Protein AF-0000000065901889 (afdb_homodimer)

InterPro domains:
  IPR036188 FAD/NAD(P)-binding domain superfamily [G3DSA:3.50.50.60] (21-123)
  IPR036188 FAD/NAD(P)-binding domain superfamily [SSF51905] (34-294)

Sequence (738 aa):
MPNLEKEFHNGVNGLNGNTKIENDGCVNPHSLGIIGGGWYGCHIAATLLALGFRVKLFEQHERLLHEASGNNQFRLHMGFHYARHSGTRLQSRDGFLRFVEHYPELSRIVPYNIYAVPTQDSLLDYNTYKAIMASSGVAFTEGAPDGVHITNVDGIMCVPERVLLLTKARAYFEAALKGALELGRKVSSIQEADDGVLIDGEGFDFVVDATWGHYMDLDLQVIYEATLLLYYEGPPEFPAVTLVDGPLASVYPTEVPGVFTLSSVPHTPLGQFKTAAEARAARDGVSPATISAKRALMEEQIMHYLPTFLETFRYIGPQLAVKTKPLGAYDDRSCRVSRRGRMFSVMSGKIDTIFFAHERILSLIDDESMPNLEKEFHNGVNGLNGNTKIENDGCVNPHSLGIIGGGWYGCHIAATLLALGFRVKLFEQHERLLHEASGNNQFRLHMGFHYARHSGTRLQSRDGFLRFVEHYPELSRIVPYNIYAVPTQDSLLDYNTYKAIMASSGVAFTEGAPDGVHITNVDGIMCVPERVLLLTKARAYFEAALKGALELGRKVSSIQEADDGVLIDGEGFDFVVDATWGHYMDLDLQVIYEATLLLYYEGPPEFPAVTLVDGPLASVYPTEVPGVFTLSSVPHTPLGQFKTAAEARAARDGVSPATISAKRALMEEQIMHYLPTFLETFRYIGPQLAVKTKPLGAYDDRSCRVSRRGRMFSVMSGKIDTIFFAHERILSLIDDES

Organism: Fusarium mangiferae (NCBI:txid192010)

Foldseek 3Di:
DDCPPDDPPPDPPPPVPPPPPPPPDPPQAFEEEEEAQALLSLVLQLVSVVVPHHAAYEHQAQFGCPFVNVFDQQWQDLQLQPLPDLVLSLLSNQLSVVCCVVPVPFKDWQPFAKEFEAPPAAPDAPVSSVVSCVVNPFDKAWDHDPPAAWPRTRTMIGHGIIGGHVVVVRVVSCVSCPVRYDHNDDFDDWADDPQAIDTVRRGGNFYEYAPQCQPPHDPAQKKKWKFKKFKKFFALSDYWYHYDDDQAKTWHDHNDRRIIIIDTNVLGTQDIDRHPVVSVCSQVPPDPVSVVVSVVVSVVRVCVTRVCDVVGIGTDGMGIHMDMAGPPCRSAFEWDWDDDNRYIYIHGRHSSNSVVHSVVVVVVVVVVD/DDPPVDDCVPCPVVCPVPPPPPPPDPPQAFEEEEEAQALLSLVLQLVSVVVPHHAAYEHQAQFGCPFVNVFDQQWQDLQLQPLPDLVLSLLSNQLSVVCCVVPVPFKDWQPFAKEFEAPPAAPDADVSSVVSCVVNPFDKAWDHDPPAAFPRTRTMIGHGIIGGHVVVVRVVSCVSCPVRYDHNDDFDDWDDDPQAIDTVRRGGNFYEYAPQCQPPHDPAQKKKWKFKKFKKFFALSDYWYDYDDDQAKTWHDHNDRRIIIIDTNVLGTQDIDRHPVVSVCSQVPPDPVSVVVSVVVSVVRVCVTRVCDVVGIGTDGMGIHMDMAGPPCRSAFEWDWDDDNRYIYIHGRHSSNSVVHSVVVVVVVVVVD

Nearest PDB structures (foldseek):
  7exs-assembly1_A  TM=7.078E-01  e=3.570E-14  Thermomicrobium roseum DSM 5159
  3dme-assembly1_B  TM=7.432E-01  e=5.285E-11  Bordetella pertussis
  5ts5-assembly2_C  TM=5.054E-01  e=5.166E-08  Bothrops atrox
  1f8s-assembly2_C  TM=5.128E-01  e=7.375E-08  Calloselasma rhodostoma
  5z2g-assembly1_A  TM=5.001E-01  e=1.503E-07  Naja atra

Secondary structure (DSSP, 8-state):
----------------------------PPEEEEE--SHHHHHHHHHHHHTT-EEEEE-SSSSTT-SGGGSS--EE--STT-TT-HHHHHHHHHHHHHHHHH-TTSEEE-SSEEEEEETTT-SS-HHHHHHHHHTTT---EESPPTT----SEEEEEE---EEE-HHHHHHHHHHHTTTTEETT-----EEEETTEEEETTEEESEEEE-STTSSSPPSS-EEEEEEEEEEEE--TTPPEEEE-SSS-EEEEE-SSTTEEEEEETTTSEEEEESSHHHHHHHHHT--HHHHHHHHHHHHHHHHHH-TTHHHH-EEEEEEEEEEEEESS-TT----EEEEETTEEEEE-S-GGGHHHHHHHHHHHHHHH-/----------------------------PPEEEEE--SHHHHHHHHHHHHTT-EEEEE-SSSSTT-SGGGSS--EE--STT-TT-HHHHHHHHHHHHHHHHH-TTSEEE-SSEEEEEETTT-SS-HHHHHHHHHTTT---EESPPTT----SEEEEEE---EEE-HHHHHHHHHHHTTTTEETT-----EEEETTEEEETTEEESEEEE-STTSSSPPSS-EEEEEEEEEEEE--TTPPEEEE-SSS-EEEEE-SSTTEEEEEETTTSEEEEESSHHHHHHHHHT--HHHHHHHHHHHHHHHHTT-TTHHHH-EEEEEEEEEEEEETT-TT----EEEEETTEEEEE-S-GGGHHHHHHHHHHHHHHH-

pLDDT: mean 88.91, std 19.01, range [18.92, 98.94]

Solvent-accessible surface area (backbone atoms only — not comparable to full-atom values): 39621 Å² total; per-residue (Å²): 137,81,79,86,68,74,72,90,64,79,80,77,73,73,78,71,72,74,67,68,70,66,84,58,82,75,73,72,57,59,30,35,38,32,37,27,39,29,66,57,27,44,50,39,46,41,51,40,41,74,72,58,34,43,50,39,39,32,16,53,43,86,52,61,30,67,55,46,68,56,39,74,64,46,64,48,54,53,22,83,86,32,70,46,33,46,70,42,16,52,45,19,35,55,18,36,57,50,43,46,68,76,42,60,80,36,42,44,75,38,89,49,26,35,42,32,16,29,64,72,73,26,72,33,36,39,69,37,53,49,51,52,44,63,71,65,79,56,76,71,45,77,46,74,66,87,91,64,70,71,43,70,52,67,36,39,30,32,35,81,39,30,30,40,27,60,71,52,41,43,53,50,48,54,61,65,30,58,94,25,62,40,65,55,37,68,84,82,45,76,42,84,48,97,86,27,30,24,51,72,79,44,79,21,50,27,37,38,39,38,49,53,48,67,78,55,84,62,98,57,67,53,34,18,30,10,35,42,36,35,33,27,40,37,63,63,81,58,59,28,40,34,46,36,43,64,78,36,37,33,39,32,50,54,72,50,83,24,33,29,33,43,44,26,61,77,56,20,57,76,46,75,28,83,40,51,66,55,16,49,50,51,47,73,60,60,46,71,65,56,51,51,52,42,47,53,53,46,51,55,56,45,34,64,32,29,69,56,44,76,80,54,37,41,84,72,46,79,42,69,28,58,44,57,40,54,62,89,39,79,73,62,40,65,63,46,76,46,75,60,88,55,35,34,40,39,40,54,62,48,78,42,39,47,65,56,51,44,53,51,50,53,52,57,57,51,72,76,98,138,77,81,82,70,77,79,82,69,74,78,75,71,72,77,73,72,74,69,71,71,68,84,58,84,73,73,72,57,59,30,35,39,33,36,28,39,29,64,55,27,44,51,38,48,41,51,41,42,74,71,59,33,45,51,37,39,32,16,56,43,85,52,62,30,67,53,44,70,57,40,74,63,45,65,47,53,52,22,81,86,32,71,46,33,46,70,42,16,52,44,19,34,54,18,36,56,50,43,47,68,76,42,60,78,36,42,43,75,38,90,48,27,34,41,32,18,30,64,72,73,27,72,34,36,39,69,36,51,49,53,52,43,64,70,65,78,56,75,72,45,79,45,74,67,86,90,65,70,71,43,69,52,67,36,40,30,32,36,83,38,30,31,40,27,61,73,51,40,42,53,50,49,54,60,67,30,58,93,25,62,40,63,54,36,67,85,82,45,77,42,84,49,97,86,27,31,25,52,74,78,46,80,20,50,29,35,37,39,37,49,53,48,68,76,54,84,62,98,58,66,52,34,18,30,10,33,44,36,35,33,27,39,36,62,62,80,58,60,30,42,34,45,36,43,64,80,38,37,33,38,35,51,52,72,50,82,25,33,30,33,44,44,26,59,76,55,19,57,74,45,78,27,84,40,54,67,58,15,50,52,50,47,74,59,60,46,71,66,57,51,52,52,41,48,52,52,45,51,54,58,45,34,65,31,28,72,57,44,76,81,54,38,40,84,73,46,79,42,69,28,57,46,58,40,53,62,90,36,79,73,62,41,65,62,46,76,46,73,60,90,53,35,33,41,40,41,53,62,50,78,42,39,48,66,55,52,46,52,50,51,53,52,57,57,50,70,76,99

Radius of gyration: 34.99 Å; Cα contacts (8 Å, |Δi|>4): 1483; chains: 2; bounding box: 65×112×110 Å

Structure (mmCIF, N/CA/C/O backbone):
data_AF-0000000065901889-model_v1
#
loop_
_entity.id
_entity.type
_entity.pdbx_description
1 polymer 'FAD-dependent monooxygenase FPY4'
#
loop_
_atom_site.group_PDB
_atom_site.id
_atom_site.type_symbol
_atom_site.label_atom_id
_atom_site.label_alt_id
_atom_site.label_comp_id
_atom_site.label_asym_id
_atom_site.label_entity_id
_atom_site.label_seq_id
_atom_site.pdbx_PDB_ins_code
_atom_site.Cartn_x
_atom_site.Cartn_y
_atom_site.Cartn_z
_atom_site.occupancy
_atom_site.B_iso_or_equiv
_atom_site.auth_seq_id
_atom_site.auth_comp_id
_atom_site.auth_asym_id
_atom_site.auth_atom_id
_atom_site.pdbx_PDB_model_num
ATOM 1 N N . MET A 1 1 ? -19.484 -46.219 54.438 1 21.62 1 MET A N 1
ATOM 2 C CA . MET A 1 1 ? -18.266 -46.969 54.125 1 21.62 1 MET A CA 1
ATOM 3 C C . MET A 1 1 ? -18.578 -48.156 53.219 1 21.62 1 MET A C 1
ATOM 5 O O . MET A 1 1 ? -17.719 -49 52.969 1 21.62 1 MET A O 1
ATOM 9 N N . PRO A 1 2 ? -19.938 -48.312 52.812 1 21.89 2 PRO A N 1
ATOM 10 C CA . PRO A 1 2 ? -20.562 -49.531 52.344 1 21.89 2 PRO A CA 1
ATOM 11 C C . PRO A 1 2 ? -20.031 -50 50.969 1 21.89 2 PRO A C 1
ATOM 13 O O . PRO A 1 2 ? -19.547 -49.156 50.188 1 21.89 2 PRO A O 1
ATOM 16 N N . ASN A 1 3 ? -19.672 -51.312 50.844 1 20.39 3 ASN A N 1
ATOM 17 C CA . ASN A 1 3 ? -18.922 -52.281 50.031 1 20.39 3 ASN A CA 1
ATOM 18 C C . ASN A 1 3 ? -19.625 -52.5 48.688 1 20.39 3 ASN A C 1
ATOM 20 O O . ASN A 1 3 ? -20.422 -53.438 48.562 1 20.39 3 ASN A O 1
ATOM 24 N N . LEU A 1 4 ? -20.297 -51.469 48.062 1 21.34 4 LEU A N 1
ATOM 25 C CA . LEU A 1 4 ? -21.312 -51.719 47.062 1 21.34 4 LEU A CA 1
ATOM 26 C C . LEU A 1 4 ? -20.734 -52.469 45.875 1 21.34 4 LEU A C 1
ATOM 28 O O . LEU A 1 4 ? -20.25 -51.844 44.906 1 21.34 4 LEU A O 1
ATOM 32 N N . GLU A 1 5 ? -19.922 -53.562 46.094 1 19.28 5 GLU A N 1
ATOM 33 C CA . GLU A 1 5 ? -18.953 -54.219 45.219 1 19.28 5 GLU A CA 1
ATOM 34 C C . GLU A 1 5 ? -19.641 -55 44.094 1 19.28 5 GLU A C 1
ATOM 36 O O . GLU A 1 5 ? -18.984 -55.469 43.188 1 19.28 5 GLU A O 1
ATOM 41 N N . LYS A 1 6 ? -20.969 -55.281 44.438 1 22.05 6 LYS A N 1
ATOM 42 C CA . LYS A 1 6 ? -21.234 -56.656 43.969 1 22.05 6 LYS A CA 1
ATOM 43 C C . LYS A 1 6 ? -21.094 -56.75 42.438 1 22.05 6 LYS A C 1
ATOM 45 O O . LYS A 1 6 ? -20.344 -57.562 41.938 1 22.05 6 LYS A O 1
ATOM 50 N N . GLU A 1 7 ? -22.172 -57 41.688 1 19.14 7 GLU A N 1
ATOM 51 C CA . GLU A 1 7 ? -22.594 -58.156 40.906 1 19.14 7 GLU A CA 1
ATOM 52 C C . GLU A 1 7 ? -22.328 -57.969 39.406 1 19.14 7 GLU A C 1
ATOM 54 O O . GLU A 1 7 ? -22.719 -58.781 38.594 1 19.14 7 GLU A O 1
ATOM 59 N N . PHE A 1 8 ? -21.938 -56.719 38.969 1 22.58 8 PHE A N 1
ATOM 60 C CA . PHE A 1 8 ? -22.422 -56.5 37.594 1 22.58 8 PHE A CA 1
ATOM 61 C C . PHE A 1 8 ? -21.688 -57.438 36.625 1 22.58 8 PHE A C 1
ATOM 63 O O . PHE A 1 8 ? -20.609 -57.094 36.125 1 22.58 8 PHE A O 1
ATOM 70 N N . HIS A 1 9 ? -21.734 -58.781 36.844 1 20.2 9 HIS A N 1
ATOM 71 C CA . HIS A 1 9 ? -20.891 -59.75 36.094 1 20.2 9 HIS A CA 1
ATOM 72 C C . HIS A 1 9 ? -21.344 -59.875 34.656 1 20.2 9 HIS A C 1
ATOM 74 O O . HIS A 1 9 ? -20.906 -60.781 33.938 1 20.2 9 HIS A O 1
ATOM 80 N N . ASN A 1 10 ? -22.344 -59.062 34.188 1 23.89 10 ASN A N 1
ATOM 81 C CA . ASN A 1 10 ? -23.031 -59.688 33.062 1 23.89 10 ASN A CA 1
ATOM 82 C C . ASN A 1 10 ? -22.031 -60.125 31.984 1 23.89 10 ASN A C 1
ATOM 84 O O . ASN A 1 10 ? -20.922 -59.594 31.891 1 23.89 10 ASN A O 1
ATOM 88 N N . GLY A 1 11 ? -22.359 -61.281 31.266 1 21.5 11 GLY A N 1
ATOM 89 C CA . GLY A 1 11 ? -21.906 -62.281 30.312 1 21.5 11 GLY A CA 1
ATOM 90 C C . GLY A 1 11 ? -21.453 -61.719 29 1 21.5 11 GLY A C 1
ATOM 91 O O . GLY A 1 11 ? -22.203 -61 28.328 1 21.5 11 GLY A O 1
ATOM 92 N N . VAL A 1 12 ? -20.172 -61.406 28.859 1 24.67 12 VAL A N 1
ATOM 93 C CA . VAL A 1 12 ? -19.391 -60.875 27.734 1 24.67 12 VAL A CA 1
ATOM 94 C C . VAL A 1 12 ? -19.484 -61.844 26.562 1 24.67 12 VAL A C 1
ATOM 96 O O . VAL A 1 12 ? -18.875 -62.906 26.562 1 24.67 12 VAL A O 1
ATOM 99 N N . ASN A 1 13 ? -20.781 -62.344 26.344 1 24.22 13 ASN A N 1
ATOM 100 C CA . ASN A 1 13 ? -20.766 -63.281 25.219 1 24.22 13 ASN A CA 1
ATOM 101 C C . ASN A 1 13 ? -19.984 -62.719 24.031 1 24.22 13 ASN A C 1
ATOM 103 O O . ASN A 1 13 ? -20.172 -61.562 23.656 1 24.22 13 ASN A O 1
ATOM 107 N N . GLY A 1 14 ? -18.844 -63.312 23.828 1 23.2 14 GLY A N 1
ATOM 108 C CA . GLY A 1 14 ? -17.781 -63.125 22.844 1 23.2 14 GLY A CA 1
ATOM 109 C C . GLY A 1 14 ? -18.266 -63.25 21.406 1 23.2 14 GLY A C 1
ATOM 110 O O . GLY A 1 14 ? -18.359 -64.375 20.891 1 23.2 14 GLY A O 1
ATOM 111 N N . LEU A 1 15 ? -19.578 -62.781 21.125 1 25.34 15 LEU A N 1
ATOM 112 C CA . LEU A 1 15 ? -19.969 -63.094 19.75 1 25.34 15 LEU A CA 1
ATOM 113 C C . LEU A 1 15 ? -18.859 -62.719 18.781 1 25.34 15 LEU A C 1
ATOM 115 O O . LEU A 1 15 ? -18.453 -61.562 18.703 1 25.34 15 LEU A O 1
ATOM 119 N N . ASN A 1 16 ? -17.969 -63.625 18.609 1 24.58 16 ASN A N 1
ATOM 120 C CA . ASN A 1 16 ? -16.906 -63.656 17.594 1 24.58 16 ASN A CA 1
ATOM 121 C C . ASN A 1 16 ? -17.469 -63.469 16.188 1 24.58 16 ASN A C 1
ATOM 123 O O . ASN A 1 16 ? -17.562 -64.438 15.43 1 24.58 16 ASN A O 1
ATOM 127 N N . GLY A 1 17 ? -18.641 -62.844 16.031 1 24.03 17 GLY A N 1
ATOM 128 C CA . GLY A 1 17 ? -19.125 -62.875 14.664 1 24.03 17 GLY A CA 1
ATOM 129 C C . GLY A 1 17 ? -18.078 -62.5 13.648 1 24.03 17 GLY A C 1
ATOM 130 O O . GLY A 1 17 ? -17.516 -61.406 13.719 1 24.03 17 GLY A O 1
ATOM 131 N N . ASN A 1 18 ? -17.344 -63.5 13.25 1 26.55 18 ASN A N 1
ATOM 132 C CA . ASN A 1 18 ? -16.5 -63.406 12.07 1 26.55 18 ASN A CA 1
ATOM 133 C C . ASN A 1 18 ? -17.219 -62.75 10.906 1 26.55 18 ASN A C 1
ATOM 135 O O . ASN A 1 18 ? -18.047 -63.344 10.242 1 26.55 18 ASN A O 1
ATOM 139 N N . THR A 1 19 ? -17.844 -61.656 11.164 1 25.45 19 THR A N 1
ATOM 140 C CA . THR A 1 19 ? -18.422 -61.094 9.961 1 25.45 19 THR A CA 1
ATOM 141 C C . THR A 1 19 ? -17.406 -61.062 8.828 1 25.45 19 THR A C 1
ATOM 143 O O . THR A 1 19 ? -16.375 -60.406 8.938 1 25.45 19 THR A O 1
ATOM 146 N N . LYS A 1 20 ? -17.422 -62.094 8.172 1 29.33 20 LYS A N 1
ATOM 147 C CA . LYS A 1 20 ? -16.781 -62.125 6.855 1 29.33 20 LYS A CA 1
ATOM 148 C C . LYS A 1 20 ? -16.984 -60.812 6.125 1 29.33 20 LYS A C 1
ATOM 150 O O . LYS A 1 20 ? -18.109 -60.438 5.777 1 29.33 20 LYS A O 1
ATOM 155 N N . ILE A 1 21 ? -16.266 -59.812 6.547 1 29.05 21 ILE A N 1
ATOM 156 C CA . ILE A 1 21 ? -16.266 -58.688 5.645 1 29.05 21 ILE A CA 1
ATOM 157 C C . ILE A 1 21 ? -16.25 -59.156 4.195 1 29.05 21 ILE A C 1
ATOM 159 O O . ILE A 1 21 ? -15.297 -59.812 3.764 1 29.05 21 ILE A O 1
ATOM 163 N N . GLU A 1 22 ? -17.328 -59.75 3.775 1 29.38 22 GLU A N 1
ATOM 164 C CA . GLU A 1 22 ? -17.375 -59.969 2.334 1 29.38 22 GLU A CA 1
ATOM 165 C C . GLU A 1 22 ? -16.547 -58.938 1.589 1 29.38 22 GLU A C 1
ATOM 167 O O . GLU A 1 22 ? -16.578 -57.75 1.926 1 29.38 22 GLU A O 1
ATOM 172 N N . ASN A 1 23 ? -15.359 -59.312 1.173 1 33.62 23 ASN A N 1
ATOM 173 C CA . ASN A 1 23 ? -14.539 -58.656 0.175 1 33.62 23 ASN A CA 1
ATOM 174 C C . ASN A 1 23 ? -15.391 -57.938 -0.881 1 33.62 23 ASN A C 1
ATOM 176 O O . ASN A 1 23 ? -15.82 -58.594 -1.853 1 33.62 23 ASN A O 1
ATOM 180 N N . ASP A 1 24 ? -16.516 -57.375 -0.539 1 34.88 24 ASP A N 1
ATOM 181 C CA . ASP A 1 24 ? -17.453 -56.688 -1.428 1 34.88 24 ASP A CA 1
ATOM 182 C C . ASP A 1 24 ? -16.734 -56.188 -2.674 1 34.88 24 ASP A C 1
ATOM 184 O O . ASP A 1 24 ? -15.516 -56.031 -2.68 1 34.88 24 ASP A O 1
ATOM 188 N N . GLY A 1 25 ? -17.5 -55.875 -3.795 1 36.16 25 GLY A N 1
ATOM 189 C CA . GLY A 1 25 ? -17.156 -55.406 -5.133 1 36.16 25 GLY A CA 1
ATOM 190 C C . GLY A 1 25 ? -16 -54.438 -5.148 1 36.16 25 GLY A C 1
ATOM 191 O O . GLY A 1 25 ? -16.016 -53.438 -4.426 1 36.16 25 GLY A O 1
ATOM 192 N N . CYS A 1 26 ? -14.852 -54.844 -5.152 1 38.09 26 CYS A N 1
ATOM 193 C CA . CYS A 1 26 ? -13.672 -54.062 -5.484 1 38.09 26 CYS A CA 1
ATOM 194 C C . CYS A 1 26 ? -14.047 -52.875 -6.352 1 38.09 26 CYS A C 1
ATOM 196 O O . CYS A 1 26 ? -14.383 -53.031 -7.531 1 38.09 26 CYS A O 1
ATOM 198 N N . VAL A 1 27 ? -14.898 -51.969 -6.016 1 45.56 27 VAL A N 1
ATOM 199 C CA . VAL A 1 27 ? -15.172 -50.719 -6.738 1 45.56 27 VAL A CA 1
ATOM 200 C C . VAL A 1 27 ? -13.93 -50.281 -7.508 1 45.56 27 VAL A C 1
ATOM 202 O O . VAL A 1 27 ? -12.836 -50.188 -6.938 1 45.56 27 VAL A O 1
ATOM 205 N N . ASN A 1 28 ? -13.695 -50.781 -8.781 1 51.78 28 ASN A N 1
ATOM 206 C CA . ASN A 1 28 ? -12.664 -50.344 -9.727 1 51.78 28 ASN A CA 1
ATOM 207 C C . ASN A 1 28 ? -12.258 -48.906 -9.484 1 51.78 28 ASN A C 1
ATOM 209 O O . ASN A 1 28 ? -13.117 -48 -9.406 1 51.78 28 ASN A O 1
ATOM 213 N N . PRO A 1 29 ? -11.039 -48.656 -9.078 1 76.31 29 PRO A N 1
ATOM 214 C CA . PRO A 1 29 ? -10.586 -47.281 -8.867 1 76.31 29 PRO A CA 1
ATOM 215 C C . PRO A 1 29 ? -10.891 -46.375 -10.055 1 76.31 29 PRO A C 1
ATOM 217 O O . PRO A 1 29 ? -10.898 -46.844 -11.203 1 76.31 29 PRO A O 1
ATOM 220 N N . HIS A 1 30 ? -11.516 -45.281 -9.82 1 87 30 HIS A N 1
ATOM 221 C CA . HIS A 1 30 ? -11.805 -44.312 -10.859 1 87 30 HIS A CA 1
ATOM 222 C C . HIS A 1 30 ? -10.57 -44 -11.703 1 87 30 HIS A C 1
ATOM 224 O O . HIS A 1 30 ? -9.445 -44.062 -11.203 1 87 30 HIS A O 1
ATOM 230 N N . SER A 1 31 ? -10.789 -43.906 -12.977 1 95.88 31 SER A N 1
ATOM 231 C CA . SER A 1 31 ? -9.734 -43.5 -13.891 1 95.88 31 SER A CA 1
ATOM 232 C C . SER A 1 31 ? -9.805 -42 -14.164 1 95.88 31 SER A C 1
ATOM 234 O O . SER A 1 31 ? -10.891 -41.438 -14.344 1 95.88 31 SER A O 1
ATOM 236 N N . LEU A 1 32 ? -8.641 -41.344 -14.109 1 97.44 32 LEU A N 1
ATOM 237 C CA . LEU A 1 32 ? -8.586 -39.938 -14.359 1 97.44 32 LEU A CA 1
ATOM 238 C C . LEU A 1 32 ? -7.578 -39.594 -15.453 1 97.44 32 LEU A C 1
ATOM 240 O O . LEU A 1 32 ? -6.457 -40.125 -15.445 1 97.44 32 LEU A O 1
ATOM 244 N N . GLY A 1 33 ? -8 -38.812 -16.531 1 98.06 33 GLY A N 1
ATOM 245 C CA . GLY A 1 33 ? -7.102 -38.156 -17.469 1 98.06 33 GLY A CA 1
ATOM 246 C C . GLY A 1 33 ? -6.73 -36.75 -17.031 1 98.06 33 GLY A C 1
ATOM 247 O O . GLY A 1 33 ? -7.609 -35.938 -16.766 1 98.06 33 GLY A O 1
ATOM 248 N N . ILE A 1 34 ? -5.445 -36.5 -16.906 1 98.38 34 ILE A N 1
ATOM 249 C CA . ILE A 1 34 ? -4.977 -35.188 -16.5 1 98.38 34 ILE A CA 1
ATOM 250 C C . ILE A 1 34 ? -4.266 -34.5 -17.656 1 98.38 34 ILE A C 1
ATOM 252 O O . ILE A 1 34 ? -3.406 -35.094 -18.312 1 98.38 34 ILE A O 1
ATOM 256 N N . ILE A 1 35 ? -4.625 -33.219 -17.938 1 98.12 35 ILE A N 1
ATOM 257 C CA . ILE A 1 35 ? -4.062 -32.469 -19.047 1 98.12 35 ILE A CA 1
ATOM 258 C C . ILE A 1 35 ? -3.137 -31.375 -18.516 1 98.12 35 ILE A C 1
ATOM 260 O O . ILE A 1 35 ? -3.566 -30.5 -17.766 1 98.12 35 ILE A O 1
ATOM 264 N N . GLY A 1 36 ? -1.84 -31.422 -18.984 1 97.94 36 GLY A N 1
ATOM 265 C CA . GLY A 1 36 ? -0.866 -30.422 -18.578 1 97.94 36 GLY A CA 1
ATOM 266 C C . GLY A 1 36 ? 0.142 -30.938 -17.578 1 97.94 36 GLY A C 1
ATOM 267 O O . GLY A 1 36 ? -0.221 -31.297 -16.453 1 97.94 36 GLY A O 1
ATOM 268 N N . GLY A 1 37 ? 1.33 -30.922 -17.938 1 98.19 37 GLY A N 1
ATOM 269 C CA . GLY A 1 37 ? 2.396 -31.453 -17.109 1 98.19 37 GLY A CA 1
ATOM 270 C C . GLY A 1 37 ? 3.182 -30.391 -16.375 1 98.19 37 GLY A C 1
ATOM 271 O O . GLY A 1 37 ? 4.41 -30.453 -16.312 1 98.19 37 GLY A O 1
ATOM 272 N N . GLY A 1 38 ? 2.525 -29.344 -15.906 1 97.56 38 GLY A N 1
ATOM 273 C CA . GLY A 1 38 ? 3.117 -28.391 -14.977 1 97.56 38 GLY A CA 1
ATOM 274 C C . GLY A 1 38 ? 3.133 -28.891 -13.539 1 97.56 38 GLY A C 1
ATOM 275 O O . GLY A 1 38 ? 2.844 -30.062 -13.281 1 97.56 38 GLY A O 1
ATOM 276 N N . TRP A 1 39 ? 3.461 -28.047 -12.602 1 97.5 39 TRP A N 1
ATOM 277 C CA . TRP A 1 39 ? 3.525 -28.422 -11.195 1 97.5 39 TRP A CA 1
ATOM 278 C C . TRP A 1 39 ? 2.215 -29.062 -10.734 1 97.5 39 TRP A C 1
ATOM 280 O O . TRP A 1 39 ? 2.217 -30.109 -10.094 1 97.5 39 TRP A O 1
ATOM 290 N N . TYR A 1 40 ? 1.12 -28.453 -11.055 1 97.12 40 TYR A N 1
ATOM 291 C CA . TYR A 1 40 ? -0.184 -28.906 -10.578 1 97.12 40 TYR A CA 1
ATOM 292 C C . TYR A 1 40 ? -0.563 -30.234 -11.203 1 97.12 40 TYR A C 1
ATOM 294 O O . TYR A 1 40 ? -0.97 -31.172 -10.5 1 97.12 40 TYR A O 1
ATOM 302 N N . GLY A 1 41 ? -0.43 -30.344 -12.523 1 98 41 GLY A N 1
ATOM 303 C CA . GLY A 1 41 ? -0.724 -31.609 -13.164 1 98 41 GLY A CA 1
ATOM 304 C C . GLY A 1 41 ? 0.105 -32.75 -12.617 1 98 41 GLY A C 1
ATOM 305 O O . GLY A 1 41 ? -0.422 -33.844 -12.352 1 98 41 GLY A O 1
ATOM 306 N N . CYS A 1 42 ? 1.34 -32.5 -12.461 1 98.31 42 CYS A N 1
ATOM 307 C CA . CYS A 1 42 ? 2.254 -33.5 -11.961 1 98.31 42 CYS A CA 1
ATOM 308 C C . CYS A 1 42 ? 1.874 -33.938 -10.539 1 98.31 42 CYS A C 1
ATOM 310 O O . CYS A 1 42 ? 1.781 -35.125 -10.25 1 98.31 42 CYS A O 1
ATOM 312 N N . HIS A 1 43 ? 1.657 -32.969 -9.664 1 97.81 43 HIS A N 1
ATOM 313 C CA . HIS A 1 43 ? 1.326 -33.25 -8.273 1 97.81 43 HIS A CA 1
ATOM 314 C C . HIS A 1 43 ? 0.008 -34 -8.172 1 97.81 43 HIS A C 1
ATOM 316 O O . HIS A 1 43 ? -0.083 -35 -7.445 1 97.81 43 HIS A O 1
ATOM 322 N N . ILE A 1 44 ? -0.987 -33.562 -8.875 1 97.38 44 ILE A N 1
ATOM 323 C CA . ILE A 1 44 ? -2.299 -34.188 -8.844 1 97.38 44 ILE A CA 1
ATOM 324 C C . ILE A 1 44 ? -2.184 -35.656 -9.336 1 97.38 44 ILE A C 1
ATOM 326 O O . ILE A 1 44 ? -2.67 -36.562 -8.68 1 97.38 44 ILE A O 1
ATOM 330 N N . ALA A 1 45 ? -1.543 -35.844 -10.445 1 98.38 45 ALA A N 1
ATOM 331 C CA . ALA A 1 45 ? -1.385 -37.188 -11.031 1 98.38 45 ALA A CA 1
ATOM 332 C C . ALA A 1 45 ? -0.649 -38.125 -10.078 1 98.38 45 ALA A C 1
ATOM 334 O O . ALA A 1 45 ? -1.105 -39.25 -9.82 1 98.38 45 ALA A O 1
ATOM 335 N N . ALA A 1 46 ? 0.449 -37.625 -9.555 1 98 46 ALA A N 1
ATOM 336 C CA . ALA A 1 46 ? 1.263 -38.469 -8.672 1 98 46 ALA A CA 1
ATOM 337 C C . ALA A 1 46 ? 0.491 -38.844 -7.41 1 98 46 ALA A C 1
ATOM 339 O O . ALA A 1 46 ? 0.559 -39.969 -6.949 1 98 46 ALA A O 1
ATOM 340 N N . THR A 1 47 ? -0.188 -37.875 -6.867 1 96.62 47 THR A N 1
ATOM 341 C CA . THR A 1 47 ? -0.947 -38.094 -5.645 1 96.62 47 THR A CA 1
ATOM 342 C C . THR A 1 47 ? -2.076 -39.094 -5.887 1 96.62 47 THR A C 1
ATOM 344 O O . THR A 1 47 ? -2.262 -40.031 -5.105 1 96.62 47 THR A O 1
ATOM 347 N N . LEU A 1 48 ? -2.807 -38.938 -6.926 1 96.06 48 LEU A N 1
ATOM 348 C CA . LEU A 1 48 ? -3.91 -39.812 -7.242 1 96.06 48 LEU A CA 1
ATOM 349 C C . LEU A 1 48 ? -3.396 -41.219 -7.531 1 96.06 48 LEU A C 1
ATOM 351 O O . LEU A 1 48 ? -4.004 -42.219 -7.105 1 96.06 48 LEU A O 1
ATOM 355 N N . LEU A 1 49 ? -2.311 -41.312 -8.258 1 96.38 49 LEU A N 1
ATOM 356 C CA . LEU A 1 49 ? -1.69 -42.594 -8.523 1 96.38 49 LEU A CA 1
ATOM 357 C C . LEU A 1 49 ? -1.317 -43.312 -7.223 1 96.38 49 LEU A C 1
ATOM 359 O O . LEU A 1 49 ? -1.562 -44.5 -7.07 1 96.38 49 LEU A O 1
ATOM 363 N N . ALA A 1 50 ? -0.777 -42.562 -6.312 1 94.19 50 ALA A N 1
ATOM 364 C CA . ALA A 1 50 ? -0.368 -43.125 -5.02 1 94.19 50 ALA A CA 1
ATOM 365 C C . ALA A 1 50 ? -1.575 -43.594 -4.215 1 94.19 50 ALA A C 1
ATOM 367 O O . ALA A 1 50 ? -1.462 -44.5 -3.396 1 94.19 50 ALA A O 1
ATOM 368 N N . LEU A 1 51 ? -2.664 -43 -4.469 1 93.31 51 LEU A N 1
ATOM 369 C CA . LEU A 1 51 ? -3.885 -43.344 -3.742 1 93.31 51 LEU A CA 1
ATOM 370 C C . LEU A 1 51 ? -4.598 -44.5 -4.402 1 93.31 51 LEU A C 1
ATOM 372 O O . LEU A 1 51 ? -5.648 -44.938 -3.928 1 93.31 51 LEU A O 1
ATOM 376 N N . GLY A 1 52 ? -4.137 -45 -5.566 1 93.56 52 GLY A N 1
ATOM 377 C CA . GLY A 1 52 ? -4.656 -46.219 -6.168 1 93.56 52 GLY A CA 1
ATOM 378 C C . GLY A 1 52 ? -5.531 -45.938 -7.379 1 93.56 52 GLY A C 1
ATOM 379 O O . GLY A 1 52 ? -6.051 -46.875 -7.988 1 93.56 52 GLY A O 1
ATOM 380 N N . PHE A 1 53 ? -5.637 -44.688 -7.773 1 95.25 53 PHE A N 1
ATOM 381 C CA . PHE A 1 53 ? -6.422 -44.375 -8.961 1 95.25 53 PHE A CA 1
ATOM 382 C C . PHE A 1 53 ? -5.668 -44.781 -10.227 1 95.25 53 PHE A C 1
ATOM 384 O O . PHE A 1 53 ? -4.441 -44.875 -10.219 1 95.25 53 PHE A O 1
ATOM 391 N N . ARG A 1 54 ? -6.43 -45.094 -11.281 1 96.75 54 ARG A N 1
ATOM 392 C CA . ARG A 1 54 ? -5.836 -45.156 -12.609 1 96.75 54 ARG A CA 1
ATOM 393 C C . ARG A 1 54 ? -5.688 -43.781 -13.219 1 96.75 54 ARG A C 1
ATOM 395 O O . ARG A 1 54 ? -6.664 -43.031 -13.32 1 96.75 54 ARG A O 1
ATOM 402 N N . VAL A 1 55 ? -4.43 -43.438 -13.57 1 97.69 55 VAL A N 1
ATOM 403 C CA . VAL A 1 55 ? -4.168 -42.062 -13.977 1 97.69 55 VAL A CA 1
ATOM 404 C C . VAL A 1 55 ? -3.34 -42.062 -15.258 1 97.69 55 VAL A C 1
ATOM 406 O O . VAL A 1 55 ? -2.498 -42.938 -15.469 1 97.69 55 VAL A O 1
ATOM 409 N N . LYS A 1 56 ? -3.617 -41.156 -16.141 1 98.5 56 LYS A N 1
ATOM 410 C CA . LYS A 1 56 ? -2.768 -40.812 -17.281 1 98.5 56 LYS A CA 1
ATOM 411 C C . LYS A 1 56 ? -2.588 -39.312 -17.406 1 98.5 56 LYS A C 1
ATOM 413 O O . LYS A 1 56 ? -3.568 -38.562 -17.422 1 98.5 56 LYS A O 1
ATOM 418 N N . LEU A 1 57 ? -1.334 -38.844 -17.438 1 98.75 57 LEU A N 1
ATOM 419 C CA . LEU A 1 57 ? -1.021 -37.438 -17.594 1 98.75 57 LEU A CA 1
ATOM 420 C C . LEU A 1 57 ? -0.555 -37.125 -19.016 1 98.75 57 LEU A C 1
ATOM 422 O O . LEU A 1 57 ? 0.362 -37.781 -19.531 1 98.75 57 LEU A O 1
ATOM 426 N N . PHE A 1 58 ? -1.233 -36.188 -19.672 1 98.62 58 PHE A N 1
ATOM 427 C CA . PHE A 1 58 ? -0.888 -35.75 -21.016 1 98.62 58 PHE A CA 1
ATOM 428 C C . PHE A 1 58 ? -0.157 -34.406 -21 1 98.62 58 PHE A C 1
ATOM 430 O O . PHE A 1 58 ? -0.663 -33.438 -20.453 1 98.62 58 PHE A O 1
ATOM 437 N N . GLU A 1 59 ? 1.032 -34.312 -21.5 1 98.5 59 GLU A N 1
ATOM 438 C CA . GLU A 1 59 ? 1.81 -33.094 -21.656 1 98.5 59 GLU A CA 1
ATOM 439 C C . GLU A 1 59 ? 2.186 -32.875 -23.125 1 98.5 59 GLU A C 1
ATOM 441 O O . GLU A 1 59 ? 2.717 -33.75 -23.781 1 98.5 59 GLU A O 1
ATOM 446 N N . GLN A 1 60 ? 1.898 -31.688 -23.594 1 97.56 60 GLN A N 1
ATOM 447 C CA . GLN A 1 60 ? 2.076 -31.375 -25 1 97.56 60 GLN A CA 1
ATOM 448 C C . GLN A 1 60 ? 3.555 -31.281 -25.375 1 97.56 60 GLN A C 1
ATOM 450 O O . GLN A 1 60 ? 3.936 -31.531 -26.516 1 97.56 60 GLN A O 1
ATOM 455 N N . HIS A 1 61 ? 4.406 -31.016 -24.484 1 97.94 61 HIS A N 1
ATOM 456 C CA . HIS A 1 61 ? 5.832 -30.859 -24.734 1 97.94 61 HIS A CA 1
ATOM 457 C C . HIS A 1 61 ? 6.598 -32.125 -24.422 1 97.94 61 HIS A C 1
ATOM 459 O O . HIS A 1 61 ? 6.043 -33.062 -23.828 1 97.94 61 HIS A O 1
ATOM 465 N N . GLU A 1 62 ? 7.883 -32.094 -24.766 1 97.69 62 GLU A N 1
ATOM 466 C CA . GLU A 1 62 ? 8.719 -33.281 -24.594 1 97.69 62 GLU A CA 1
ATOM 467 C C . GLU A 1 62 ? 9.305 -33.344 -23.188 1 97.69 62 GLU A C 1
ATOM 469 O O . GLU A 1 62 ? 9.961 -34.344 -22.828 1 97.69 62 GLU A O 1
ATOM 474 N N . ARG A 1 63 ? 9.031 -32.344 -22.406 1 97.38 63 ARG A N 1
ATOM 475 C CA . ARG A 1 63 ? 9.516 -32.312 -21.031 1 97.38 63 ARG A CA 1
ATOM 476 C C . ARG A 1 63 ? 8.492 -31.688 -20.094 1 97.38 63 ARG A C 1
ATOM 478 O O . ARG A 1 63 ? 7.68 -30.859 -20.516 1 97.38 63 ARG A O 1
ATOM 485 N N . LEU A 1 64 ? 8.492 -32.156 -18.859 1 98.25 64 LEU A N 1
ATOM 486 C CA . LEU A 1 64 ? 7.617 -31.594 -17.828 1 98.25 64 LEU A CA 1
ATOM 487 C C . LEU A 1 64 ? 8.039 -30.172 -17.453 1 98.25 64 LEU A C 1
ATOM 489 O O . LEU A 1 64 ? 9.188 -29.797 -17.672 1 98.25 64 LEU A O 1
ATOM 493 N N . LEU A 1 65 ? 7.121 -29.406 -16.922 1 98.06 65 LEU A N 1
ATOM 494 C CA . LEU A 1 65 ? 7.352 -28.062 -16.406 1 98.06 65 LEU A CA 1
ATOM 495 C C . LEU A 1 65 ? 7.961 -27.156 -17.484 1 98.06 65 LEU A C 1
ATOM 497 O O . LEU A 1 65 ? 8.883 -26.391 -17.219 1 98.06 65 LEU A O 1
ATOM 501 N N . HIS A 1 66 ? 7.484 -27.266 -18.703 1 96.88 66 HIS A N 1
ATOM 502 C CA . HIS A 1 66 ? 8.094 -26.609 -19.844 1 96.88 66 HIS A CA 1
ATOM 503 C C . HIS A 1 66 ? 7.609 -25.156 -19.969 1 96.88 66 HIS A C 1
ATOM 505 O O . HIS A 1 66 ? 8.375 -24.281 -20.344 1 96.88 66 HIS A O 1
ATOM 511 N N . GLU A 1 67 ? 6.43 -24.891 -19.703 1 96.31 67 GLU A N 1
ATOM 512 C CA . GLU A 1 67 ? 5.863 -23.547 -19.875 1 96.31 67 GLU A CA 1
ATOM 513 C C . GLU A 1 67 ? 6.039 -22.703 -18.625 1 96.31 67 GLU A C 1
ATOM 515 O O . GLU A 1 67 ? 7.148 -22.578 -18.094 1 96.31 67 GLU A O 1
ATOM 520 N N . ALA A 1 68 ? 5.008 -22.141 -18.047 1 95.44 68 ALA A N 1
ATOM 521 C CA . ALA A 1 68 ? 5.121 -21.188 -16.938 1 95.44 68 ALA A CA 1
ATOM 522 C C . ALA A 1 68 ? 5.789 -21.828 -15.727 1 95.44 68 ALA A C 1
ATOM 524 O O . ALA A 1 68 ? 6.52 -21.156 -14.992 1 95.44 68 ALA A O 1
ATOM 525 N N . SER A 1 69 ? 5.535 -23.109 -15.5 1 96.31 69 SER A N 1
ATOM 526 C CA . SER A 1 69 ? 6.094 -23.797 -14.336 1 96.31 69 SER A CA 1
ATOM 527 C C . SER A 1 69 ? 7.613 -23.859 -14.414 1 96.31 69 SER A C 1
ATOM 529 O O . SER A 1 69 ? 8.289 -23.969 -13.383 1 96.31 69 SER A O 1
ATOM 531 N N . GLY A 1 70 ? 8.125 -23.797 -15.594 1 96.62 70 GLY A N 1
ATOM 532 C CA . GLY A 1 70 ? 9.57 -23.828 -15.773 1 96.62 70 GLY A CA 1
ATOM 533 C C . GLY A 1 70 ? 10.172 -22.484 -16.125 1 96.62 70 GLY A C 1
ATOM 534 O O . GLY A 1 70 ? 11.375 -22.375 -16.359 1 96.62 70 GLY A O 1
ATOM 535 N N . ASN A 1 71 ? 9.328 -21.5 -16.203 1 96.31 71 ASN A N 1
ATOM 536 C CA . ASN A 1 71 ? 9.758 -20.156 -16.547 1 96.31 71 ASN A CA 1
ATOM 537 C C . ASN A 1 71 ? 9.18 -19.109 -15.586 1 96.31 71 ASN A C 1
ATOM 539 O O . ASN A 1 71 ? 8.109 -18.562 -15.844 1 96.31 71 ASN A O 1
ATOM 543 N N . ASN A 1 72 ? 9.828 -18.828 -14.57 1 95.38 72 ASN A N 1
ATOM 544 C CA . ASN A 1 72 ? 9.516 -17.859 -13.531 1 95.38 72 ASN A CA 1
ATOM 545 C C . ASN A 1 72 ? 10.727 -17.547 -12.664 1 95.38 72 ASN A C 1
ATOM 547 O O . ASN A 1 72 ? 11.867 -17.75 -13.086 1 95.38 72 ASN A O 1
ATOM 551 N N . GLN A 1 73 ? 10.5 -17.109 -11.453 1 95.69 73 GLN A N 1
ATOM 552 C CA . GLN A 1 73 ? 11.625 -16.75 -10.594 1 95.69 73 GLN A CA 1
ATOM 553 C C . GLN A 1 73 ? 12.031 -17.938 -9.711 1 95.69 73 GLN A C 1
ATOM 555 O O . GLN A 1 73 ? 12.992 -17.844 -8.945 1 95.69 73 GLN A O 1
ATOM 560 N N . PHE A 1 74 ? 11.289 -19.031 -9.75 1 96.81 74 PHE A N 1
ATOM 561 C CA . PHE A 1 74 ? 11.586 -20.297 -9.094 1 96.81 74 PHE A CA 1
ATOM 562 C C . PHE A 1 74 ? 11.609 -20.125 -7.578 1 96.81 74 PHE A C 1
ATOM 564 O O . PHE A 1 74 ? 12.305 -20.859 -6.875 1 96.81 74 PHE A O 1
ATOM 571 N N . ARG A 1 75 ? 10.977 -19.109 -7.102 1 96.38 75 ARG A N 1
ATOM 572 C CA . ARG A 1 75 ? 10.961 -18.828 -5.668 1 96.38 75 ARG A CA 1
ATOM 573 C C . ARG A 1 75 ? 9.836 -19.609 -4.977 1 96.38 75 ARG A C 1
ATOM 575 O O . ARG A 1 75 ? 8.688 -19.578 -5.426 1 96.38 75 ARG A O 1
ATOM 582 N N . LEU A 1 76 ? 10.18 -20.312 -3.982 1 96.88 76 LEU A N 1
ATOM 583 C CA . LEU A 1 76 ? 9.188 -20.828 -3.053 1 96.88 76 LEU A CA 1
ATOM 584 C C . LEU A 1 76 ? 8.906 -19.828 -1.938 1 96.88 76 LEU A C 1
ATOM 586 O O . LEU A 1 76 ? 9.719 -19.672 -1.025 1 96.88 76 LEU A O 1
ATOM 590 N N . HIS A 1 77 ? 7.766 -19.25 -1.989 1 95.19 77 HIS A N 1
ATOM 591 C CA . HIS A 1 77 ? 7.426 -18.109 -1.147 1 95.19 77 HIS A CA 1
ATOM 592 C C . HIS A 1 77 ? 7.02 -18.562 0.252 1 95.19 77 HIS A C 1
ATOM 594 O O . HIS A 1 77 ? 6.32 -19.562 0.406 1 95.19 77 HIS A O 1
ATOM 600 N N . MET A 1 78 ? 7.434 -17.812 1.206 1 95.5 78 MET A N 1
ATOM 601 C CA . MET A 1 78 ? 7.055 -18.078 2.592 1 95.5 78 MET A CA 1
ATOM 602 C C . MET A 1 78 ? 6.133 -16.984 3.121 1 95.5 78 MET A C 1
ATOM 604 O O . MET A 1 78 ? 5.793 -16.969 4.305 1 95.5 78 MET A O 1
ATOM 608 N N . GLY A 1 79 ? 5.73 -16.062 2.254 1 94.81 79 GLY A N 1
ATOM 609 C CA . GLY A 1 79 ? 4.773 -15.039 2.672 1 94.81 79 GLY A CA 1
ATOM 610 C C . GLY A 1 79 ? 5.363 -13.641 2.699 1 94.81 79 GLY A C 1
ATOM 611 O O . GLY A 1 79 ? 4.625 -12.656 2.684 1 94.81 79 GLY A O 1
ATOM 612 N N . PHE A 1 80 ? 6.688 -13.453 2.654 1 96.94 80 PHE A N 1
ATOM 613 C CA . PHE A 1 80 ? 7.375 -12.18 2.852 1 96.94 80 PHE A CA 1
ATOM 614 C C . PHE A 1 80 ? 7.02 -11.195 1.742 1 96.94 80 PHE A C 1
ATOM 616 O O . PHE A 1 80 ? 7.066 -9.977 1.944 1 96.94 80 PHE A O 1
ATOM 623 N N . HIS A 1 81 ? 6.648 -11.711 0.612 1 94.88 81 HIS A N 1
ATOM 624 C CA . HIS A 1 81 ? 6.359 -10.875 -0.548 1 94.88 81 HIS A CA 1
ATOM 625 C C . HIS A 1 81 ? 4.969 -10.258 -0.455 1 94.88 81 HIS A C 1
ATOM 627 O O . HIS A 1 81 ? 4.641 -9.336 -1.199 1 94.88 81 HIS A O 1
ATOM 633 N N . TYR A 1 82 ? 4.141 -10.727 0.404 1 93.81 82 TYR A N 1
ATOM 634 C CA . TYR A 1 82 ? 2.727 -10.375 0.381 1 93.81 82 TYR A CA 1
ATOM 635 C C . TYR A 1 82 ? 2.318 -9.68 1.675 1 93.81 82 TYR A C 1
ATOM 637 O O . TYR A 1 82 ? 1.319 -10.047 2.297 1 93.81 82 TYR A O 1
ATOM 645 N N . ALA A 1 83 ? 3.037 -8.641 2.016 1 94.69 83 ALA A N 1
ATOM 646 C CA . ALA A 1 83 ? 2.844 -7.922 3.273 1 94.69 83 ALA A CA 1
ATOM 647 C C . ALA A 1 83 ? 1.433 -7.344 3.363 1 94.69 83 ALA A C 1
ATOM 649 O O . ALA A 1 83 ? 0.827 -7.336 4.438 1 94.69 83 ALA A O 1
ATOM 650 N N . ARG A 1 84 ? 0.827 -6.949 2.314 1 93.81 84 ARG A N 1
ATOM 651 C CA . ARG A 1 84 ? -0.412 -6.176 2.361 1 93.81 84 ARG A CA 1
ATOM 652 C C . ARG A 1 84 ? -1.624 -7.074 2.139 1 93.81 84 ARG A C 1
ATOM 654 O O . ARG A 1 84 ? -2.756 -6.594 2.072 1 93.81 84 ARG A O 1
ATOM 661 N N . HIS A 1 85 ? -1.354 -8.398 1.987 1 92.12 85 HIS A N 1
ATOM 662 C CA . HIS A 1 85 ? -2.406 -9.375 1.734 1 92.12 85 HIS A CA 1
ATOM 663 C C . HIS A 1 85 ? -2.275 -10.578 2.662 1 92.12 85 HIS A C 1
ATOM 665 O O . HIS A 1 85 ? -1.615 -11.562 2.322 1 92.12 85 HIS A O 1
ATOM 671 N N . SER A 1 86 ? -3.041 -10.531 3.697 1 92.31 86 SER A N 1
ATOM 672 C CA . SER A 1 86 ? -2.879 -11.508 4.773 1 92.31 86 SER A CA 1
ATOM 673 C C . SER A 1 86 ? -3.23 -12.914 4.305 1 92.31 86 SER A C 1
ATOM 675 O O . SER A 1 86 ? -2.551 -13.875 4.66 1 92.31 86 SER A O 1
ATOM 677 N N . GLY A 1 87 ? -4.332 -13.047 3.52 1 89.56 87 GLY A N 1
ATOM 678 C CA . GLY A 1 87 ? -4.719 -14.359 3.027 1 89.56 87 GLY A CA 1
ATOM 679 C C . GLY A 1 87 ? -3.623 -15.047 2.238 1 89.56 87 GLY A C 1
ATOM 680 O O . GLY A 1 87 ? -3.303 -16.203 2.496 1 89.56 87 GLY A O 1
ATOM 681 N N . THR A 1 88 ? -3.025 -14.312 1.335 1 91.25 88 THR A N 1
ATOM 682 C CA . THR A 1 88 ? -1.953 -14.859 0.513 1 91.25 88 THR A CA 1
ATOM 683 C C . THR A 1 88 ? -0.705 -15.117 1.352 1 91.25 88 THR A C 1
ATOM 685 O O . THR A 1 88 ? -0.005 -16.109 1.143 1 91.25 88 THR A O 1
ATOM 688 N N . ARG A 1 89 ? -0.426 -14.211 2.27 1 93.56 89 ARG A N 1
ATOM 689 C CA . ARG A 1 89 ? 0.74 -14.352 3.137 1 93.56 89 ARG A CA 1
ATOM 690 C C . ARG A 1 89 ? 0.659 -15.633 3.963 1 93.56 89 ARG A C 1
ATOM 692 O O . ARG A 1 89 ? 1.611 -16.406 4.004 1 93.56 89 ARG A O 1
ATOM 699 N N . LEU A 1 90 ? -0.461 -15.883 4.547 1 91.75 90 LEU A N 1
ATOM 700 C CA . LEU A 1 90 ? -0.657 -17.062 5.387 1 91.75 90 LEU A CA 1
ATOM 701 C C . LEU A 1 90 ? -0.696 -18.328 4.543 1 91.75 90 LEU A C 1
ATOM 703 O O . LEU A 1 90 ? -0.137 -19.359 4.938 1 91.75 90 LEU A O 1
ATOM 707 N N . GLN A 1 91 ? -1.349 -18.188 3.408 1 91.69 91 GLN A N 1
ATOM 708 C CA . GLN A 1 91 ? -1.373 -19.297 2.467 1 91.69 91 GLN A CA 1
ATOM 709 C C . GLN A 1 91 ? 0.039 -19.688 2.047 1 91.69 91 GLN A C 1
ATOM 711 O O . GLN A 1 91 ? 0.365 -20.875 1.986 1 91.69 91 GLN A O 1
ATOM 716 N N . SER A 1 92 ? 0.865 -18.75 1.75 1 93.88 92 SER A N 1
ATOM 717 C CA . SER A 1 92 ? 2.238 -19 1.326 1 93.88 92 SER A CA 1
ATOM 718 C C . SER A 1 92 ? 3.057 -19.625 2.451 1 93.88 92 SER A C 1
ATOM 720 O O . SER A 1 92 ? 3.846 -20.547 2.217 1 93.88 92 SER A O 1
ATOM 722 N N . ARG A 1 93 ? 2.877 -19.125 3.678 1 94.44 93 ARG A N 1
ATOM 723 C CA . ARG A 1 93 ? 3.576 -19.688 4.828 1 94.44 93 ARG A CA 1
ATOM 724 C C . ARG A 1 93 ? 3.229 -21.172 5.008 1 94.44 93 ARG A C 1
ATOM 726 O O . ARG A 1 93 ? 4.121 -22.016 5.078 1 94.44 93 ARG A O 1
ATOM 733 N N . ASP A 1 94 ? 1.933 -21.453 5 1 93.25 94 ASP A N 1
ATOM 734 C CA . ASP A 1 94 ? 1.466 -22.828 5.223 1 93.25 94 ASP A CA 1
ATOM 735 C C . ASP A 1 94 ? 1.85 -23.734 4.059 1 93.25 94 ASP A C 1
ATOM 737 O O . ASP A 1 94 ? 2.27 -24.875 4.27 1 93.25 94 ASP A O 1
ATOM 741 N N . GLY A 1 95 ? 1.666 -23.156 2.869 1 94.25 95 GLY A N 1
ATOM 742 C CA . GLY A 1 95 ? 2.041 -23.922 1.688 1 94.25 95 GLY A CA 1
ATOM 743 C C . GLY A 1 95 ? 3.525 -24.219 1.62 1 94.25 95 GLY A C 1
ATOM 744 O O . GLY A 1 95 ? 3.926 -25.297 1.18 1 94.25 95 GLY A O 1
ATOM 745 N N . PHE A 1 96 ? 4.344 -23.312 2.041 1 96.12 96 PHE A N 1
ATOM 746 C CA . PHE A 1 96 ? 5.789 -23.5 2.088 1 96.12 96 PHE A CA 1
ATOM 747 C C . PHE A 1 96 ? 6.16 -24.688 2.965 1 96.12 96 PHE A C 1
ATOM 749 O O . PHE A 1 96 ? 6.914 -25.562 2.541 1 96.12 96 PHE A O 1
ATOM 756 N N . LEU A 1 97 ? 5.598 -24.703 4.16 1 94.25 97 LEU A N 1
ATOM 757 C CA . LEU A 1 97 ? 5.902 -25.75 5.129 1 94.25 97 LEU A CA 1
ATOM 758 C C . LEU A 1 97 ? 5.461 -27.109 4.613 1 94.25 97 LEU A C 1
ATOM 760 O O . LEU A 1 97 ? 6.215 -28.094 4.699 1 94.25 97 LEU A O 1
ATOM 764 N N . ARG A 1 98 ? 4.336 -27.172 3.994 1 94.88 98 ARG A N 1
ATOM 765 C CA . ARG A 1 98 ? 3.818 -28.422 3.465 1 94.88 98 ARG A CA 1
ATOM 766 C C . ARG A 1 98 ? 4.648 -28.906 2.279 1 94.88 98 ARG A C 1
ATOM 768 O O . ARG A 1 98 ? 4.898 -30.094 2.133 1 94.88 98 ARG A O 1
ATOM 775 N N . PHE A 1 99 ? 5.031 -27.953 1.455 1 97.06 99 PHE A N 1
ATOM 776 C CA . PHE A 1 99 ? 5.809 -28.312 0.271 1 97.06 99 PHE A CA 1
ATOM 777 C C . PHE A 1 99 ? 7.152 -28.906 0.663 1 97.06 99 PHE A C 1
ATOM 779 O O . PHE A 1 99 ? 7.555 -29.938 0.126 1 97.06 99 PHE A O 1
ATOM 786 N N . VAL A 1 100 ? 7.805 -28.297 1.571 1 96.69 100 VAL A N 1
ATOM 787 C CA . VAL A 1 100 ? 9.125 -28.734 1.993 1 96.69 100 VAL A CA 1
ATOM 788 C C . VAL A 1 100 ? 9.016 -30.109 2.67 1 96.69 100 VAL A C 1
ATOM 790 O O . VAL A 1 100 ? 9.914 -30.938 2.537 1 96.69 100 VAL A O 1
ATOM 793 N N . GLU A 1 101 ? 7.973 -30.281 3.359 1 95.31 101 GLU A N 1
ATOM 794 C CA . GLU A 1 101 ? 7.758 -31.562 4.02 1 95.31 101 GLU A CA 1
ATOM 795 C C . GLU A 1 101 ? 7.48 -32.656 3.004 1 95.31 101 GLU A C 1
ATOM 797 O O . GLU A 1 101 ? 8.055 -33.75 3.086 1 95.31 101 GLU A O 1
ATOM 802 N N . HIS A 1 102 ? 6.633 -32.406 2.031 1 96 102 HIS A N 1
ATOM 803 C CA . HIS A 1 102 ? 6.195 -33.406 1.063 1 96 102 HIS A CA 1
ATOM 804 C C . HIS A 1 102 ? 7.262 -33.625 -0.001 1 96 102 HIS A C 1
ATOM 806 O O . HIS A 1 102 ? 7.441 -34.75 -0.465 1 96 102 HIS A O 1
ATOM 812 N N . TYR A 1 103 ? 7.855 -32.531 -0.427 1 97.31 103 TYR A N 1
ATOM 813 C CA . TYR A 1 103 ? 8.898 -32.594 -1.449 1 97.31 103 TYR A CA 1
ATOM 814 C C . TYR A 1 103 ? 10.211 -32.031 -0.916 1 97.31 103 TYR A C 1
ATOM 816 O O . TYR A 1 103 ? 10.719 -31.031 -1.414 1 97.31 103 TYR A O 1
ATOM 824 N N . PRO A 1 104 ? 10.844 -32.719 -0.04 1 95.94 104 PRO A N 1
ATOM 825 C CA . PRO A 1 104 ? 12.023 -32.156 0.641 1 95.94 104 PRO A CA 1
ATOM 826 C C . PRO A 1 104 ? 13.203 -31.938 -0.302 1 95.94 104 PRO A C 1
ATOM 828 O O . PRO A 1 104 ? 14.062 -31.094 -0.03 1 95.94 104 PRO A O 1
ATOM 831 N N . GLU A 1 105 ? 13.25 -32.625 -1.463 1 97.5 105 GLU A N 1
ATOM 832 C CA . GLU A 1 105 ? 14.422 -32.562 -2.324 1 97.5 105 GLU A CA 1
ATOM 833 C C . GLU A 1 105 ? 14.195 -31.656 -3.523 1 97.5 105 GLU A C 1
ATOM 835 O O . GLU A 1 105 ? 15.086 -31.484 -4.359 1 97.5 105 GLU A O 1
ATOM 840 N N . LEU A 1 106 ? 13.055 -31.031 -3.617 1 98.19 106 LEU A N 1
ATOM 841 C CA . LEU A 1 106 ? 12.719 -30.312 -4.84 1 98.19 106 LEU A CA 1
ATOM 842 C C . LEU A 1 106 ? 12.938 -28.812 -4.668 1 98.19 106 LEU A C 1
ATOM 844 O O . LEU A 1 106 ? 12.531 -28.016 -5.516 1 98.19 106 LEU A O 1
ATOM 848 N N . SER A 1 107 ? 13.531 -28.391 -3.59 1 97.94 107 SER A N 1
ATOM 849 C CA . SER A 1 107 ? 13.93 -27.016 -3.342 1 97.94 107 SER A CA 1
ATOM 850 C C . SER A 1 107 ? 15.164 -26.938 -2.453 1 97.94 107 SER A C 1
ATOM 852 O O . SER A 1 107 ? 15.555 -27.938 -1.841 1 97.94 107 SER A O 1
ATOM 854 N N . ARG A 1 108 ? 15.82 -25.859 -2.477 1 97.31 108 ARG A N 1
ATOM 855 C CA . ARG A 1 108 ? 16.969 -25.641 -1.604 1 97.31 108 ARG A CA 1
ATOM 856 C C . ARG A 1 108 ? 16.906 -24.266 -0.956 1 97.31 108 ARG A C 1
ATOM 858 O O . ARG A 1 108 ? 16.438 -23.297 -1.567 1 97.31 108 ARG A O 1
ATOM 865 N N . ILE A 1 109 ? 17.453 -24.172 0.206 1 95.38 109 ILE A N 1
ATOM 866 C CA . ILE A 1 109 ? 17.484 -22.906 0.931 1 95.38 109 ILE A CA 1
ATOM 867 C C . ILE A 1 109 ? 18.406 -21.906 0.203 1 95.38 109 ILE A C 1
ATOM 869 O O . ILE A 1 109 ? 19.469 -22.281 -0.286 1 95.38 109 ILE A O 1
ATOM 873 N N . VAL A 1 110 ? 17.984 -20.734 0.091 1 95.56 110 VAL A N 1
ATOM 874 C CA . VAL A 1 110 ? 18.828 -19.625 -0.333 1 95.56 110 VAL A CA 1
ATOM 875 C C . VAL A 1 110 ? 19.531 -19.031 0.88 1 95.56 110 VAL A C 1
ATOM 877 O O . VAL A 1 110 ? 18.891 -18.391 1.72 1 95.56 110 VAL A O 1
ATOM 880 N N . PRO A 1 111 ? 20.797 -19.266 1.024 1 89.88 111 PRO A N 1
ATOM 881 C CA . PRO A 1 111 ? 21.484 -18.906 2.27 1 89.88 111 PRO A CA 1
ATOM 882 C C . PRO A 1 111 ? 21.344 -17.438 2.623 1 89.88 111 PRO A C 1
ATOM 884 O O . PRO A 1 111 ? 21.141 -17.094 3.789 1 89.88 111 PRO A O 1
ATOM 887 N N . TYR A 1 112 ? 21.562 -16.531 1.718 1 92.19 112 TYR A N 1
ATOM 888 C CA . TYR A 1 112 ? 21.375 -15.094 1.931 1 92.19 112 TYR A CA 1
ATOM 889 C C . TYR A 1 112 ? 20.266 -14.547 1.053 1 92.19 112 TYR A C 1
ATOM 891 O O . TYR A 1 112 ? 20.5 -14.164 -0.094 1 92.19 112 TYR A O 1
ATOM 899 N N . ASN A 1 113 ? 19.078 -14.531 1.632 1 96.81 113 ASN A N 1
ATOM 900 C CA . ASN A 1 113 ? 17.859 -14.07 0.956 1 96.81 113 ASN A CA 1
ATOM 901 C C . ASN A 1 113 ? 17.359 -12.758 1.551 1 96.81 113 ASN A C 1
ATOM 903 O O . ASN A 1 113 ? 16.672 -12.758 2.574 1 96.81 113 ASN A O 1
ATOM 907 N N . ILE A 1 114 ? 17.625 -11.672 0.845 1 97.62 114 ILE A N 1
ATOM 908 C CA . ILE A 1 114 ? 17.422 -10.328 1.383 1 97.62 114 ILE A CA 1
ATOM 909 C C . ILE A 1 114 ? 16.078 -9.781 0.898 1 97.62 114 ILE A C 1
ATOM 911 O O . ILE A 1 114 ? 15.773 -9.844 -0.295 1 97.62 114 ILE A O 1
ATOM 915 N N . TYR A 1 115 ? 15.32 -9.367 1.788 1 98.19 115 TYR A N 1
ATOM 916 C CA . TYR A 1 115 ? 14.188 -8.484 1.523 1 98.19 115 TYR A CA 1
ATOM 917 C C . TYR A 1 115 ? 14.484 -7.062 2.002 1 98.19 115 TYR A C 1
ATOM 919 O O . TYR A 1 115 ? 14.805 -6.852 3.174 1 98.19 115 TYR A O 1
ATOM 927 N N . ALA A 1 116 ? 14.438 -6.094 1.091 1 98.38 116 ALA A N 1
ATOM 928 C CA . ALA A 1 116 ? 14.734 -4.699 1.404 1 98.38 116 ALA A CA 1
ATOM 929 C C . ALA A 1 116 ? 13.531 -3.809 1.139 1 98.38 116 ALA A C 1
ATOM 931 O O . ALA A 1 116 ? 12.812 -4 0.154 1 98.38 116 ALA A O 1
ATOM 932 N N . VAL A 1 117 ? 13.289 -2.85 2.029 1 98 117 VAL A N 1
ATOM 933 C CA . VAL A 1 117 ? 12.188 -1.912 1.888 1 98 117 VAL A CA 1
ATOM 934 C C . VAL A 1 117 ? 12.711 -0.55 1.443 1 98 117 VAL A C 1
ATOM 936 O O . VAL A 1 117 ? 13.344 0.163 2.227 1 98 117 VAL A O 1
ATOM 939 N N . PRO A 1 118 ? 12.445 -0.185 0.212 1 96.81 118 PRO A N 1
ATOM 940 C CA . PRO A 1 118 ? 12.914 1.107 -0.293 1 96.81 118 PRO A CA 1
ATOM 941 C C . PRO A 1 118 ? 12.375 2.287 0.512 1 96.81 118 PRO A C 1
ATOM 943 O O . PRO A 1 118 ? 11.227 2.254 0.966 1 96.81 118 PRO A O 1
ATOM 946 N N . THR A 1 119 ? 13.117 3.322 0.613 1 91.94 119 THR A N 1
ATOM 947 C CA . THR A 1 119 ? 12.773 4.52 1.37 1 91.94 119 THR A CA 1
ATOM 948 C C . THR A 1 119 ? 11.633 5.277 0.688 1 91.94 119 THR A C 1
ATOM 950 O O . THR A 1 119 ? 10.695 5.727 1.351 1 91.94 119 THR A O 1
ATOM 953 N N . GLN A 1 120 ? 11.625 5.332 -0.585 1 87.31 120 GLN A N 1
ATOM 954 C CA . GLN A 1 120 ? 10.711 6.234 -1.28 1 87.31 120 GLN A CA 1
ATOM 955 C C . GLN A 1 120 ? 9.703 5.461 -2.121 1 87.31 120 GLN A C 1
ATOM 957 O O . GLN A 1 120 ? 8.555 5.875 -2.26 1 87.31 120 GLN A O 1
ATOM 962 N N . ASP A 1 121 ? 10.086 4.309 -2.551 1 92.5 121 ASP A N 1
ATOM 963 C CA . ASP A 1 121 ? 9.312 3.674 -3.615 1 92.5 121 ASP A CA 1
ATOM 964 C C . ASP A 1 121 ? 8.398 2.586 -3.055 1 92.5 121 ASP A C 1
ATOM 966 O O . ASP A 1 121 ? 7.52 2.084 -3.758 1 92.5 121 ASP A O 1
ATOM 970 N N . SER A 1 122 ? 8.602 2.236 -1.812 1 94.5 122 SER A N 1
ATOM 971 C CA . SER A 1 122 ? 7.797 1.17 -1.226 1 94.5 122 SER A CA 1
ATOM 972 C C . SER A 1 122 ? 6.41 1.673 -0.843 1 94.5 122 SER A C 1
ATOM 974 O O . SER A 1 122 ? 6.246 2.838 -0.473 1 94.5 122 SER A O 1
ATOM 976 N N . LEU A 1 123 ? 5.457 0.819 -0.878 1 93.38 123 LEU A N 1
ATOM 977 C CA . LEU A 1 123 ? 4.09 1.136 -0.488 1 93.38 123 LEU A CA 1
ATOM 978 C C . LEU A 1 123 ? 3.922 1.054 1.025 1 93.38 123 LEU A C 1
ATOM 980 O O . LEU A 1 123 ? 2.863 1.399 1.558 1 93.38 123 LEU A O 1
ATOM 984 N N . LEU A 1 124 ? 4.922 0.62 1.771 1 92.81 124 LEU A N 1
ATOM 985 C CA . LEU A 1 124 ? 4.98 0.6 3.229 1 92.81 124 LEU A CA 1
ATOM 986 C C . LEU A 1 124 ? 6.379 0.949 3.725 1 92.81 124 LEU A C 1
ATOM 988 O O . LEU A 1 124 ? 7.367 0.697 3.031 1 92.81 124 LEU A O 1
ATOM 992 N N . ASP A 1 125 ? 6.473 1.462 4.969 1 93.62 125 ASP A N 1
ATOM 993 C CA . ASP A 1 125 ? 7.793 1.683 5.543 1 93.62 125 ASP A CA 1
ATOM 994 C C . ASP A 1 125 ? 8.305 0.422 6.234 1 93.62 125 ASP A C 1
ATOM 996 O O . ASP A 1 125 ? 7.555 -0.53 6.445 1 93.62 125 ASP A O 1
ATOM 1000 N N . TYR A 1 126 ? 9.539 0.411 6.582 1 96.44 126 TYR A N 1
ATOM 1001 C CA . TYR A 1 126 ? 10.195 -0.799 7.07 1 96.44 126 TYR A CA 1
ATOM 1002 C C . TYR A 1 126 ? 9.609 -1.234 8.406 1 96.44 126 TYR A C 1
ATOM 1004 O O . TYR A 1 126 ? 9.398 -2.428 8.641 1 96.44 126 TYR A O 1
ATOM 1012 N N . ASN A 1 127 ? 9.344 -0.292 9.258 1 95.19 127 ASN A N 1
ATOM 1013 C CA . ASN A 1 127 ? 8.852 -0.667 10.586 1 95.19 127 ASN A CA 1
ATOM 1014 C C . ASN A 1 127 ? 7.469 -1.306 10.508 1 95.19 127 ASN A C 1
ATOM 1016 O O . ASN A 1 127 ? 7.164 -2.234 11.258 1 95.19 127 ASN A O 1
ATOM 1020 N N . THR A 1 128 ? 6.613 -0.811 9.648 1 95.31 128 THR A N 1
ATOM 1021 C CA . THR A 1 128 ? 5.316 -1.437 9.414 1 95.31 128 THR A CA 1
ATOM 1022 C C . THR A 1 128 ? 5.488 -2.83 8.812 1 95.31 128 THR A C 1
ATOM 1024 O O . THR A 1 128 ? 4.844 -3.785 9.258 1 95.31 128 THR A O 1
ATOM 1027 N N . TYR A 1 129 ? 6.383 -2.955 7.793 1 97.31 129 TYR A N 1
ATOM 1028 C CA . TYR A 1 129 ? 6.68 -4.246 7.176 1 97.31 129 TYR A CA 1
ATOM 1029 C C . TYR A 1 129 ? 7.145 -5.254 8.219 1 97.31 129 TYR A C 1
ATOM 1031 O O . TYR A 1 129 ? 6.633 -6.375 8.281 1 97.31 129 TYR A O 1
ATOM 1039 N N . LYS A 1 130 ? 8.039 -4.824 9.031 1 95.81 130 LYS A N 1
ATOM 1040 C CA . LYS A 1 130 ? 8.594 -5.664 10.094 1 95.81 130 LYS A CA 1
ATOM 1041 C C . LYS A 1 130 ? 7.5 -6.121 11.055 1 95.81 130 LYS A C 1
ATOM 1043 O O . LYS A 1 130 ? 7.457 -7.289 11.445 1 95.81 130 LYS A O 1
ATOM 1048 N N . ALA A 1 131 ? 6.633 -5.211 11.438 1 94.19 131 ALA A N 1
ATOM 1049 C CA . ALA A 1 131 ? 5.551 -5.547 12.367 1 94.19 131 ALA A CA 1
ATOM 1050 C C . ALA A 1 131 ? 4.617 -6.59 11.758 1 94.19 131 ALA A C 1
ATOM 1052 O O . ALA A 1 131 ? 4.176 -7.512 12.453 1 94.19 131 ALA A O 1
ATOM 1053 N N . ILE A 1 132 ? 4.281 -6.445 10.516 1 96 132 ILE A N 1
ATOM 1054 C CA . ILE A 1 132 ? 3.418 -7.395 9.82 1 96 132 ILE A CA 1
ATOM 1055 C C . ILE A 1 132 ? 4.07 -8.773 9.812 1 96 132 ILE A C 1
ATOM 1057 O O . ILE A 1 132 ? 3.43 -9.773 10.164 1 96 132 ILE A O 1
ATOM 1061 N N . MET A 1 133 ? 5.348 -8.844 9.398 1 96.44 133 MET A N 1
ATOM 1062 C CA . MET A 1 133 ? 6.035 -10.125 9.328 1 96.44 133 MET A CA 1
ATOM 1063 C C . MET A 1 133 ? 6.141 -10.766 10.711 1 96.44 133 MET A C 1
ATOM 1065 O O . MET A 1 133 ? 5.93 -11.969 10.859 1 96.44 133 MET A O 1
ATOM 1069 N N . ALA A 1 134 ? 6.426 -9.969 11.719 1 92.88 134 ALA A N 1
ATOM 1070 C CA . ALA A 1 134 ? 6.543 -10.469 13.078 1 92.88 134 ALA A CA 1
ATOM 1071 C C . ALA A 1 134 ? 5.227 -11.078 13.555 1 92.88 134 ALA A C 1
ATOM 1073 O O . ALA A 1 134 ? 5.223 -12.047 14.32 1 92.88 134 ALA A O 1
ATOM 1074 N N . SER A 1 135 ? 4.168 -10.562 13.07 1 90.81 135 SER A N 1
ATOM 1075 C CA . SER A 1 135 ? 2.854 -11.031 13.508 1 90.81 135 SER A CA 1
ATOM 1076 C C . SER A 1 135 ? 2.381 -12.211 12.664 1 90.81 135 SER A C 1
ATOM 1078 O O . SER A 1 135 ? 1.33 -12.797 12.938 1 90.81 135 SER A O 1
ATOM 1080 N N . SER A 1 136 ? 3.109 -12.633 11.672 1 92.44 136 SER A N 1
ATOM 1081 C CA . SER A 1 136 ? 2.654 -13.641 10.719 1 92.44 136 SER A CA 1
ATOM 1082 C C . SER A 1 136 ? 3.254 -15.008 11.031 1 92.44 136 SER A C 1
ATOM 1084 O O . SER A 1 136 ? 2.975 -15.984 10.336 1 92.44 136 SER A O 1
ATOM 1086 N N . GLY A 1 137 ? 4.07 -15.094 11.969 1 89.75 137 GLY A N 1
ATOM 1087 C CA . GLY A 1 137 ? 4.645 -16.375 12.367 1 89.75 137 GLY A CA 1
ATOM 1088 C C . GLY A 1 137 ? 5.789 -16.812 11.477 1 89.75 137 GLY A C 1
ATOM 1089 O O . GLY A 1 137 ? 6.039 -18.016 11.328 1 89.75 137 GLY A O 1
ATOM 1090 N N . VAL A 1 138 ? 6.383 -15.93 10.812 1 93.25 138 VAL A N 1
ATOM 1091 C CA . VAL A 1 138 ? 7.547 -16.234 9.992 1 93.25 138 VAL A CA 1
ATOM 1092 C C . VAL A 1 138 ? 8.812 -15.711 10.672 1 93.25 138 VAL A C 1
ATOM 1094 O O . VAL A 1 138 ? 8.789 -14.664 11.312 1 93.25 138 VAL A O 1
ATOM 1097 N N . ALA A 1 139 ? 9.898 -16.422 10.516 1 92.56 139 ALA A N 1
ATOM 1098 C CA . ALA A 1 139 ? 11.164 -16.047 11.133 1 92.56 139 ALA A CA 1
ATOM 1099 C C . ALA A 1 139 ? 12.023 -15.234 10.164 1 92.56 139 ALA A C 1
ATOM 1101 O O . ALA A 1 139 ? 12.055 -15.516 8.961 1 92.56 139 ALA A O 1
ATOM 1102 N N . PHE A 1 140 ? 12.695 -14.227 10.688 1 96.5 140 PHE A N 1
ATOM 1103 C CA . PHE A 1 140 ? 13.633 -13.422 9.914 1 96.5 140 PHE A CA 1
ATOM 1104 C C . PHE A 1 140 ? 14.688 -12.797 10.828 1 96.5 140 PHE A C 1
ATOM 1106 O O . PHE A 1 140 ? 14.531 -12.789 12.047 1 96.5 140 PHE A O 1
ATOM 1113 N N . THR A 1 141 ? 15.797 -12.367 10.266 1 95.38 141 THR A N 1
ATOM 1114 C CA . THR A 1 141 ? 16.812 -11.57 10.945 1 95.38 141 THR A CA 1
ATOM 1115 C C . THR A 1 141 ? 16.984 -10.219 10.266 1 95.38 141 THR A C 1
ATOM 1117 O O . THR A 1 141 ? 16.938 -10.125 9.039 1 95.38 141 THR A O 1
ATOM 1120 N N . GLU A 1 142 ? 17.172 -9.164 11.062 1 95.06 142 GLU A N 1
ATOM 1121 C CA . GLU A 1 142 ? 17.328 -7.828 10.492 1 95.06 142 GLU A CA 1
ATOM 1122 C C . GLU A 1 142 ? 18.766 -7.57 10.062 1 95.06 142 GLU A C 1
ATOM 1124 O O . GLU A 1 142 ? 19.703 -8.062 10.688 1 95.06 142 GLU A O 1
ATOM 1129 N N . GLY A 1 143 ? 18.859 -6.746 9.023 1 91.19 143 GLY A N 1
ATOM 1130 C CA . GLY A 1 143 ? 20.188 -6.359 8.547 1 91.19 143 GLY A CA 1
ATOM 1131 C C . GLY A 1 143 ? 20.641 -7.164 7.344 1 91.19 143 GLY A C 1
ATOM 1132 O O . GLY A 1 143 ? 20.094 -8.234 7.066 1 91.19 143 GLY A O 1
ATOM 1133 N N . ALA A 1 144 ? 21.516 -6.629 6.617 1 82.88 144 ALA A N 1
ATOM 1134 C CA . ALA A 1 144 ? 22.109 -7.293 5.461 1 82.88 144 ALA A CA 1
ATOM 1135 C C . ALA A 1 144 ? 23.422 -7.977 5.836 1 82.88 144 ALA A C 1
ATOM 1137 O O . ALA A 1 144 ? 24.125 -7.535 6.75 1 82.88 144 ALA A O 1
ATOM 1138 N N . PRO A 1 145 ? 23.688 -9.086 5.082 1 82.56 145 PRO A N 1
ATOM 1139 C CA . PRO A 1 145 ? 25.016 -9.656 5.266 1 82.56 145 PRO A CA 1
ATOM 1140 C C . PRO A 1 145 ? 26.141 -8.703 4.84 1 82.56 145 PRO A C 1
ATOM 1142 O O . PRO A 1 145 ? 25.891 -7.766 4.074 1 82.56 145 PRO A O 1
ATOM 1145 N N . ASP A 1 146 ? 27.234 -8.938 5.316 1 80.12 146 ASP A N 1
ATOM 1146 C CA . ASP A 1 146 ? 28.391 -8.125 4.977 1 80.12 146 ASP A CA 1
ATOM 1147 C C . ASP A 1 146 ? 28.688 -8.195 3.48 1 80.12 146 ASP A C 1
ATOM 1149 O O . ASP A 1 146 ? 28.5 -9.242 2.85 1 80.12 146 ASP A O 1
ATOM 1153 N N . GLY A 1 147 ? 29.094 -7.121 2.889 1 79 147 GLY A N 1
ATOM 1154 C CA . GLY A 1 147 ? 29.594 -7.113 1.526 1 79 147 GLY A CA 1
ATOM 1155 C C . GLY A 1 147 ? 28.547 -6.742 0.498 1 79 147 GLY A C 1
ATOM 1156 O O . GLY A 1 147 ? 28.859 -6.547 -0.678 1 79 147 GLY A O 1
ATOM 1157 N N . VAL A 1 148 ? 27.312 -6.742 0.885 1 84.06 148 VAL A N 1
ATOM 1158 C CA . VAL A 1 148 ? 26.297 -6.367 -0.091 1 84.06 148 VAL A CA 1
ATOM 1159 C C . VAL A 1 148 ? 25.891 -4.91 0.119 1 84.06 148 VAL A C 1
ATOM 1161 O O . VAL A 1 148 ? 25.422 -4.535 1.198 1 84.06 148 VAL A O 1
ATOM 1164 N N . HIS A 1 149 ? 26.125 -4.141 -0.877 1 90.5 149 HIS A N 1
ATOM 1165 C CA . HIS A 1 149 ? 25.812 -2.715 -0.8 1 90.5 149 HIS A CA 1
ATOM 1166 C C . HIS A 1 149 ? 24.438 -2.41 -1.383 1 90.5 149 HIS A C 1
ATOM 1168 O O . HIS A 1 149 ? 24.297 -2.283 -2.602 1 90.5 149 HIS A O 1
ATOM 1174 N N . ILE A 1 150 ? 23.469 -2.301 -0.592 1 95.69 150 ILE A N 1
ATOM 1175 C CA . ILE A 1 150 ? 22.125 -1.922 -0.987 1 95.69 150 ILE A CA 1
ATOM 1176 C C . ILE A 1 150 ? 21.844 -0.48 -0.563 1 95.69 150 ILE A C 1
ATOM 1178 O O . ILE A 1 150 ? 22.078 -0.109 0.589 1 95.69 150 ILE A O 1
ATOM 1182 N N . THR A 1 151 ? 21.344 0.315 -1.498 1 96.38 151 THR A N 1
ATOM 1183 C CA . THR A 1 151 ? 21.156 1.736 -1.233 1 96.38 151 THR A CA 1
ATOM 1184 C C . THR A 1 151 ? 19.672 2.111 -1.322 1 96.38 151 THR A C 1
ATOM 1186 O O . THR A 1 151 ? 18.859 1.327 -1.808 1 96.38 151 THR A O 1
ATOM 1189 N N . ASN A 1 152 ? 19.328 3.277 -0.762 1 96.62 152 ASN A N 1
ATOM 1190 C CA . ASN A 1 152 ? 18.016 3.887 -0.869 1 96.62 152 ASN A CA 1
ATOM 1191 C C . ASN A 1 152 ? 16.938 3.006 -0.24 1 96.62 152 ASN A C 1
ATOM 1193 O O . ASN A 1 152 ? 15.828 2.898 -0.769 1 96.62 152 ASN A O 1
ATOM 1197 N N . VAL A 1 153 ? 17.344 2.336 0.84 1 96.44 153 VAL A N 1
ATOM 1198 C CA . VAL A 1 153 ? 16.406 1.501 1.572 1 96.44 153 VAL A CA 1
ATOM 1199 C C . VAL A 1 153 ? 16.359 1.939 3.033 1 96.44 153 VAL A C 1
ATOM 1201 O O . VAL A 1 153 ? 17.328 2.465 3.566 1 96.44 153 VAL A O 1
ATOM 1204 N N . ASP A 1 154 ? 15.156 1.739 3.656 1 93.06 154 ASP A N 1
ATOM 1205 C CA . ASP A 1 154 ? 14.945 2.109 5.055 1 93.06 154 ASP A CA 1
ATOM 1206 C C . ASP A 1 154 ? 15.242 0.938 5.984 1 93.06 154 ASP A C 1
ATOM 1208 O O . ASP A 1 154 ? 15.492 1.132 7.176 1 93.06 154 ASP A O 1
ATOM 1212 N N . GLY A 1 155 ? 15.164 -0.281 5.453 1 96.5 155 GLY A N 1
ATOM 1213 C CA . GLY A 1 155 ? 15.406 -1.47 6.254 1 96.5 155 GLY A CA 1
ATOM 1214 C C . GLY A 1 155 ? 15.602 -2.723 5.418 1 96.5 155 GLY A C 1
ATOM 1215 O O . GLY A 1 155 ? 15.195 -2.77 4.258 1 96.5 155 GLY A O 1
ATOM 1216 N N . ILE A 1 156 ? 16.312 -3.652 6.055 1 97.12 156 ILE A N 1
ATOM 1217 C CA . ILE A 1 156 ? 16.656 -4.902 5.383 1 97.12 156 ILE A CA 1
ATOM 1218 C C . ILE A 1 156 ? 16.438 -6.074 6.336 1 97.12 156 ILE A C 1
ATOM 1220 O O . ILE A 1 156 ? 16.734 -5.984 7.523 1 97.12 156 ILE A O 1
ATOM 1224 N N . MET A 1 157 ? 15.891 -7.18 5.816 1 96.69 157 MET A N 1
ATOM 1225 C CA . MET A 1 157 ? 15.844 -8.422 6.582 1 96.69 157 MET A CA 1
ATOM 1226 C C . MET A 1 157 ? 16.297 -9.602 5.73 1 96.69 157 MET A C 1
ATOM 1228 O O . MET A 1 157 ? 16.25 -9.547 4.5 1 96.69 157 MET A O 1
ATOM 1232 N N . CYS A 1 158 ? 16.828 -10.625 6.355 1 96.75 158 CYS A N 1
ATOM 1233 C CA . CYS A 1 158 ? 17.188 -11.898 5.746 1 96.75 158 CYS A CA 1
ATOM 1234 C C . CYS A 1 158 ? 16.172 -12.984 6.113 1 96.75 158 CYS A C 1
ATOM 1236 O O . CYS A 1 158 ? 15.773 -13.094 7.273 1 96.75 158 CYS A O 1
ATOM 1238 N N . VAL A 1 159 ? 15.719 -13.727 5.094 1 96.94 159 VAL A N 1
ATOM 1239 C CA . VAL A 1 159 ? 14.617 -14.664 5.305 1 96.94 159 VAL A CA 1
ATOM 1240 C C . VAL A 1 159 ? 15.008 -16.047 4.766 1 96.94 159 VAL A C 1
ATOM 1242 O O . VAL A 1 159 ? 15.875 -16.156 3.895 1 96.94 159 VAL A O 1
ATOM 1245 N N . PRO A 1 160 ? 14.422 -17.094 5.273 1 95.75 160 PRO A N 1
ATOM 1246 C CA . PRO A 1 160 ? 14.805 -18.453 4.883 1 95.75 160 PRO A CA 1
ATOM 1247 C C . PRO A 1 160 ? 13.93 -19.016 3.758 1 95.75 160 PRO A C 1
ATOM 1249 O O . PRO A 1 160 ? 13.469 -20.156 3.838 1 95.75 160 PRO A O 1
ATOM 1252 N N . GLU A 1 161 ? 13.695 -18.312 2.711 1 96.75 161 GLU A N 1
ATOM 1253 C CA . GLU A 1 161 ? 12.953 -18.844 1.564 1 96.75 161 GLU A CA 1
ATOM 1254 C C . GLU A 1 161 ? 13.844 -19.719 0.692 1 96.75 161 GLU A C 1
ATOM 1256 O O . GLU A 1 161 ? 15.031 -19.891 0.968 1 96.75 161 GLU A O 1
ATOM 1261 N N . ARG A 1 162 ? 13.211 -20.359 -0.246 1 97.44 162 ARG A N 1
ATOM 1262 C CA . ARG A 1 162 ? 13.914 -21.391 -0.999 1 97.44 162 ARG A CA 1
ATOM 1263 C C . ARG A 1 162 ? 13.766 -21.172 -2.5 1 97.44 162 ARG A C 1
ATOM 1265 O O . ARG A 1 162 ? 12.953 -20.359 -2.938 1 97.44 162 ARG A O 1
ATOM 1272 N N . VAL A 1 163 ? 14.617 -21.812 -3.225 1 98.25 163 VAL A N 1
ATOM 1273 C CA . VAL A 1 163 ? 14.547 -21.828 -4.68 1 98.25 163 VAL A CA 1
ATOM 1274 C C . VAL A 1 163 ? 14.172 -23.234 -5.156 1 98.25 163 VAL A C 1
ATOM 1276 O O . VAL A 1 163 ? 14.648 -24.234 -4.602 1 98.25 163 VAL A O 1
ATOM 1279 N N . LEU A 1 164 ? 13.297 -23.328 -6.109 1 98.06 164 LEU A N 1
ATOM 1280 C CA . LEU A 1 164 ? 12.836 -24.578 -6.668 1 98.06 164 LEU A CA 1
ATOM 1281 C C . LEU A 1 164 ? 13.883 -25.188 -7.602 1 98.06 164 LEU A C 1
ATOM 1283 O O . LEU A 1 164 ? 14.531 -24.453 -8.359 1 98.06 164 LEU A O 1
ATOM 1287 N N . LEU A 1 165 ? 14.023 -26.469 -7.527 1 98.5 165 LEU A N 1
ATOM 1288 C CA . LEU A 1 165 ? 14.961 -27.203 -8.359 1 98.5 165 LEU A CA 1
ATOM 1289 C C . LEU A 1 165 ? 14.234 -27.953 -9.469 1 98.5 165 LEU A C 1
ATOM 1291 O O . LEU A 1 165 ? 13.797 -29.094 -9.273 1 98.5 165 LEU A O 1
ATOM 1295 N N . LEU A 1 166 ? 14.234 -27.438 -10.633 1 97.81 166 LEU A N 1
ATOM 1296 C CA . LEU A 1 166 ? 13.422 -27.922 -11.742 1 97.81 166 LEU A CA 1
ATOM 1297 C C . LEU A 1 166 ? 13.93 -29.266 -12.242 1 97.81 166 LEU A C 1
ATOM 1299 O O . LEU A 1 166 ? 13.141 -30.141 -12.578 1 97.81 166 LEU A O 1
ATOM 1303 N N . THR A 1 167 ? 15.242 -29.344 -12.375 1 98 167 THR A N 1
ATOM 1304 C CA . THR A 1 167 ? 15.82 -30.594 -12.852 1 98 167 THR A CA 1
ATOM 1305 C C . THR A 1 167 ? 15.422 -31.766 -11.945 1 98 167 THR A C 1
ATOM 1307 O O . THR A 1 167 ? 15.031 -32.812 -12.422 1 98 167 THR A O 1
ATOM 1310 N N . LYS A 1 168 ? 15.477 -31.531 -10.688 1 98.31 168 LYS A N 1
ATOM 1311 C CA . LYS A 1 168 ? 15.086 -32.562 -9.727 1 98.31 168 LYS A CA 1
ATOM 1312 C C . LYS A 1 168 ? 13.586 -32.812 -9.781 1 98.31 168 LYS A C 1
ATOM 1314 O O . LYS A 1 168 ? 13.148 -33.969 -9.664 1 98.31 168 LYS A O 1
ATOM 1319 N N . ALA A 1 169 ? 12.836 -31.781 -9.938 1 98.5 169 ALA A N 1
ATOM 1320 C CA . ALA A 1 169 ? 11.383 -31.938 -10.016 1 98.5 169 ALA A CA 1
ATOM 1321 C C . ALA A 1 169 ? 10.977 -32.75 -11.234 1 98.5 169 ALA A C 1
ATOM 1323 O O . ALA A 1 169 ? 10.148 -33.656 -11.141 1 98.5 169 ALA A O 1
ATOM 1324 N N . ARG A 1 170 ? 11.594 -32.406 -12.359 1 98.5 170 ARG A N 1
ATOM 1325 C CA . ARG A 1 170 ? 11.32 -33.188 -13.578 1 98.5 170 ARG A CA 1
ATOM 1326 C C . ARG A 1 170 ? 11.648 -34.656 -13.398 1 98.5 170 ARG A C 1
ATOM 1328 O O . ARG A 1 170 ? 10.828 -35.531 -13.711 1 98.5 170 ARG A O 1
ATOM 1335 N N . ALA A 1 171 ? 12.797 -34.906 -12.883 1 98.38 171 ALA A N 1
ATOM 1336 C CA . ALA A 1 171 ? 13.219 -36.281 -12.664 1 98.38 171 ALA A CA 1
ATOM 1337 C C . ALA A 1 171 ? 12.281 -37 -11.688 1 98.38 171 ALA A C 1
ATOM 1339 O O . ALA A 1 171 ? 11.906 -38.125 -11.914 1 98.38 171 ALA A O 1
ATOM 1340 N N . TYR A 1 172 ? 11.945 -36.312 -10.625 1 98.44 172 TYR A N 1
ATOM 1341 C CA . TYR A 1 172 ? 11.07 -36.875 -9.602 1 98.44 172 TYR A CA 1
ATOM 1342 C C . TYR A 1 172 ? 9.727 -37.281 -10.195 1 98.44 172 TYR A C 1
ATOM 1344 O O . TYR A 1 172 ? 9.266 -38.406 -10 1 98.44 172 TYR A O 1
ATOM 1352 N N . PHE A 1 173 ? 9.094 -36.406 -10.914 1 98.56 173 PHE A N 1
ATOM 1353 C CA . PHE A 1 173 ? 7.746 -36.688 -11.406 1 98.56 173 PHE A CA 1
ATOM 1354 C C . PHE A 1 173 ? 7.773 -37.656 -12.562 1 98.56 173 PHE A C 1
ATOM 1356 O O . PHE A 1 173 ? 6.84 -38.469 -12.734 1 98.56 173 PHE A O 1
ATOM 1363 N N . GLU A 1 174 ? 8.844 -37.625 -13.375 1 98.31 174 GLU A N 1
ATOM 1364 C CA . GLU A 1 174 ? 8.977 -38.656 -14.414 1 98.31 174 GLU A CA 1
ATOM 1365 C C . GLU A 1 174 ? 9.055 -40.031 -13.812 1 98.31 174 GLU A C 1
ATOM 1367 O O . GLU A 1 174 ? 8.469 -41 -14.352 1 98.31 174 GLU A O 1
ATOM 1372 N N . ALA A 1 175 ? 9.734 -40.156 -12.75 1 98.19 175 ALA A N 1
ATOM 1373 C CA . ALA A 1 175 ? 9.844 -41.438 -12.078 1 98.19 175 ALA A CA 1
ATOM 1374 C C . ALA A 1 175 ? 8.531 -41.812 -11.406 1 98.19 175 ALA A C 1
ATOM 1376 O O . ALA A 1 175 ? 8.086 -42.969 -11.516 1 98.19 175 ALA A O 1
ATOM 1377 N N . ALA A 1 176 ? 7.926 -40.875 -10.727 1 97.62 176 ALA A N 1
ATOM 1378 C CA . ALA A 1 176 ? 6.699 -41.125 -9.977 1 97.62 176 ALA A CA 1
ATOM 1379 C C . ALA A 1 176 ? 5.547 -41.469 -10.906 1 97.62 176 ALA A C 1
ATOM 1381 O O . ALA A 1 176 ? 4.633 -42.219 -10.516 1 97.62 176 ALA A O 1
ATOM 1382 N N . LEU A 1 177 ? 5.609 -41 -12.141 1 98.12 177 LEU A N 1
ATOM 1383 C CA . LEU A 1 177 ? 4.496 -41.156 -13.07 1 98.12 177 LEU A CA 1
ATOM 1384 C C . LEU A 1 177 ? 4.859 -42.125 -14.18 1 98.12 177 LEU A C 1
ATOM 1386 O O . LEU A 1 177 ? 4.262 -42.094 -15.258 1 98.12 177 LEU A O 1
ATOM 1390 N N . LYS A 1 178 ? 5.867 -42.844 -13.836 1 95.56 178 LYS A N 1
ATOM 1391 C CA . LYS A 1 178 ? 6.281 -43.844 -14.82 1 95.56 178 LYS A CA 1
ATOM 1392 C C . LYS A 1 178 ? 5.105 -44.719 -15.25 1 95.56 178 LYS A C 1
ATOM 1394 O O . LYS A 1 178 ? 4.391 -45.25 -14.406 1 95.56 178 LYS A O 1
ATOM 1399 N N . GLY A 1 179 ? 4.84 -44.906 -16.484 1 95.88 179 GLY A N 1
ATOM 1400 C CA . GLY A 1 179 ? 3.744 -45.688 -17.016 1 95.88 179 GLY A CA 1
ATOM 1401 C C . GLY A 1 179 ? 2.449 -44.906 -17.141 1 95.88 179 GLY A C 1
ATOM 1402 O O . GLY A 1 179 ? 1.509 -45.375 -17.797 1 95.88 179 GLY A O 1
ATOM 1403 N N . ALA A 1 180 ? 2.402 -43.719 -16.547 1 97.81 180 ALA A N 1
ATOM 1404 C CA . ALA A 1 180 ? 1.182 -42.906 -16.547 1 97.81 180 ALA A CA 1
ATOM 1405 C C . ALA A 1 180 ? 1.405 -41.594 -17.25 1 97.81 180 ALA A C 1
ATOM 1407 O O . ALA A 1 180 ? 0.519 -40.719 -17.266 1 97.81 180 ALA A O 1
ATOM 1408 N N . LEU A 1 181 ? 2.576 -41.438 -17.797 1 98.38 181 LEU A N 1
ATOM 1409 C CA . LEU A 1 181 ? 2.984 -40.156 -18.391 1 98.38 181 LEU A CA 1
ATOM 1410 C C . LEU A 1 181 ? 3.123 -40.25 -19.891 1 98.38 181 LEU A C 1
ATOM 1412 O O . LEU A 1 181 ? 3.773 -41.188 -20.391 1 98.38 181 LEU A O 1
ATOM 1416 N N . GLU A 1 182 ? 2.473 -39.438 -20.609 1 98.12 182 GLU A N 1
ATOM 1417 C CA . GLU A 1 182 ? 2.639 -39.312 -22.047 1 98.12 182 GLU A CA 1
ATOM 1418 C C . GLU A 1 182 ? 3.15 -37.938 -22.438 1 98.12 182 GLU A C 1
ATOM 1420 O O . GLU A 1 182 ? 2.379 -36.969 -22.484 1 98.12 182 GLU A O 1
ATOM 1425 N N . LEU A 1 183 ? 4.379 -37.812 -22.859 1 98 183 LEU A N 1
ATOM 1426 C CA . LEU A 1 183 ? 5.008 -36.562 -23.297 1 98 183 LEU A CA 1
ATOM 1427 C C . LEU A 1 183 ? 4.824 -36.375 -24.797 1 98 183 LEU A C 1
ATOM 1429 O O . LEU A 1 183 ? 4.617 -37.344 -25.547 1 98 183 LEU A O 1
ATOM 1433 N N . GLY A 1 184 ? 4.844 -35.094 -25.188 1 97.56 184 GLY A N 1
ATOM 1434 C CA . GLY A 1 184 ? 4.738 -34.781 -26.609 1 97.56 184 GLY A CA 1
ATOM 1435 C C . GLY A 1 184 ? 3.348 -35.031 -27.172 1 97.56 184 GLY A C 1
ATOM 1436 O O . GLY A 1 184 ? 3.189 -35.281 -28.359 1 97.56 184 GLY A O 1
ATOM 1437 N N . ARG A 1 185 ? 2.383 -35.062 -26.266 1 95.88 185 ARG A N 1
ATOM 1438 C CA . ARG A 1 185 ? 1.012 -35.344 -26.672 1 95.88 185 ARG A CA 1
ATOM 1439 C C . ARG A 1 185 ? 0.094 -34.188 -26.359 1 95.88 185 ARG A C 1
ATOM 1441 O O . ARG A 1 185 ? -0.45 -34.094 -25.266 1 95.88 185 ARG A O 1
ATOM 1448 N N . LYS A 1 186 ? -0.184 -33.438 -27.391 1 96.25 186 LYS A N 1
ATOM 1449 C CA . LYS A 1 186 ? -1.171 -32.344 -27.266 1 96.25 186 LYS A CA 1
ATOM 1450 C C . LYS A 1 186 ? -2.592 -32.906 -27.359 1 96.25 186 LYS A C 1
ATOM 1452 O O . LYS A 1 186 ? -2.947 -33.562 -28.328 1 96.25 186 LYS A O 1
ATOM 1457 N N . VAL A 1 187 ? -3.389 -32.656 -26.344 1 96.88 187 VAL A N 1
ATOM 1458 C CA . VAL A 1 187 ? -4.777 -33.094 -26.344 1 96.88 187 VAL A CA 1
ATOM 1459 C C . VAL A 1 187 ? -5.582 -32.281 -27.344 1 96.88 187 VAL A C 1
ATOM 1461 O O . VAL A 1 187 ? -5.582 -31.047 -27.281 1 96.88 187 VAL A O 1
ATOM 1464 N N . SER A 1 188 ? -6.332 -32.938 -28.203 1 94.81 188 SER A N 1
ATOM 1465 C CA . SER A 1 188 ? -7.027 -32.25 -29.281 1 94.81 188 SER A CA 1
ATOM 1466 C C . SER A 1 188 ? -8.523 -32.156 -29 1 94.81 188 SER A C 1
ATOM 1468 O O . SER A 1 188 ? -9.195 -31.234 -29.516 1 94.81 188 SER A O 1
ATOM 1470 N N . SER A 1 189 ? -8.992 -33.156 -28.234 1 94.06 189 SER A N 1
ATOM 1471 C CA . SER A 1 189 ? -10.43 -33.156 -28.016 1 94.06 189 SER A CA 1
ATOM 1472 C C . SER A 1 189 ? -10.797 -33.812 -26.703 1 94.06 189 SER A C 1
ATOM 1474 O O . SER A 1 189 ? -10.133 -34.75 -26.281 1 94.06 189 SER A O 1
ATOM 1476 N N . ILE A 1 190 ? -11.781 -33.25 -26.109 1 93.38 190 ILE A N 1
ATOM 1477 C CA . ILE A 1 190 ? -12.43 -33.844 -24.938 1 93.38 190 ILE A CA 1
ATOM 1478 C C . ILE A 1 190 ? -13.93 -33.969 -25.188 1 93.38 190 ILE A C 1
ATOM 1480 O O . ILE A 1 190 ? -14.578 -33 -25.609 1 93.38 190 ILE A O 1
ATOM 1484 N N . GLN A 1 191 ? -14.453 -35.188 -25.016 1 92.06 191 GLN A N 1
ATOM 1485 C CA . GLN A 1 191 ? -15.875 -35.438 -25.266 1 92.06 191 GLN A CA 1
ATOM 1486 C C . GLN A 1 191 ? -16.531 -36.125 -24.078 1 92.06 191 GLN A C 1
ATOM 1488 O O . GLN A 1 191 ? -16 -37.125 -23.562 1 92.06 191 GLN A O 1
ATOM 1493 N N . GLU A 1 192 ? -17.562 -35.5 -23.656 1 89.06 192 GLU A N 1
ATOM 1494 C CA . GLU A 1 192 ? -18.328 -36.188 -22.609 1 89.06 192 GLU A CA 1
ATOM 1495 C C . GLU A 1 192 ? -19.062 -37.406 -23.172 1 89.06 192 GLU A C 1
ATOM 1497 O O . GLU A 1 192 ? -19.594 -37.344 -24.297 1 89.06 192 GLU A O 1
ATOM 1502 N N . ALA A 1 193 ? -18.953 -38.5 -22.453 1 87.94 193 ALA A N 1
ATOM 1503 C CA . ALA A 1 193 ? -19.672 -39.719 -22.797 1 87.94 193 ALA A CA 1
ATOM 1504 C C . ALA A 1 193 ? -20.609 -40.125 -21.672 1 87.94 193 ALA A C 1
ATOM 1506 O O . ALA A 1 193 ? -20.594 -39.531 -20.594 1 87.94 193 ALA A O 1
ATOM 1507 N N . ASP A 1 194 ? -21.531 -41.125 -21.938 1 84.69 194 ASP A N 1
ATOM 1508 C CA . ASP A 1 194 ? -22.531 -41.594 -20.984 1 84.69 194 ASP A CA 1
ATOM 1509 C C . ASP A 1 194 ? -21.875 -42.094 -19.703 1 84.69 194 ASP A C 1
ATOM 1511 O O . ASP A 1 194 ? -22.359 -41.812 -18.594 1 84.69 194 ASP A O 1
ATOM 1515 N N . ASP A 1 195 ? -20.812 -42.812 -19.844 1 87.75 195 ASP A N 1
ATOM 1516 C CA . ASP A 1 195 ? -20.203 -43.438 -18.688 1 87.75 195 ASP A CA 1
ATOM 1517 C C . ASP A 1 195 ? -18.812 -42.906 -18.422 1 87.75 195 ASP A C 1
ATOM 1519 O O . ASP A 1 195 ? -18 -43.531 -17.75 1 87.75 195 ASP A O 1
ATOM 1523 N N . GLY A 1 196 ? -18.516 -41.656 -19.016 1 93.81 196 GLY A N 1
ATOM 1524 C CA . GLY A 1 196 ? -17.188 -41.125 -18.797 1 93.81 196 GLY A CA 1
ATOM 1525 C C . GLY A 1 196 ? -16.859 -39.938 -19.703 1 93.81 196 GLY A C 1
ATOM 1526 O O . GLY A 1 196 ? -17.75 -39.219 -20.125 1 93.81 196 GLY A O 1
ATOM 1527 N N . VAL A 1 197 ? -15.57 -39.656 -19.828 1 95.44 197 VAL A N 1
ATOM 1528 C CA . VAL A 1 197 ? -15.062 -38.594 -20.688 1 95.44 197 VAL A CA 1
ATOM 1529 C C . VAL A 1 197 ? -13.945 -39.156 -21.578 1 95.44 197 VAL A C 1
ATOM 1531 O O . VAL A 1 197 ? -13.102 -39.938 -21.109 1 95.44 197 VAL A O 1
ATOM 1534 N N . LEU A 1 198 ? -14.023 -38.781 -22.828 1 95.69 198 LEU A N 1
ATOM 1535 C CA . LEU A 1 198 ? -13.023 -39.25 -23.781 1 95.69 198 LEU A CA 1
ATOM 1536 C C . LEU A 1 198 ? -12 -38.156 -24.078 1 95.69 198 LEU A C 1
ATOM 1538 O O . LEU A 1 198 ? -12.367 -37.031 -24.375 1 95.69 198 LEU A O 1
ATOM 1542 N N . ILE A 1 199 ? -10.695 -38.5 -23.906 1 96.25 199 ILE A N 1
ATOM 1543 C CA . ILE A 1 199 ? -9.586 -37.656 -24.375 1 96.25 199 ILE A CA 1
ATOM 1544 C C . ILE A 1 199 ? -9.008 -38.25 -25.656 1 96.25 199 ILE A C 1
ATOM 1546 O O . ILE A 1 199 ? -8.367 -39.312 -25.625 1 96.25 199 ILE A O 1
ATOM 1550 N N . ASP A 1 200 ? -9.195 -37.562 -26.75 1 96.31 200 ASP A N 1
ATOM 1551 C CA . ASP A 1 200 ? -8.727 -38.094 -28.047 1 96.31 200 ASP A CA 1
ATOM 1552 C C . ASP A 1 200 ? -9.133 -39.531 -28.25 1 96.31 200 ASP A C 1
ATOM 1554 O O . ASP A 1 200 ? -8.32 -40.375 -28.656 1 96.31 200 ASP A O 1
ATOM 1558 N N . GLY A 1 201 ? -10.258 -39.906 -27.781 1 93.75 201 GLY A N 1
ATOM 1559 C CA . GLY A 1 201 ? -10.812 -41.25 -28 1 93.75 201 GLY A CA 1
ATOM 1560 C C . GLY A 1 201 ? -10.547 -42.188 -26.859 1 93.75 201 GLY A C 1
ATOM 1561 O O . GLY A 1 201 ? -11.141 -43.281 -26.797 1 93.75 201 GLY A O 1
ATOM 1562 N N . GLU A 1 202 ? -9.625 -41.906 -25.984 1 95.56 202 GLU A N 1
ATOM 1563 C CA . GLU A 1 202 ? -9.336 -42.719 -24.828 1 95.56 202 GLU A CA 1
ATOM 1564 C C . GLU A 1 202 ? -10.258 -42.406 -23.656 1 95.56 202 GLU A C 1
ATOM 1566 O O . GLU A 1 202 ? -10.422 -41.219 -23.312 1 95.56 202 GLU A O 1
ATOM 1571 N N . GLY A 1 203 ? -10.844 -43.375 -23 1 95.94 203 GLY A N 1
ATOM 1572 C CA . GLY A 1 203 ? -11.883 -43.156 -22 1 95.94 203 GLY A CA 1
ATOM 1573 C C . GLY A 1 203 ? -11.336 -43.062 -20.594 1 95.94 203 GLY A C 1
ATOM 1574 O O . GLY A 1 203 ? -10.414 -43.812 -20.219 1 95.94 203 GLY A O 1
ATOM 1575 N N . PHE A 1 204 ? -11.938 -42.094 -19.844 1 97.19 204 PHE A N 1
ATOM 1576 C CA . PHE A 1 204 ? -11.664 -41.906 -18.422 1 97.19 204 PHE A CA 1
ATOM 1577 C C . PHE A 1 204 ? -12.953 -41.625 -17.656 1 97.19 204 PHE A C 1
ATOM 1579 O O . PHE A 1 204 ? -13.945 -41.188 -18.234 1 97.19 204 PHE A O 1
ATOM 1586 N N . ASP A 1 205 ? -12.961 -41.938 -16.344 1 95.94 205 ASP A N 1
ATOM 1587 C CA . ASP A 1 205 ? -14.109 -41.562 -15.523 1 95.94 205 ASP A CA 1
ATOM 1588 C C . ASP A 1 205 ? -14.188 -40.062 -15.328 1 95.94 205 ASP A C 1
ATOM 1590 O O . ASP A 1 205 ? -15.273 -39.469 -15.336 1 95.94 205 ASP A O 1
ATOM 1594 N N . PHE A 1 206 ? -13.031 -39.438 -15.086 1 95.88 206 PHE A N 1
ATOM 1595 C CA . PHE A 1 206 ? -12.938 -38 -14.891 1 95.88 206 PHE A CA 1
ATOM 1596 C C . PHE A 1 206 ? -11.75 -37.406 -15.656 1 95.88 206 PHE A C 1
ATOM 1598 O O . PHE A 1 206 ? -10.812 -38.125 -15.992 1 95.88 206 PHE A O 1
ATOM 1605 N N . VAL A 1 207 ? -11.844 -36.125 -15.953 1 97.12 207 VAL A N 1
ATOM 1606 C CA . VAL A 1 207 ? -10.742 -35.375 -16.562 1 97.12 207 VAL A CA 1
ATOM 1607 C C . VAL A 1 207 ? -10.398 -34.156 -15.727 1 97.12 207 VAL A C 1
ATOM 1609 O O . VAL A 1 207 ? -11.289 -33.5 -15.18 1 97.12 207 VAL A O 1
ATOM 1612 N N . VAL A 1 208 ? -9.094 -33.938 -15.516 1 97 208 VAL A N 1
ATOM 1613 C CA . VAL A 1 208 ? -8.617 -32.719 -14.836 1 97 208 VAL A CA 1
ATOM 1614 C C . VAL A 1 208 ? -7.824 -31.859 -15.812 1 97 208 VAL A C 1
ATOM 1616 O O . VAL A 1 208 ? -6.809 -32.312 -16.359 1 97 208 VAL A O 1
ATOM 1619 N N . ASP A 1 209 ? -8.305 -30.672 -16.047 1 96.81 209 ASP A N 1
ATOM 1620 C CA . ASP A 1 209 ? -7.562 -29.672 -16.828 1 96.81 209 ASP A CA 1
ATOM 1621 C C . ASP A 1 209 ? -6.676 -28.828 -15.922 1 96.81 209 ASP A C 1
ATOM 1623 O O . ASP A 1 209 ? -7.164 -27.938 -15.211 1 96.81 209 ASP A O 1
ATOM 1627 N N . ALA A 1 210 ? -5.379 -29.031 -15.977 1 96.62 210 ALA A N 1
ATOM 1628 C CA . ALA A 1 210 ? -4.41 -28.297 -15.172 1 96.62 210 ALA A CA 1
ATOM 1629 C C . ALA A 1 210 ? -3.596 -27.344 -16.031 1 96.62 210 ALA A C 1
ATOM 1631 O O . ALA A 1 210 ? -2.432 -27.062 -15.734 1 96.62 210 ALA A O 1
ATOM 1632 N N . THR A 1 211 ? -4.188 -26.828 -17.141 1 94.88 211 THR A N 1
ATOM 1633 C CA . THR A 1 211 ? -3.469 -25.984 -18.094 1 94.88 211 THR A CA 1
ATOM 1634 C C . THR A 1 211 ? -3.707 -24.5 -17.781 1 94.88 211 THR A C 1
ATOM 1636 O O . THR A 1 211 ? -3.25 -23.641 -18.531 1 94.88 211 THR A O 1
ATOM 1639 N N . TRP A 1 212 ? -4.438 -24.172 -16.781 1 91.25 212 TRP A N 1
ATOM 1640 C CA . TRP A 1 212 ? -4.707 -22.812 -16.297 1 91.25 212 TRP A CA 1
ATOM 1641 C C . TRP A 1 212 ? -5.312 -21.969 -17.406 1 91.25 212 TRP A C 1
ATOM 1643 O O . TRP A 1 212 ? -4.852 -20.844 -17.656 1 91.25 212 TRP A O 1
ATOM 1653 N N . GLY A 1 213 ? -6.285 -22.562 -18.109 1 88.56 213 GLY A N 1
ATOM 1654 C CA . GLY A 1 213 ? -7.078 -21.828 -19.078 1 88.56 213 GLY A CA 1
ATOM 1655 C C . GLY A 1 213 ? -6.527 -21.922 -20.484 1 88.56 213 GLY A C 1
ATOM 1656 O O . GLY A 1 213 ? -7.043 -21.281 -21.406 1 88.56 213 GLY A O 1
ATOM 1657 N N . HIS A 1 214 ? -5.535 -22.688 -20.688 1 91.06 214 HIS A N 1
ATOM 1658 C CA . HIS A 1 214 ? -4.941 -22.781 -22.016 1 91.06 214 HIS A CA 1
ATOM 1659 C C . HIS A 1 214 ? -5.637 -23.844 -22.859 1 91.06 214 HIS A C 1
ATOM 1661 O O . HIS A 1 214 ? -5.469 -23.875 -24.078 1 91.06 214 HIS A O 1
ATOM 1667 N N . TYR A 1 215 ? -6.371 -24.719 -22.188 1 89.69 215 TYR A N 1
ATOM 1668 C CA . TYR A 1 215 ? -7.156 -25.703 -22.922 1 89.69 215 TYR A CA 1
ATOM 1669 C C . TYR A 1 215 ? -8.648 -25.406 -22.812 1 89.69 215 TYR A C 1
ATOM 1671 O O . TYR A 1 215 ? -9.281 -24.969 -23.766 1 89.69 215 TYR A O 1
ATOM 1679 N N . MET A 1 216 ? -9.141 -25.547 -21.531 1 86.06 216 MET A N 1
ATOM 1680 C CA . MET A 1 216 ? -10.539 -25.219 -21.297 1 86.06 216 MET A CA 1
ATOM 1681 C C . MET A 1 216 ? -10.68 -23.812 -20.703 1 86.06 216 MET A C 1
ATOM 1683 O O . MET A 1 216 ? -9.781 -23.344 -20 1 86.06 216 MET A O 1
ATOM 1687 N N . ASP A 1 217 ? -11.875 -23.234 -20.953 1 83.5 217 ASP A N 1
ATOM 1688 C CA . ASP A 1 217 ? -12.18 -21.953 -20.328 1 83.5 217 ASP A CA 1
ATOM 1689 C C . ASP A 1 217 ? -12.375 -22.109 -18.828 1 83.5 217 ASP A C 1
ATOM 1691 O O . ASP A 1 217 ? -12.922 -23.109 -18.359 1 83.5 217 ASP A O 1
ATOM 1695 N N . LEU A 1 218 ? -11.945 -21.109 -18.172 1 85.12 218 LEU A N 1
ATOM 1696 C CA . LEU A 1 218 ? -12.086 -21.094 -16.719 1 85.12 218 LEU A CA 1
ATOM 1697 C C . LEU A 1 218 ? -13.406 -20.469 -16.312 1 85.12 218 LEU A C 1
ATOM 1699 O O . LEU A 1 218 ? -14.008 -19.703 -17.078 1 85.12 218 LEU A O 1
ATOM 1703 N N . ASP A 1 219 ? -13.891 -20.828 -15.102 1 82.25 219 ASP A N 1
ATOM 1704 C CA . ASP A 1 219 ? -15.141 -20.297 -14.555 1 82.25 219 ASP A CA 1
ATOM 1705 C C . ASP A 1 219 ? -14.922 -18.969 -13.852 1 82.25 219 ASP A C 1
ATOM 1707 O O . ASP A 1 219 ? -15.695 -18.594 -12.969 1 82.25 219 ASP A O 1
ATOM 1711 N N . LEU A 1 220 ? -13.859 -18.312 -14.094 1 82 220 LEU A N 1
ATOM 1712 C CA . LEU A 1 220 ? -13.578 -17 -13.555 1 82 220 LEU A CA 1
ATOM 1713 C C . LEU A 1 220 ? -12.945 -16.094 -14.617 1 82 220 LEU A C 1
ATOM 1715 O O . LEU A 1 220 ? -12.367 -16.594 -15.586 1 82 220 LEU A O 1
ATOM 1719 N N . GLN A 1 221 ? -13.156 -14.875 -14.383 1 86 221 GLN A N 1
ATOM 1720 C CA . GLN A 1 221 ? -12.531 -13.93 -15.305 1 86 221 GLN A CA 1
ATOM 1721 C C . GLN A 1 221 ? -11.031 -13.828 -15.062 1 86 221 GLN A C 1
ATOM 1723 O O . GLN A 1 221 ? -10.594 -13.594 -13.938 1 86 221 GLN A O 1
ATOM 1728 N N . VAL A 1 222 ? -10.305 -14.125 -16.156 1 89.25 222 VAL A N 1
ATOM 1729 C CA . VAL A 1 222 ? -8.852 -14.102 -16.031 1 89.25 222 VAL A CA 1
ATOM 1730 C C . VAL A 1 222 ? -8.242 -13.242 -17.141 1 89.25 222 VAL A C 1
ATOM 1732 O O . VAL A 1 222 ? -8.922 -12.914 -18.109 1 89.25 222 VAL A O 1
ATOM 1735 N N . ILE A 1 223 ? -7.066 -12.836 -16.891 1 91.81 223 ILE A N 1
ATOM 1736 C CA . ILE A 1 223 ? -6.219 -12.227 -17.906 1 91.81 223 ILE A CA 1
ATOM 1737 C C . ILE A 1 223 ? -4.969 -13.078 -18.109 1 91.81 223 ILE A C 1
ATOM 1739 O O . ILE A 1 223 ? -4.488 -13.727 -17.172 1 91.81 223 ILE A O 1
ATOM 1743 N N . TYR A 1 224 ? -4.555 -13.086 -19.344 1 94.25 224 TYR A N 1
ATOM 1744 C CA . TYR A 1 224 ? -3.307 -13.75 -19.688 1 94.25 224 TYR A CA 1
ATOM 1745 C C . TYR A 1 224 ? -2.199 -12.734 -19.953 1 94.25 224 TYR A C 1
ATOM 1747 O O . TYR A 1 224 ? -2.348 -11.844 -20.781 1 94.25 224 TYR A O 1
ATOM 1755 N N . GLU A 1 225 ? -1.117 -12.914 -19.188 1 95.69 225 GLU A N 1
ATOM 1756 C CA . GLU A 1 225 ? -0.037 -11.938 -19.281 1 95.69 225 GLU A CA 1
ATOM 1757 C C . GLU A 1 225 ? 1.227 -12.562 -19.859 1 95.69 225 GLU A C 1
ATOM 1759 O O . GLU A 1 225 ? 1.744 -13.547 -19.328 1 95.69 225 GLU A O 1
ATOM 1764 N N . ALA A 1 226 ? 1.648 -12.016 -21 1 98.12 226 ALA A N 1
ATOM 1765 C CA . ALA A 1 226 ? 2.986 -12.352 -21.484 1 98.12 226 ALA A CA 1
ATOM 1766 C C . ALA A 1 226 ? 4.059 -11.656 -20.656 1 98.12 226 ALA A C 1
ATOM 1768 O O . ALA A 1 226 ? 3.943 -10.469 -20.359 1 98.12 226 ALA A O 1
ATOM 1769 N N . THR A 1 227 ? 5.051 -12.422 -20.281 1 98.12 227 THR A N 1
ATOM 1770 C CA . THR A 1 227 ? 6.035 -11.844 -19.359 1 98.12 227 THR A CA 1
ATOM 1771 C C . THR A 1 227 ? 7.453 -12.07 -19.875 1 98.12 227 THR A C 1
ATOM 1773 O O . THR A 1 227 ? 7.695 -12.992 -20.656 1 98.12 227 THR A O 1
ATOM 1776 N N . LEU A 1 228 ? 8.305 -11.164 -19.484 1 98.62 228 LEU A N 1
ATOM 1777 C CA . LEU A 1 228 ? 9.742 -11.203 -19.75 1 98.62 228 LEU A CA 1
ATOM 1778 C C . LEU A 1 228 ? 10.539 -11.055 -18.469 1 98.62 228 LEU A C 1
ATOM 1780 O O . LEU A 1 228 ? 10.43 -10.039 -17.781 1 98.62 228 LEU A O 1
ATOM 1784 N N . LEU A 1 229 ? 11.211 -12.102 -18.062 1 98.69 229 LEU A N 1
ATOM 1785 C CA . LEU A 1 229 ? 12.289 -12.008 -17.078 1 98.69 229 LEU A CA 1
ATOM 1786 C C . LEU A 1 229 ? 13.648 -12.078 -17.766 1 98.69 229 LEU A C 1
ATOM 1788 O O . LEU A 1 229 ? 13.734 -12.383 -18.953 1 98.69 229 LEU A O 1
ATOM 1792 N N . LEU A 1 230 ? 14.672 -11.703 -17.031 1 98.88 230 LEU A N 1
ATOM 1793 C CA . LEU A 1 230 ? 16.016 -11.703 -17.594 1 98.88 230 LEU A CA 1
ATOM 1794 C C . LEU A 1 230 ? 16.938 -12.617 -16.797 1 98.88 230 LEU A C 1
ATOM 1796 O O . LEU A 1 230 ? 16.891 -12.648 -15.562 1 98.88 230 LEU A O 1
ATOM 1800 N N . TYR A 1 231 ? 17.797 -13.352 -17.484 1 98.88 231 TYR A N 1
ATOM 1801 C CA . TYR A 1 231 ? 18.828 -14.172 -16.859 1 98.88 231 TYR A CA 1
ATOM 1802 C C . TYR A 1 231 ? 20.156 -13.438 -16.812 1 98.88 231 TYR A C 1
ATOM 1804 O O . TYR A 1 231 ? 20.531 -12.766 -17.766 1 98.88 231 TYR A O 1
ATOM 1812 N N . TYR A 1 232 ? 20.781 -13.57 -15.727 1 98.88 232 TYR A N 1
ATOM 1813 C CA . TYR A 1 232 ? 22.109 -13 -15.539 1 98.88 232 TYR A CA 1
ATOM 1814 C C . TYR A 1 232 ? 23.047 -14.023 -14.93 1 98.88 232 TYR A C 1
ATOM 1816 O O . TYR A 1 232 ? 22.625 -14.898 -14.164 1 98.88 232 TYR A O 1
ATOM 1824 N N . GLU A 1 233 ? 24.297 -13.914 -15.25 1 98.75 233 GLU A N 1
ATOM 1825 C CA . GLU A 1 233 ? 25.375 -14.656 -14.594 1 98.75 233 GLU A CA 1
ATOM 1826 C C . GLU A 1 233 ? 26.109 -13.797 -13.57 1 98.75 233 GLU A C 1
ATOM 1828 O O . GLU A 1 233 ? 26.453 -12.648 -13.852 1 98.75 233 GLU A O 1
ATOM 1833 N N . GLY A 1 234 ? 26.25 -14.305 -12.383 1 97.69 234 GLY A N 1
ATOM 1834 C CA . GLY A 1 234 ? 26.938 -13.625 -11.297 1 97.69 234 GLY A CA 1
ATOM 1835 C C . GLY A 1 234 ? 27.562 -14.578 -10.297 1 97.69 234 GLY A C 1
ATOM 1836 O O . GLY A 1 234 ? 27.609 -15.789 -10.531 1 97.69 234 GLY A O 1
ATOM 1837 N N . PRO A 1 235 ? 28.203 -14.039 -9.273 1 96 235 PRO A N 1
ATOM 1838 C CA . PRO A 1 235 ? 28.797 -14.93 -8.266 1 96 235 PRO A CA 1
ATOM 1839 C C . PRO A 1 235 ? 27.766 -15.844 -7.609 1 96 235 PRO A C 1
ATOM 1841 O O . PRO A 1 235 ? 26.766 -15.375 -7.09 1 96 235 PRO A O 1
ATOM 1844 N N . PRO A 1 236 ? 28.062 -17.125 -7.566 1 95.75 236 PRO A N 1
ATOM 1845 C CA . PRO A 1 236 ? 27.094 -18.094 -7.043 1 95.75 236 PRO A CA 1
ATOM 1846 C C . PRO A 1 236 ? 26.672 -17.781 -5.605 1 95.75 236 PRO A C 1
ATOM 1848 O O . PRO A 1 236 ? 25.562 -18.125 -5.195 1 95.75 236 PRO A O 1
ATOM 1851 N N . GLU A 1 237 ? 27.516 -17.094 -4.914 1 93.19 237 GLU A N 1
ATOM 1852 C CA . GLU A 1 237 ? 27.234 -16.859 -3.5 1 93.19 237 GLU A CA 1
ATOM 1853 C C . GLU A 1 237 ? 26.562 -15.516 -3.283 1 93.19 237 GLU A C 1
ATOM 1855 O O . GLU A 1 237 ? 26.281 -15.133 -2.146 1 93.19 237 GLU A O 1
ATOM 1860 N N . PHE A 1 238 ? 26.344 -14.773 -4.367 1 94.88 238 PHE A N 1
ATOM 1861 C CA . PHE A 1 238 ? 25.656 -13.492 -4.219 1 94.88 238 PHE A CA 1
ATOM 1862 C C . PHE A 1 238 ? 24.266 -13.68 -3.629 1 94.88 238 PHE A C 1
ATOM 1864 O O . PHE A 1 238 ? 23.562 -14.625 -3.99 1 94.88 238 PHE A O 1
ATOM 1871 N N . PRO A 1 239 ? 23.859 -12.805 -2.764 1 95.75 239 PRO A N 1
ATOM 1872 C CA . PRO A 1 239 ? 22.547 -12.961 -2.135 1 95.75 239 PRO A CA 1
ATOM 1873 C C . PRO A 1 239 ? 21.391 -12.695 -3.102 1 95.75 239 PRO A C 1
ATOM 1875 O O . PRO A 1 239 ? 21.562 -11.977 -4.09 1 95.75 239 PRO A O 1
ATOM 1878 N N . ALA A 1 240 ? 20.25 -13.352 -2.826 1 97.56 240 ALA A N 1
ATOM 1879 C CA . ALA A 1 240 ? 19 -12.906 -3.439 1 97.56 240 ALA A CA 1
ATOM 1880 C C . ALA A 1 240 ? 18.578 -11.547 -2.883 1 97.56 240 ALA A C 1
ATOM 1882 O O . ALA A 1 240 ? 18.734 -11.281 -1.689 1 97.56 240 ALA A O 1
ATOM 1883 N N . VAL A 1 241 ? 18.078 -10.672 -3.705 1 97.88 241 VAL A N 1
ATOM 1884 C CA . VAL A 1 241 ? 17.641 -9.352 -3.271 1 97.88 241 VAL A CA 1
ATOM 1885 C C . VAL A 1 241 ? 16.234 -9.078 -3.824 1 97.88 241 VAL A C 1
ATOM 1887 O O . VAL A 1 241 ? 16.047 -9 -5.039 1 97.88 241 VAL A O 1
ATOM 1890 N N . THR A 1 242 ? 15.297 -8.969 -2.973 1 98.5 242 THR A N 1
ATOM 1891 C CA . THR A 1 242 ? 13.93 -8.625 -3.336 1 98.5 242 THR A CA 1
ATOM 1892 C C . THR A 1 242 ? 13.516 -7.309 -2.682 1 98.5 242 THR A C 1
ATOM 1894 O O . THR A 1 242 ? 13.562 -7.176 -1.457 1 98.5 242 THR A O 1
ATOM 1897 N N . LEU A 1 243 ? 13.188 -6.32 -3.516 1 98.5 243 LEU A N 1
ATOM 1898 C CA . LEU A 1 243 ? 12.656 -5.059 -3.01 1 98.5 243 LEU A CA 1
ATOM 1899 C C . LEU A 1 243 ? 11.148 -5.148 -2.799 1 98.5 243 LEU A C 1
ATOM 1901 O O . LEU A 1 243 ? 10.422 -5.625 -3.672 1 98.5 243 LEU A O 1
ATOM 1905 N N . VAL A 1 244 ? 10.734 -4.762 -1.621 1 97.12 244 VAL A N 1
ATOM 1906 C CA . VAL A 1 244 ? 9.32 -4.84 -1.281 1 97.12 244 VAL A CA 1
ATOM 1907 C C . VAL A 1 244 ? 8.867 -3.531 -0.636 1 97.12 244 VAL A C 1
ATOM 1909 O O . VAL A 1 244 ? 9.68 -2.812 -0.046 1 97.12 244 VAL A O 1
ATOM 1912 N N . ASP A 1 245 ? 7.59 -3.221 -0.596 1 93.88 245 ASP A N 1
ATOM 1913 C CA . ASP A 1 245 ? 6.426 -3.738 -1.308 1 93.88 245 ASP A CA 1
ATOM 1914 C C . ASP A 1 245 ? 5.98 -2.779 -2.41 1 93.88 245 ASP A C 1
ATOM 1916 O O . ASP A 1 245 ? 6.027 -1.56 -2.232 1 93.88 245 ASP A O 1
ATOM 1920 N N . GLY A 1 246 ? 5.586 -3.293 -3.49 1 93.44 246 GLY A N 1
ATOM 1921 C CA . GLY A 1 246 ? 5.102 -2.436 -4.562 1 93.44 246 GLY A CA 1
ATOM 1922 C C . GLY A 1 246 ? 5.711 -2.771 -5.914 1 93.44 246 GLY A C 1
ATOM 1923 O O . GLY A 1 246 ? 6.141 -3.904 -6.141 1 93.44 246 GLY A O 1
ATOM 1924 N N . PRO A 1 247 ? 5.648 -1.826 -6.875 1 95.69 247 PRO A N 1
ATOM 1925 C CA . PRO A 1 247 ? 6.176 -2.045 -8.219 1 95.69 247 PRO A CA 1
ATOM 1926 C C . PRO A 1 247 ? 7.703 -2.002 -8.273 1 95.69 247 PRO A C 1
ATOM 1928 O O . PRO A 1 247 ? 8.281 -1.043 -8.789 1 95.69 247 PRO A O 1
ATOM 1931 N N . LEU A 1 248 ? 8.289 -3.055 -7.773 1 97.94 248 LEU A N 1
ATOM 1932 C CA . LEU A 1 248 ? 9.734 -3.078 -7.535 1 97.94 248 LEU A CA 1
ATOM 1933 C C . LEU A 1 248 ? 10.367 -4.297 -8.195 1 97.94 248 LEU A C 1
ATOM 1935 O O . LEU A 1 248 ? 9.727 -4.98 -9 1 97.94 248 LEU A O 1
ATOM 1939 N N . ALA A 1 249 ? 11.695 -4.434 -7.992 1 98.5 249 ALA A N 1
ATOM 1940 C CA . ALA A 1 249 ? 12.453 -5.457 -8.703 1 98.5 249 ALA A CA 1
ATOM 1941 C C . ALA A 1 249 ? 12.992 -6.508 -7.742 1 98.5 249 ALA A C 1
ATOM 1943 O O . ALA A 1 249 ? 12.992 -6.301 -6.523 1 98.5 249 ALA A O 1
ATOM 1944 N N . SER A 1 250 ? 13.414 -7.629 -8.32 1 98.62 250 SER A N 1
ATOM 1945 C CA . SER A 1 250 ? 13.992 -8.727 -7.551 1 98.62 250 SER A CA 1
ATOM 1946 C C . SER A 1 250 ? 15.055 -9.469 -8.367 1 98.62 250 SER A C 1
ATOM 1948 O O . SER A 1 250 ? 14.875 -9.695 -9.562 1 98.62 250 SER A O 1
ATOM 1950 N N . VAL A 1 251 ? 16.156 -9.734 -7.73 1 98.44 251 VAL A N 1
ATOM 1951 C CA . VAL A 1 251 ? 17.203 -10.609 -8.242 1 98.44 251 VAL A CA 1
ATOM 1952 C C . VAL A 1 251 ? 17.203 -11.922 -7.461 1 98.44 251 VAL A C 1
ATOM 1954 O O . VAL A 1 251 ? 17.406 -11.93 -6.242 1 98.44 251 VAL A O 1
ATOM 1957 N N . TYR A 1 252 ? 17.016 -12.992 -8.141 1 98.62 252 TYR A N 1
ATOM 1958 C CA . TYR A 1 252 ? 16.828 -14.258 -7.441 1 98.62 252 TYR A CA 1
ATOM 1959 C C . TYR A 1 252 ? 17.594 -15.375 -8.148 1 98.62 252 TYR A C 1
ATOM 1961 O O . TYR A 1 252 ? 17.609 -15.445 -9.375 1 98.62 252 TYR A O 1
ATOM 1969 N N . PRO A 1 253 ? 18.141 -16.297 -7.414 1 98.31 253 PRO A N 1
ATOM 1970 C CA . PRO A 1 253 ? 18.922 -17.375 -8.023 1 98.31 253 PRO A CA 1
ATOM 1971 C C . PRO A 1 253 ? 18.047 -18.453 -8.664 1 98.31 253 PRO A C 1
ATOM 1973 O O . PRO A 1 253 ? 16.859 -18.547 -8.352 1 98.31 253 PRO A O 1
ATOM 1976 N N . THR A 1 254 ? 18.656 -19.141 -9.57 1 98.06 254 THR A N 1
ATOM 1977 C CA . THR A 1 254 ? 18.062 -20.344 -10.133 1 98.06 254 THR A CA 1
ATOM 1978 C C . THR A 1 254 ? 18.719 -21.594 -9.547 1 98.06 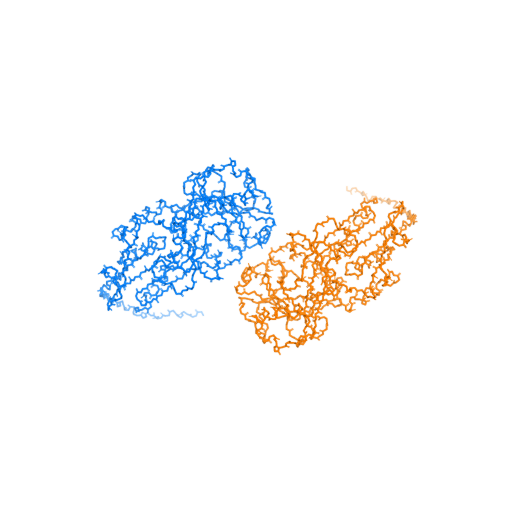254 THR A C 1
ATOM 1980 O O . THR A 1 254 ? 19.562 -21.5 -8.648 1 98.06 254 THR A O 1
ATOM 1983 N N . GLU A 1 255 ? 18.266 -22.688 -10.008 1 97.12 255 GLU A N 1
ATOM 1984 C CA . GLU A 1 255 ? 18.875 -23.938 -9.555 1 97.12 255 GLU A CA 1
ATOM 1985 C C . GLU A 1 255 ? 20.328 -24.031 -10.023 1 97.12 255 GLU A C 1
ATOM 1987 O O . GLU A 1 255 ? 21.125 -24.766 -9.43 1 97.12 255 GLU A O 1
ATOM 1992 N N . VAL A 1 256 ? 20.688 -23.328 -11.102 1 96.94 256 VAL A N 1
ATOM 1993 C CA . VAL A 1 256 ? 22.047 -23.344 -11.641 1 96.94 256 VAL A CA 1
ATOM 1994 C C . VAL A 1 256 ? 22.922 -22.344 -10.883 1 96.94 256 VAL A C 1
ATOM 1996 O O . VAL A 1 256 ? 22.656 -21.141 -10.906 1 96.94 256 VAL A O 1
ATOM 1999 N N . PRO A 1 257 ? 23.984 -22.859 -10.258 1 96.31 257 PRO A N 1
ATOM 2000 C CA . PRO A 1 257 ? 24.844 -21.922 -9.523 1 96.31 257 PRO A CA 1
ATOM 2001 C C . PRO A 1 257 ? 25.375 -20.781 -10.398 1 96.31 257 PRO A C 1
ATOM 2003 O O . PRO A 1 257 ? 25.859 -21.031 -11.5 1 96.31 257 PRO A O 1
ATOM 2006 N N . GLY A 1 258 ? 25.156 -19.594 -9.914 1 97.56 258 GLY A N 1
ATOM 2007 C CA . GLY A 1 258 ? 25.688 -18.438 -10.602 1 97.56 258 GLY A CA 1
ATOM 2008 C C . GLY A 1 258 ? 24.719 -17.844 -11.602 1 97.56 258 GLY A C 1
ATOM 2009 O O . GLY A 1 258 ? 25.016 -16.828 -12.25 1 97.56 258 GLY A O 1
ATOM 2010 N N . VAL A 1 259 ? 23.594 -18.453 -11.773 1 98.5 259 VAL A N 1
ATOM 2011 C CA . VAL A 1 259 ? 22.594 -17.906 -12.68 1 98.5 259 VAL A CA 1
ATOM 2012 C C . VAL A 1 259 ? 21.422 -17.328 -11.875 1 98.5 259 VAL A C 1
ATOM 2014 O O . VAL A 1 259 ? 20.875 -18 -10.992 1 98.5 259 VAL A O 1
ATOM 2017 N N . PHE A 1 260 ? 21.094 -16.094 -12.219 1 98.75 260 PHE A N 1
ATOM 2018 C CA . PHE A 1 260 ? 20.062 -15.367 -11.508 1 98.75 260 PHE A CA 1
ATOM 2019 C C . PHE A 1 260 ? 18.984 -14.867 -12.469 1 98.75 260 PHE A C 1
ATOM 2021 O O . PHE A 1 260 ? 19.219 -14.773 -13.68 1 98.75 260 PHE A O 1
ATOM 2028 N N . THR A 1 261 ? 17.828 -14.602 -11.906 1 98.81 261 THR A N 1
ATOM 2029 C CA . THR A 1 261 ? 16.766 -13.914 -12.641 1 98.81 261 THR A CA 1
ATOM 2030 C C . THR A 1 261 ? 16.594 -12.484 -12.141 1 98.81 261 THR A C 1
ATOM 2032 O O . THR A 1 261 ? 16.781 -12.211 -10.953 1 98.81 261 THR A O 1
ATOM 2035 N N . LEU A 1 262 ? 16.312 -11.602 -13.031 1 98.94 262 LEU A N 1
ATOM 2036 C CA . LEU A 1 262 ? 15.883 -10.242 -12.711 1 98.94 262 LEU A CA 1
ATOM 2037 C C . LEU A 1 262 ? 14.445 -10.008 -13.141 1 98.94 262 LEU A C 1
ATOM 2039 O O . LEU A 1 262 ? 14.102 -10.227 -14.305 1 98.94 262 LEU A O 1
ATOM 2043 N N . SER A 1 263 ? 13.594 -9.672 -12.219 1 98.56 263 SER A N 1
ATOM 2044 C CA . SER A 1 263 ? 12.211 -9.305 -12.492 1 98.56 263 SER A CA 1
ATOM 2045 C C . SER A 1 263 ? 11.914 -7.883 -12.039 1 98.56 263 SER A C 1
ATOM 2047 O O . SER A 1 263 ? 12.664 -7.312 -11.242 1 98.56 263 SER A O 1
ATOM 2049 N N . SER A 1 264 ? 10.938 -7.312 -12.609 1 98.44 264 SER A N 1
ATOM 2050 C CA . SER A 1 264 ? 10.438 -5.977 -12.312 1 98.44 264 SER A CA 1
ATOM 2051 C C . SER A 1 264 ? 8.93 -5.898 -12.492 1 98.44 264 SER A C 1
ATOM 2053 O O . SER A 1 264 ? 8.414 -6.133 -13.586 1 98.44 264 SER A O 1
ATOM 2055 N N . VAL A 1 265 ? 8.273 -5.551 -11.422 1 96.31 265 VAL A N 1
ATOM 2056 C CA . VAL A 1 265 ? 6.816 -5.543 -11.461 1 96.31 265 VAL A CA 1
ATOM 2057 C C . VAL A 1 265 ? 6.336 -4.668 -12.617 1 96.31 265 VAL A C 1
ATOM 2059 O O . VAL A 1 265 ? 5.488 -5.09 -13.414 1 96.31 265 VAL A O 1
ATOM 2062 N N . PRO A 1 266 ? 6.863 -3.496 -12.836 1 96.69 266 PRO A N 1
ATOM 2063 C CA . PRO A 1 266 ? 6.348 -2.65 -13.922 1 96.69 266 PRO A CA 1
ATOM 2064 C C . PRO A 1 266 ? 6.848 -3.082 -15.297 1 96.69 266 PRO A C 1
ATOM 2066 O O . PRO A 1 266 ? 6.203 -2.795 -16.312 1 96.69 266 PRO A O 1
ATOM 2069 N N . HIS A 1 267 ? 7.945 -3.832 -15.352 1 98.25 267 HIS A N 1
ATOM 2070 C CA . HIS A 1 267 ? 8.57 -3.982 -16.656 1 98.25 267 HIS A CA 1
ATOM 2071 C C . HIS A 1 267 ? 8.562 -5.438 -17.109 1 98.25 267 HIS A C 1
ATOM 2073 O O . HIS A 1 267 ? 8.797 -5.73 -18.281 1 98.25 267 HIS A O 1
ATOM 2079 N N . THR A 1 268 ? 8.297 -6.359 -16.234 1 98.06 268 THR A N 1
ATOM 2080 C CA . THR A 1 268 ? 8.211 -7.777 -16.562 1 98.06 268 THR A CA 1
ATOM 2081 C C . THR A 1 268 ? 7.055 -8.031 -17.531 1 98.06 268 THR A C 1
ATOM 2083 O O . THR A 1 268 ? 7.195 -8.812 -18.469 1 98.06 268 THR A O 1
ATOM 2086 N N . PRO A 1 269 ? 5.898 -7.344 -17.406 1 97.25 269 PRO A N 1
ATOM 2087 C CA . PRO A 1 269 ? 4.781 -7.594 -18.328 1 97.25 269 PRO A CA 1
ATOM 2088 C C . PRO A 1 269 ? 5.055 -7.078 -19.734 1 97.25 269 PRO A C 1
ATOM 2090 O O . PRO A 1 269 ? 5.555 -5.961 -19.906 1 97.25 269 PRO A O 1
ATOM 2093 N N . LEU A 1 270 ? 4.797 -7.895 -20.688 1 97.81 270 LEU A N 1
ATOM 2094 C CA . LEU A 1 270 ? 4.883 -7.52 -22.094 1 97.81 270 LEU A CA 1
ATOM 2095 C C . LEU A 1 270 ? 3.52 -7.102 -22.625 1 97.81 270 LEU A C 1
ATOM 2097 O O . LEU A 1 270 ? 3.434 -6.453 -23.672 1 97.81 270 LEU A O 1
ATOM 2101 N N . GLY A 1 271 ? 2.512 -7.523 -21.922 1 96.5 271 GLY A N 1
ATOM 2102 C CA . GLY A 1 271 ? 1.135 -7.238 -22.297 1 96.5 271 GLY A CA 1
ATOM 2103 C C . GLY A 1 271 ? 0.133 -8.164 -21.625 1 96.5 271 GLY A C 1
ATOM 2104 O O . GLY A 1 271 ? 0.472 -9.281 -21.25 1 96.5 271 GLY A O 1
ATOM 2105 N N . GLN A 1 272 ? -1.044 -7.664 -21.5 1 95.25 272 GLN A N 1
ATOM 2106 C CA . GLN A 1 272 ? -2.16 -8.438 -20.969 1 95.25 272 GLN A CA 1
ATOM 2107 C C . GLN A 1 272 ? -3.232 -8.664 -22.031 1 95.25 272 GLN A C 1
ATOM 2109 O O . GLN A 1 272 ? -3.525 -7.766 -22.828 1 95.25 272 GLN A O 1
ATOM 2114 N N . PHE A 1 273 ? -3.76 -9.906 -22.031 1 96.12 273 PHE A N 1
ATOM 2115 C CA . PHE A 1 273 ? -4.648 -10.281 -23.109 1 96.12 273 PHE A CA 1
ATOM 2116 C C . PHE A 1 273 ? -5.863 -11.039 -22.594 1 96.12 273 PHE A C 1
ATOM 2118 O O . PHE A 1 273 ? -5.816 -11.609 -21.5 1 96.12 273 PHE A O 1
ATOM 2125 N N . LYS A 1 274 ? -6.895 -11.062 -23.438 1 93.19 274 LYS A N 1
ATOM 2126 C CA . LYS A 1 274 ? -8.148 -11.711 -23.062 1 93.19 274 LYS A CA 1
ATOM 2127 C C . LYS A 1 274 ? -8.07 -13.219 -23.25 1 93.19 274 LYS A C 1
ATOM 2129 O O . LYS A 1 274 ? -8.727 -13.977 -22.547 1 93.19 274 LYS A O 1
ATOM 2134 N N . THR A 1 275 ? -7.242 -13.617 -24.25 1 94.38 275 THR A N 1
ATOM 2135 C CA . THR A 1 275 ? -7.156 -15.047 -24.531 1 94.38 275 THR A CA 1
ATOM 2136 C C . THR A 1 275 ? -5.719 -15.539 -24.391 1 94.38 275 THR A C 1
ATOM 2138 O O . THR A 1 275 ? -4.773 -14.773 -24.594 1 94.38 275 THR A O 1
ATOM 2141 N N . ALA A 1 276 ? -5.621 -16.812 -24.125 1 94.44 276 ALA A N 1
ATOM 2142 C CA . ALA A 1 276 ? -4.301 -17.438 -24.031 1 94.44 276 ALA A CA 1
ATOM 2143 C C . ALA A 1 276 ? -3.566 -17.375 -25.359 1 94.44 276 ALA A C 1
ATOM 2145 O O . ALA A 1 276 ? -2.35 -17.172 -25.406 1 94.44 276 ALA A O 1
ATOM 2146 N N . ALA A 1 277 ? -4.285 -17.516 -26.406 1 95.12 277 ALA A N 1
ATOM 2147 C CA . ALA A 1 277 ? -3.701 -17.5 -27.75 1 95.12 277 ALA A CA 1
ATOM 2148 C C . ALA A 1 277 ? -3.047 -16.156 -28.047 1 95.12 277 ALA A C 1
ATOM 2150 O O . ALA A 1 277 ? -1.949 -16.094 -28.609 1 95.12 277 ALA A O 1
ATOM 2151 N N . GLU A 1 278 ? -3.709 -15.117 -27.672 1 96.81 278 GLU A N 1
ATOM 2152 C CA . GLU A 1 278 ? -3.168 -13.773 -27.875 1 96.81 278 GLU A CA 1
ATOM 2153 C C . GLU A 1 278 ? -1.894 -13.562 -27.062 1 96.81 278 GLU A C 1
ATOM 2155 O O . GLU A 1 278 ? -0.931 -12.969 -27.547 1 96.81 278 GLU A O 1
ATOM 2160 N N . ALA A 1 279 ? -1.907 -14.055 -25.875 1 97.25 279 ALA A N 1
ATOM 2161 C CA . ALA A 1 279 ? -0.744 -13.906 -25 1 97.25 279 ALA A CA 1
ATOM 2162 C C . ALA A 1 279 ? 0.446 -14.695 -25.547 1 97.25 279 ALA A C 1
ATOM 2164 O O . ALA A 1 279 ? 1.581 -14.211 -25.531 1 97.25 279 ALA A O 1
ATOM 2165 N N . ARG A 1 280 ? 0.191 -15.883 -26.047 1 96.88 280 ARG A N 1
ATOM 2166 C CA . ARG A 1 280 ? 1.253 -16.688 -26.625 1 96.88 280 ARG A CA 1
ATOM 2167 C C . ARG A 1 280 ? 1.838 -16.031 -27.859 1 96.88 280 ARG A C 1
ATOM 2169 O O . ARG A 1 280 ? 3.053 -16.062 -28.078 1 96.88 280 ARG A O 1
ATOM 2176 N N . ALA A 1 281 ? 0.969 -15.461 -28.641 1 97.25 281 ALA A N 1
ATOM 2177 C CA . ALA A 1 281 ? 1.431 -14.75 -29.828 1 97.25 281 ALA A CA 1
ATOM 2178 C C . ALA A 1 281 ? 2.338 -13.586 -29.453 1 97.25 281 ALA A C 1
ATOM 2180 O O . ALA A 1 281 ? 3.359 -13.352 -30.109 1 97.25 281 ALA A O 1
ATOM 2181 N N . ALA A 1 282 ? 1.938 -12.891 -28.438 1 97.44 282 ALA A N 1
ATOM 2182 C CA . ALA A 1 282 ? 2.738 -11.766 -27.953 1 97.44 282 ALA A CA 1
ATOM 2183 C C . ALA A 1 282 ? 4.082 -12.234 -27.406 1 97.44 282 ALA A C 1
ATOM 2185 O O . ALA A 1 282 ? 5.117 -11.617 -27.672 1 97.44 282 ALA A O 1
ATOM 2186 N N . ARG A 1 283 ? 4.039 -13.289 -26.688 1 97.38 283 ARG A N 1
ATOM 2187 C CA . ARG A 1 283 ? 5.258 -13.875 -26.141 1 97.38 283 ARG A CA 1
ATOM 2188 C C . ARG A 1 283 ? 6.207 -14.312 -27.25 1 97.38 283 ARG A C 1
ATOM 2190 O O . ARG A 1 283 ? 7.391 -13.969 -27.234 1 97.38 283 ARG A O 1
ATOM 2197 N N . ASP A 1 284 ? 5.66 -15.008 -28.203 1 97.06 284 ASP A N 1
ATOM 2198 C CA . ASP A 1 284 ? 6.461 -15.602 -29.266 1 97.06 284 ASP A CA 1
ATOM 2199 C C . ASP A 1 284 ? 6.934 -14.539 -30.25 1 97.06 284 ASP A C 1
ATOM 2201 O O . ASP A 1 284 ? 7.941 -14.719 -30.938 1 97.06 284 ASP A O 1
ATOM 2205 N N . GLY A 1 285 ? 6.277 -13.461 -30.281 1 97.44 285 GLY A N 1
ATOM 2206 C CA . GLY A 1 285 ? 6.559 -12.438 -31.281 1 97.44 285 GLY A CA 1
ATOM 2207 C C . GLY A 1 285 ? 7.34 -11.258 -30.734 1 97.44 285 GLY A C 1
ATOM 2208 O O . GLY A 1 285 ? 7.543 -10.258 -31.422 1 97.44 285 GLY A O 1
ATOM 2209 N N . VAL A 1 286 ? 7.746 -11.352 -29.516 1 97.88 286 VAL A N 1
ATOM 2210 C CA . VAL A 1 286 ? 8.438 -10.211 -28.922 1 97.88 286 VAL A CA 1
ATOM 2211 C C . VAL A 1 286 ? 9.727 -9.938 -29.672 1 97.88 286 VAL A C 1
ATOM 2213 O O . VAL A 1 286 ? 10.5 -10.859 -29.953 1 97.88 286 VAL A O 1
ATOM 2216 N N . SER A 1 287 ? 10.008 -8.688 -30.047 1 97.56 287 SER A N 1
ATOM 2217 C CA . SER A 1 287 ? 11.172 -8.312 -30.844 1 97.56 287 SER A CA 1
ATOM 2218 C C . SER A 1 287 ? 12.414 -8.156 -29.969 1 97.56 287 SER A C 1
ATOM 2220 O O . SER A 1 287 ? 12.305 -7.848 -28.781 1 97.56 287 SER A O 1
ATOM 2222 N N . PRO A 1 288 ? 13.555 -8.32 -30.594 1 97.12 288 PRO A N 1
ATOM 2223 C CA . PRO A 1 288 ? 14.789 -8.047 -29.859 1 97.12 288 PRO A CA 1
ATOM 2224 C C . PRO A 1 288 ? 14.875 -6.605 -29.359 1 97.12 288 PRO A C 1
ATOM 2226 O O . PRO A 1 288 ? 15.438 -6.352 -28.297 1 97.12 288 PRO A O 1
ATOM 2229 N N . ALA A 1 289 ? 14.32 -5.723 -30.031 1 97.94 289 ALA A N 1
ATOM 2230 C CA . ALA A 1 289 ? 14.32 -4.32 -29.625 1 97.94 289 ALA A CA 1
ATOM 2231 C C . ALA A 1 289 ? 13.516 -4.121 -28.359 1 97.94 289 ALA A C 1
ATOM 2233 O O . ALA A 1 289 ? 13.914 -3.355 -27.469 1 97.94 289 ALA A O 1
ATOM 2234 N N . THR A 1 290 ? 12.352 -4.762 -28.297 1 98.12 290 THR A N 1
ATOM 2235 C CA . THR A 1 290 ? 11.516 -4.684 -27.094 1 98.12 290 THR A CA 1
ATOM 2236 C C . THR A 1 290 ? 12.242 -5.281 -25.891 1 98.12 290 THR A C 1
ATOM 2238 O O . THR A 1 290 ? 12.211 -4.715 -24.797 1 98.12 290 THR A O 1
ATOM 2241 N N . ILE A 1 291 ? 12.906 -6.395 -26.141 1 98.38 291 ILE A N 1
ATOM 2242 C CA . ILE A 1 291 ? 13.656 -7.051 -25.078 1 98.38 291 ILE A CA 1
ATOM 2243 C C . ILE A 1 291 ? 14.758 -6.125 -24.578 1 98.38 291 ILE A C 1
ATOM 2245 O O . ILE A 1 291 ? 14.938 -5.961 -23.359 1 98.38 291 ILE A O 1
ATOM 2249 N N . SER A 1 292 ? 15.422 -5.48 -25.469 1 98.44 292 SER A N 1
ATOM 2250 C CA . SER A 1 292 ? 16.516 -4.574 -25.109 1 98.44 292 SER A CA 1
ATOM 2251 C C . SER A 1 292 ? 15.992 -3.371 -24.328 1 98.44 292 SER A C 1
ATOM 2253 O O . SER A 1 292 ? 16.625 -2.924 -23.375 1 98.44 292 SER A O 1
ATOM 2255 N N . ALA A 1 293 ? 14.906 -2.881 -24.75 1 98.56 293 ALA A N 1
ATOM 2256 C CA . ALA A 1 293 ? 14.312 -1.73 -24.062 1 98.56 293 ALA A CA 1
ATOM 2257 C C . ALA A 1 293 ? 13.883 -2.094 -22.641 1 98.56 293 ALA A C 1
ATOM 2259 O O . ALA A 1 293 ? 14.125 -1.333 -21.703 1 98.56 293 ALA A O 1
ATOM 2260 N N . LYS A 1 294 ? 13.25 -3.211 -22.5 1 98.56 294 LYS A N 1
ATOM 2261 C CA . LYS A 1 294 ? 12.828 -3.68 -21.188 1 98.56 294 LYS A CA 1
ATOM 2262 C C . LYS A 1 294 ? 14.031 -3.961 -20.297 1 98.56 294 LYS A C 1
ATOM 2264 O O . LYS A 1 294 ? 14.008 -3.66 -19.094 1 98.56 294 LYS A O 1
ATOM 2269 N N . ARG A 1 295 ? 15.047 -4.547 -20.891 1 98.75 295 ARG A N 1
ATOM 2270 C CA . ARG A 1 295 ? 16.266 -4.805 -20.141 1 98.75 295 ARG A CA 1
ATOM 2271 C C . ARG A 1 295 ? 16.844 -3.512 -19.578 1 98.75 295 ARG A C 1
ATOM 2273 O O . ARG A 1 295 ? 17.219 -3.449 -18.391 1 98.75 295 ARG A O 1
ATOM 2280 N N . ALA A 1 296 ? 16.875 -2.498 -20.375 1 98.81 296 ALA A N 1
ATOM 2281 C CA . ALA A 1 296 ? 17.422 -1.214 -19.938 1 98.81 296 ALA A CA 1
ATOM 2282 C C . ALA A 1 296 ? 16.641 -0.649 -18.766 1 98.81 296 ALA A C 1
ATOM 2284 O O . ALA A 1 296 ? 17.219 -0.142 -17.812 1 98.81 296 ALA A O 1
ATOM 2285 N N . LEU A 1 297 ? 15.359 -0.78 -18.828 1 98.75 297 LEU A N 1
ATOM 2286 C CA . LEU A 1 297 ? 14.492 -0.267 -17.766 1 98.75 297 LEU A CA 1
ATOM 2287 C C . LEU A 1 297 ? 14.656 -1.078 -16.484 1 98.75 297 LEU A C 1
ATOM 2289 O O . LEU A 1 297 ? 14.711 -0.514 -15.398 1 98.75 297 LEU A O 1
ATOM 2293 N N . MET A 1 298 ? 14.758 -2.346 -16.641 1 98.81 298 MET A N 1
ATOM 2294 C CA . MET A 1 298 ? 14.922 -3.217 -15.477 1 98.81 298 MET A CA 1
ATOM 2295 C C . MET A 1 298 ? 16.281 -2.994 -14.82 1 98.81 298 MET A C 1
ATOM 2297 O O . MET A 1 298 ? 16.375 -2.947 -13.586 1 98.81 298 MET A O 1
ATOM 2301 N N . GLU A 1 299 ? 17.281 -2.85 -15.633 1 98.88 299 GLU A N 1
ATOM 2302 C CA . GLU A 1 299 ? 18.625 -2.602 -15.117 1 98.88 299 GLU A CA 1
ATOM 2303 C C . GLU A 1 299 ? 18.703 -1.246 -14.422 1 98.88 299 GLU A C 1
ATOM 2305 O O . GLU A 1 299 ? 19.328 -1.119 -13.367 1 98.88 299 GLU A O 1
ATOM 2310 N N . GLU A 1 300 ? 18.062 -0.272 -15.023 1 98.69 300 GLU A N 1
ATOM 2311 C CA . GLU A 1 300 ? 18.031 1.042 -14.383 1 98.69 300 GLU A CA 1
ATOM 2312 C C . GLU A 1 300 ? 17.359 0.972 -13.016 1 98.69 300 GLU A C 1
ATOM 2314 O O . GLU A 1 300 ? 17.859 1.541 -12.047 1 98.69 300 GLU A O 1
ATOM 2319 N N . GLN A 1 301 ? 16.281 0.274 -12.953 1 98.56 301 GLN A N 1
ATOM 2320 C CA . GLN A 1 301 ? 15.547 0.169 -11.695 1 98.56 301 GLN A CA 1
ATOM 2321 C C . GLN A 1 301 ? 16.375 -0.538 -10.633 1 98.56 301 GLN A C 1
ATOM 2323 O O . GLN A 1 301 ? 16.516 -0.045 -9.508 1 98.56 301 GLN A O 1
ATOM 2328 N N . ILE A 1 302 ? 16.984 -1.692 -11 1 98.62 302 ILE A N 1
ATOM 2329 C CA . ILE A 1 302 ? 17.688 -2.469 -9.984 1 98.62 302 ILE A CA 1
ATOM 2330 C C . ILE A 1 302 ? 18.969 -1.734 -9.562 1 98.62 302 ILE A C 1
ATOM 2332 O O . ILE A 1 302 ? 19.359 -1.79 -8.398 1 98.62 302 ILE A O 1
ATOM 2336 N N . MET A 1 303 ? 19.562 -0.962 -10.43 1 98.5 303 MET A N 1
ATOM 2337 C CA . MET A 1 303 ? 20.797 -0.25 -10.133 1 98.5 303 MET A CA 1
ATOM 2338 C C . MET A 1 303 ? 20.547 0.89 -9.156 1 98.5 303 MET A C 1
ATOM 2340 O O . MET A 1 303 ? 21.469 1.313 -8.445 1 98.5 303 MET A O 1
ATOM 2344 N N . HIS A 1 304 ? 19.359 1.327 -9.117 1 98 304 HIS A N 1
ATOM 2345 C CA . HIS A 1 304 ? 18.984 2.338 -8.133 1 98 304 HIS A CA 1
ATOM 2346 C C . HIS A 1 304 ? 19.172 1.812 -6.711 1 98 304 HIS A C 1
ATOM 2348 O O . HIS A 1 304 ? 19.484 2.576 -5.797 1 98 304 HIS A O 1
ATOM 2354 N N . TYR A 1 305 ? 19.109 0.521 -6.547 1 97.94 305 TYR A N 1
ATOM 2355 C CA . TYR A 1 305 ? 19.188 -0.087 -5.223 1 97.94 305 TYR A CA 1
ATOM 2356 C C . TYR A 1 305 ? 20.453 -0.922 -5.082 1 97.94 305 TYR A C 1
ATOM 2358 O O . TYR A 1 305 ? 20.969 -1.119 -3.975 1 97.94 305 TYR A O 1
ATOM 2366 N N . LEU A 1 306 ? 20.891 -1.495 -6.168 1 97.19 306 LEU A N 1
ATOM 2367 C CA . LEU A 1 306 ? 22.141 -2.234 -6.266 1 97.19 306 LEU A CA 1
ATOM 2368 C C . LEU A 1 306 ? 23.078 -1.579 -7.266 1 97.19 306 LEU A C 1
ATOM 2370 O O . LEU A 1 306 ? 23.297 -2.105 -8.359 1 97.19 306 LEU A O 1
ATOM 2374 N N . PRO A 1 307 ? 23.797 -0.597 -6.852 1 96.94 307 PRO A N 1
ATOM 2375 C CA . PRO A 1 307 ? 24.594 0.19 -7.801 1 96.94 307 PRO A CA 1
ATOM 2376 C C . PRO A 1 307 ? 25.688 -0.631 -8.477 1 96.94 307 PRO A C 1
ATOM 2378 O O . PRO A 1 307 ? 26.141 -0.275 -9.562 1 96.94 307 PRO A O 1
ATOM 2381 N N . THR A 1 308 ? 26.141 -1.724 -7.93 1 95.06 308 THR A N 1
ATOM 2382 C CA . THR A 1 308 ? 27.234 -2.523 -8.492 1 95.06 308 THR A CA 1
ATOM 2383 C C . THR A 1 308 ? 26.688 -3.674 -9.328 1 95.06 308 THR A C 1
ATOM 2385 O O . THR A 1 308 ? 27.406 -4.605 -9.672 1 95.06 308 THR A O 1
ATOM 2388 N N . PHE A 1 309 ? 25.438 -3.672 -9.625 1 98 309 PHE A N 1
ATOM 2389 C CA . PHE A 1 309 ? 24.781 -4.793 -10.281 1 98 309 PHE A CA 1
ATOM 2390 C C . PHE A 1 309 ? 25.469 -5.121 -11.602 1 98 309 PHE A C 1
ATOM 2392 O O . PHE A 1 309 ? 25.828 -6.277 -11.852 1 98 309 PHE A O 1
ATOM 2399 N N . LEU A 1 310 ? 25.703 -4.133 -12.445 1 98 310 LEU A N 1
ATOM 2400 C CA . LEU A 1 310 ? 26.25 -4.391 -13.781 1 98 310 LEU A CA 1
ATOM 2401 C C . LEU A 1 310 ? 27.734 -4.68 -13.719 1 98 310 LEU A C 1
ATOM 2403 O O . LEU A 1 310 ? 28.328 -5.168 -14.688 1 98 310 LEU A O 1
ATOM 2407 N N . GLU A 1 311 ? 28.312 -4.402 -12.617 1 97.06 311 GLU A N 1
ATOM 2408 C CA . GLU A 1 311 ? 29.703 -4.812 -12.383 1 97.06 311 GLU A CA 1
ATOM 2409 C C . GLU A 1 311 ? 29.781 -6.27 -11.938 1 97.06 311 GLU A C 1
ATOM 2411 O O . GLU A 1 311 ? 30.781 -6.949 -12.172 1 97.06 311 GLU A O 1
ATOM 2416 N N . THR A 1 312 ? 28.688 -6.699 -11.336 1 96.69 312 THR A N 1
ATOM 2417 C CA . THR A 1 312 ? 28.672 -8.008 -10.688 1 96.69 312 THR A CA 1
ATOM 2418 C C . THR A 1 312 ? 28 -9.039 -11.586 1 96.69 312 THR A C 1
ATOM 2420 O O . THR A 1 312 ? 28.344 -10.227 -11.547 1 96.69 312 THR A O 1
ATOM 2423 N N . PHE A 1 313 ? 27.062 -8.547 -12.43 1 98.31 313 PHE A N 1
ATOM 2424 C CA . PHE A 1 313 ? 26.234 -9.461 -13.203 1 98.31 313 PHE A CA 1
ATOM 2425 C C . PHE A 1 313 ? 26.375 -9.203 -14.695 1 98.31 313 PHE A C 1
ATOM 2427 O O . PHE A 1 313 ? 26.5 -8.047 -15.117 1 98.31 313 PHE A O 1
ATOM 2434 N N . ARG A 1 314 ? 26.234 -10.336 -15.445 1 98.56 314 ARG A N 1
ATOM 2435 C CA . ARG A 1 314 ? 26.266 -10.266 -16.906 1 98.56 314 ARG A CA 1
ATOM 2436 C C . ARG A 1 314 ? 25 -10.867 -17.5 1 98.56 314 ARG A C 1
ATOM 2438 O O . ARG A 1 314 ? 24.594 -11.977 -17.141 1 98.56 314 ARG A O 1
ATOM 2445 N N . TYR A 1 315 ? 24.453 -10.094 -18.422 1 98.75 315 TYR A N 1
ATOM 2446 C CA . TYR A 1 315 ? 23.234 -10.539 -19.078 1 98.75 315 TYR A CA 1
ATOM 2447 C C . TYR A 1 315 ? 23.5 -11.766 -19.938 1 98.75 315 TYR A C 1
ATOM 2449 O O . TYR A 1 315 ? 24.453 -11.797 -20.719 1 98.75 315 TYR A O 1
ATOM 2457 N N . ILE A 1 316 ? 22.531 -12.852 -19.781 1 98.25 316 ILE A N 1
ATOM 2458 C CA . ILE A 1 316 ? 22.812 -14.047 -20.578 1 98.25 316 ILE A CA 1
ATOM 2459 C C . ILE A 1 316 ? 21.578 -14.391 -21.422 1 98.25 316 ILE A C 1
ATOM 2461 O O . ILE A 1 316 ? 21.656 -15.273 -22.297 1 98.25 316 ILE A O 1
ATOM 2465 N N . GLY A 1 317 ? 20.391 -13.781 -21.188 1 98.19 317 GLY A N 1
ATOM 2466 C CA . GLY A 1 317 ? 19.266 -13.992 -22.094 1 98.19 317 GLY A CA 1
ATOM 2467 C C . GLY A 1 317 ? 17.922 -13.773 -21.453 1 98.19 317 GLY A C 1
ATOM 2468 O O . GLY A 1 317 ? 17.828 -13.609 -20.219 1 98.19 317 GLY A O 1
ATOM 2469 N N . PRO A 1 318 ? 16.875 -13.727 -22.281 1 98.5 318 PRO A N 1
ATOM 2470 C CA . PRO A 1 318 ? 15.508 -13.516 -21.781 1 98.5 318 PRO A CA 1
ATOM 2471 C C . PRO A 1 318 ? 14.836 -14.82 -21.359 1 98.5 318 PRO A C 1
ATOM 2473 O O . PRO A 1 318 ? 15.242 -15.898 -21.781 1 98.5 318 PRO A O 1
ATOM 2476 N N . GLN A 1 319 ? 13.977 -14.75 -20.484 1 98.5 319 GLN A N 1
ATOM 2477 C CA . GLN A 1 319 ? 13.008 -15.781 -20.125 1 98.5 319 GLN A CA 1
ATOM 2478 C C . GLN A 1 319 ? 11.586 -15.336 -20.453 1 98.5 319 GLN A C 1
ATOM 2480 O O . GLN A 1 319 ? 11.078 -14.375 -19.859 1 98.5 319 GLN A O 1
ATOM 2485 N N . LEU A 1 320 ? 10.961 -16.031 -21.328 1 98.38 320 LEU A N 1
ATOM 2486 C CA . LEU A 1 320 ? 9.617 -15.656 -21.734 1 98.38 320 LEU A CA 1
ATOM 2487 C C . LEU A 1 320 ? 8.586 -16.656 -21.219 1 98.38 320 LEU A C 1
ATOM 2489 O O . LEU A 1 320 ? 8.867 -17.859 -21.156 1 98.38 320 LEU A O 1
ATOM 2493 N N . ALA A 1 321 ? 7.422 -16.156 -20.875 1 97.94 321 ALA A N 1
ATOM 2494 C CA . ALA A 1 321 ? 6.359 -17.016 -20.359 1 97.94 321 ALA A CA 1
ATOM 2495 C C . ALA A 1 321 ? 4.992 -16.359 -20.516 1 97.94 321 ALA A C 1
ATOM 2497 O O . ALA A 1 321 ? 4.902 -15.195 -20.938 1 97.94 321 ALA A O 1
ATOM 2498 N N . VAL A 1 322 ? 3.953 -17.125 -20.281 1 96.81 322 VAL A N 1
ATOM 2499 C CA . VAL A 1 322 ? 2.586 -16.625 -20.156 1 96.81 322 VAL A CA 1
ATOM 2500 C C . VAL A 1 322 ? 2.027 -17.016 -18.781 1 96.81 322 VAL A C 1
ATOM 2502 O O . VAL A 1 322 ? 2.086 -18.172 -18.391 1 96.81 322 VAL A O 1
ATOM 2505 N N . LYS A 1 323 ? 1.551 -16 -18.109 1 93.62 323 LYS A N 1
ATOM 2506 C CA . LYS A 1 323 ? 0.94 -16.219 -16.797 1 93.62 323 LYS A CA 1
ATOM 2507 C C . LYS A 1 323 ? -0.555 -15.914 -16.828 1 93.62 323 LYS A C 1
ATOM 2509 O O . LYS A 1 323 ? -0.983 -14.945 -17.469 1 93.62 323 LYS A O 1
ATOM 2514 N N . THR A 1 324 ? -1.312 -16.781 -16.203 1 92.25 324 THR A N 1
ATOM 2515 C CA . THR A 1 324 ? -2.744 -16.578 -16.031 1 92.25 324 THR A CA 1
ATOM 2516 C C . THR A 1 324 ? -3.041 -15.945 -14.664 1 92.25 324 THR A C 1
ATOM 2518 O O . THR A 1 324 ? -2.617 -16.469 -13.633 1 92.25 324 THR A O 1
ATOM 2521 N N . LYS A 1 325 ? -3.738 -14.797 -14.656 1 88.69 325 LYS A N 1
ATOM 2522 C CA . LYS A 1 325 ? -4.062 -14.094 -13.414 1 88.69 325 LYS A CA 1
ATOM 2523 C C . LYS A 1 325 ? -5.555 -13.781 -13.336 1 88.69 325 LYS A C 1
ATOM 2525 O O . LYS A 1 325 ? -6.18 -13.461 -14.352 1 88.69 325 LYS A O 1
ATOM 2530 N N . PRO A 1 326 ? -6.094 -13.859 -12.109 1 84.44 326 PRO A N 1
ATOM 2531 C CA . PRO A 1 326 ? -7.477 -13.398 -11.977 1 84.44 326 PRO A CA 1
ATOM 2532 C C . PRO A 1 326 ? -7.621 -11.898 -12.227 1 84.44 326 PRO A C 1
ATOM 2534 O O . PRO A 1 326 ? -6.73 -11.125 -11.883 1 84.44 326 PRO A O 1
ATOM 2537 N N . LEU A 1 327 ? -8.758 -11.508 -12.742 1 81.06 327 LEU A N 1
ATOM 2538 C CA . LEU A 1 327 ? -9.023 -10.094 -12.992 1 81.06 327 LEU A CA 1
ATOM 2539 C C . LEU A 1 327 ? -9.352 -9.367 -11.695 1 81.06 327 LEU A C 1
ATOM 2541 O O . LEU A 1 327 ? -10.188 -9.82 -10.914 1 81.06 327 LEU A O 1
ATOM 2545 N N . GLY A 1 328 ? -8.789 -8.188 -11.375 1 68.81 328 GLY A N 1
ATOM 2546 C CA . GLY A 1 328 ? -9.141 -7.305 -10.273 1 68.81 328 GLY A CA 1
ATOM 2547 C C . GLY A 1 328 ? -8.57 -7.754 -8.938 1 68.81 328 GLY A C 1
ATOM 2548 O O . GLY A 1 328 ? -8.672 -7.035 -7.945 1 68.81 328 GLY A O 1
ATOM 2549 N N . ALA A 1 329 ? -8.086 -8.922 -8.836 1 59.62 329 ALA A N 1
ATOM 2550 C CA . ALA A 1 329 ? -7.562 -9.406 -7.562 1 59.62 329 ALA A CA 1
ATOM 2551 C C . ALA A 1 329 ? -6.145 -9.953 -7.727 1 59.62 329 ALA A C 1
ATOM 2553 O O . ALA A 1 329 ? -5.883 -11.125 -7.445 1 59.62 329 ALA A O 1
ATOM 2554 N N . TYR A 1 330 ? -5.301 -9.047 -7.883 1 58.78 330 TYR A N 1
ATOM 2555 C CA . TYR A 1 330 ? -4.027 -9.508 -8.422 1 58.78 330 TYR A CA 1
ATOM 2556 C C . TYR A 1 330 ? -3.199 -10.203 -7.344 1 58.78 330 TYR A C 1
ATOM 2558 O O . TYR A 1 330 ? -2.381 -11.078 -7.648 1 58.78 330 TYR A O 1
ATOM 2566 N N . ASP A 1 331 ? -3.559 -9.852 -6.094 1 68.19 331 ASP A N 1
ATOM 2567 C CA . ASP A 1 331 ? -2.713 -10.469 -5.078 1 68.19 331 ASP A CA 1
ATOM 2568 C C . ASP A 1 331 ? -3.426 -11.641 -4.406 1 68.19 331 ASP A C 1
ATOM 2570 O O . ASP A 1 331 ? -2.848 -12.312 -3.553 1 68.19 331 ASP A O 1
ATOM 2574 N N . ASP A 1 332 ? -4.605 -11.867 -4.914 1 69.44 332 ASP A N 1
ATOM 2575 C CA . ASP A 1 332 ? -5.254 -13.117 -4.523 1 69.44 332 ASP A CA 1
ATOM 2576 C C . ASP A 1 332 ? -4.695 -14.297 -5.32 1 69.44 332 ASP A C 1
ATOM 2578 O O . ASP A 1 332 ? -4.895 -14.383 -6.535 1 69.44 332 ASP A O 1
ATOM 2582 N N . ARG A 1 333 ? -4.066 -15.156 -4.637 1 71.5 333 ARG A N 1
ATOM 2583 C CA . ARG A 1 333 ? -3.402 -16.281 -5.293 1 71.5 333 ARG A CA 1
ATOM 2584 C C . ARG A 1 333 ? -3.961 -17.609 -4.801 1 71.5 333 ARG A C 1
ATOM 2586 O O . ARG A 1 333 ? -3.238 -18.609 -4.734 1 71.5 333 ARG A O 1
ATOM 2593 N N . SER A 1 334 ? -5.238 -17.562 -4.516 1 76 334 SER A N 1
ATOM 2594 C CA . SER A 1 334 ? -5.891 -18.781 -4.031 1 76 334 SER A CA 1
ATOM 2595 C C . SER A 1 334 ? -6.082 -19.781 -5.152 1 76 334 SER A C 1
ATOM 2597 O O . SER A 1 334 ? -6.105 -19.422 -6.332 1 76 334 SER A O 1
ATOM 2599 N N . CYS A 1 335 ? -6.016 -21.031 -4.766 1 84.75 335 CYS A N 1
ATOM 2600 C CA . CYS A 1 335 ? -6.266 -22.109 -5.723 1 84.75 335 CYS A CA 1
ATOM 2601 C C . CYS A 1 335 ? -7.762 -22.344 -5.887 1 84.75 335 CYS A C 1
ATOM 2603 O O . CYS A 1 335 ? -8.492 -22.453 -4.895 1 84.75 335 CYS A O 1
ATOM 2605 N N . ARG A 1 336 ? -8.195 -22.359 -7.121 1 86.12 336 ARG A N 1
ATOM 2606 C CA . ARG A 1 336 ? -9.594 -22.625 -7.438 1 86.12 336 ARG A CA 1
ATOM 2607 C C . ARG A 1 336 ? -9.742 -23.906 -8.242 1 86.12 336 ARG A C 1
ATOM 2609 O O . ARG A 1 336 ? -8.984 -24.156 -9.18 1 86.12 336 ARG A O 1
ATOM 2616 N N . VAL A 1 337 ? -10.656 -24.781 -7.785 1 91.56 337 VAL A N 1
ATOM 2617 C CA . VAL A 1 337 ? -11.023 -26 -8.5 1 91.56 337 VAL A CA 1
ATOM 2618 C C . VAL A 1 337 ? -12.508 -25.984 -8.836 1 91.56 337 VAL A C 1
ATOM 2620 O O . VAL A 1 337 ? -13.352 -25.812 -7.945 1 91.56 337 VAL A O 1
ATOM 2623 N N . SER A 1 338 ? -12.766 -26.062 -10.07 1 91.5 338 SER A N 1
ATOM 2624 C CA . SER A 1 338 ? -14.156 -26.094 -10.508 1 91.5 338 SER A CA 1
ATOM 2625 C C . SER A 1 338 ? -14.5 -27.422 -11.156 1 91.5 338 SER A C 1
ATOM 2627 O O . SER A 1 338 ? -13.625 -28.109 -11.68 1 91.5 338 SER A O 1
ATOM 2629 N N . ARG A 1 339 ? -15.797 -27.75 -11.094 1 91.88 339 ARG A N 1
ATOM 2630 C CA . ARG A 1 339 ? -16.281 -28.984 -11.68 1 91.88 339 ARG A CA 1
ATOM 2631 C C . ARG A 1 339 ? -17.469 -28.734 -12.602 1 91.88 339 ARG A C 1
ATOM 2633 O O . ARG A 1 339 ? -18.422 -28.031 -12.227 1 91.88 339 ARG A O 1
ATOM 2640 N N . ARG A 1 340 ? -17.344 -29.203 -13.719 1 88.81 340 ARG A N 1
ATOM 2641 C CA . ARG A 1 340 ? -18.453 -29.266 -14.68 1 88.81 340 ARG A CA 1
ATOM 2642 C C . ARG A 1 340 ? -18.656 -30.703 -15.164 1 88.81 340 ARG A C 1
ATOM 2644 O O . ARG A 1 340 ? -17.969 -31.172 -16.062 1 88.81 340 ARG A O 1
ATOM 2651 N N . GLY A 1 341 ? -19.688 -31.391 -14.586 1 89.25 341 GLY A N 1
ATOM 2652 C CA . GLY A 1 341 ? -19.828 -32.812 -14.883 1 89.25 341 GLY A CA 1
ATOM 2653 C C . GLY A 1 341 ? -18.656 -33.656 -14.406 1 89.25 341 GLY A C 1
ATOM 2654 O O . GLY A 1 341 ? -18.312 -33.625 -13.227 1 89.25 341 GLY A O 1
ATOM 2655 N N . ARG A 1 342 ? -18.016 -34.312 -15.398 1 93.12 342 ARG A N 1
ATOM 2656 C CA . ARG A 1 342 ? -16.891 -35.188 -15.055 1 93.12 342 ARG A CA 1
ATOM 2657 C C . ARG A 1 342 ? -15.562 -34.5 -15.344 1 93.12 342 ARG A C 1
ATOM 2659 O O . ARG A 1 342 ? -14.508 -35.156 -15.328 1 93.12 342 ARG A O 1
ATOM 2666 N N . MET A 1 343 ? -15.656 -33.188 -15.516 1 93.44 343 MET A N 1
ATOM 2667 C CA . MET A 1 343 ? -14.453 -32.438 -15.844 1 93.44 343 MET A CA 1
ATOM 2668 C C . MET A 1 343 ? -14.109 -31.453 -14.727 1 93.44 343 MET A C 1
ATOM 2670 O O . MET A 1 343 ? -14.977 -30.719 -14.25 1 93.44 343 MET A O 1
ATOM 2674 N N . PHE A 1 344 ? -12.828 -31.516 -14.328 1 94.44 344 PHE A N 1
ATOM 2675 C CA . PHE A 1 344 ? -12.305 -30.562 -13.352 1 94.44 344 PHE A CA 1
ATOM 2676 C C . PHE A 1 344 ? -11.367 -29.562 -14.023 1 94.44 344 PHE A C 1
ATOM 2678 O O . PHE A 1 344 ? -10.633 -29.906 -14.945 1 94.44 344 PHE A O 1
ATOM 2685 N N . SER A 1 345 ? -11.445 -28.328 -13.578 1 94.25 345 SER A N 1
ATOM 2686 C CA . SER A 1 345 ? -10.461 -27.312 -13.961 1 94.25 345 SER A CA 1
ATOM 2687 C C . SER A 1 345 ? -9.766 -26.734 -12.734 1 94.25 345 SER A C 1
ATOM 2689 O O . SER A 1 345 ? -10.414 -26.469 -11.711 1 94.25 345 SER A O 1
ATOM 2691 N N . VAL A 1 346 ? -8.453 -26.625 -12.859 1 93 346 VAL A N 1
ATOM 2692 C CA . VAL A 1 346 ? -7.641 -26.109 -11.758 1 93 346 VAL A CA 1
ATOM 2693 C C . VAL A 1 346 ? -6.934 -24.828 -12.188 1 93 346 VAL A C 1
ATOM 2695 O O . VAL A 1 346 ? -6.41 -24.75 -13.305 1 93 346 VAL A O 1
ATOM 2698 N N . MET A 1 347 ? -7.047 -23.812 -11.32 1 88.69 347 MET A N 1
ATOM 2699 C CA . MET A 1 347 ? -6.301 -22.578 -11.531 1 88.69 347 MET A CA 1
ATOM 2700 C C . MET A 1 347 ? -5.797 -22.016 -10.203 1 88.69 347 MET A C 1
ATOM 2702 O O . MET A 1 347 ? -6.5 -22.078 -9.195 1 88.69 347 MET A O 1
ATOM 2706 N N . SER A 1 348 ? -4.57 -21.594 -10.242 1 80.5 348 SER A N 1
ATOM 2707 C CA . SER A 1 348 ? -4.008 -20.969 -9.055 1 80.5 348 SER A CA 1
ATOM 2708 C C . SER A 1 348 ? -3.025 -19.859 -9.414 1 80.5 348 SER A C 1
ATOM 2710 O O . SER A 1 348 ? -2.994 -19.406 -10.562 1 80.5 348 SER A O 1
ATOM 2712 N N . GLY A 1 349 ? -2.438 -19.281 -8.305 1 75.19 349 GLY A N 1
ATOM 2713 C CA . GLY A 1 349 ? -1.45 -18.25 -8.555 1 75.19 349 GLY A CA 1
ATOM 2714 C C . GLY A 1 349 ? -0.076 -18.594 -8.008 1 75.19 349 GLY A C 1
ATOM 2715 O O . GLY A 1 349 ? 0.9 -17.891 -8.297 1 75.19 349 GLY A O 1
ATOM 2716 N N . LYS A 1 350 ? -0.067 -19.688 -7.25 1 85.69 350 LYS A N 1
ATOM 2717 C CA . LYS A 1 350 ? 1.213 -20 -6.621 1 85.69 350 LYS A CA 1
ATOM 2718 C C . LYS A 1 350 ? 1.37 -21.516 -6.422 1 85.69 350 LYS A C 1
ATOM 2720 O O . LYS A 1 350 ? 0.378 -22.234 -6.309 1 85.69 350 LYS A O 1
ATOM 2725 N N . ILE A 1 351 ? 2.596 -22 -6.363 1 90.12 351 ILE A N 1
ATOM 2726 C CA . ILE A 1 351 ? 2.916 -23.422 -6.195 1 90.12 351 ILE A CA 1
ATOM 2727 C C . ILE A 1 351 ? 2.566 -23.859 -4.777 1 90.12 351 ILE A C 1
ATOM 2729 O O . ILE A 1 351 ? 2.334 -25.047 -4.535 1 90.12 351 ILE A O 1
ATOM 2733 N N . ASP A 1 352 ? 2.484 -22.906 -3.902 1 83.19 352 ASP A N 1
ATOM 2734 C CA . ASP A 1 352 ? 2.297 -23.266 -2.502 1 83.19 352 ASP A CA 1
ATOM 2735 C C . ASP A 1 352 ? 0.857 -23.703 -2.234 1 83.19 352 ASP A C 1
ATOM 2737 O O . ASP A 1 352 ? 0.539 -24.172 -1.144 1 83.19 352 ASP A O 1
ATOM 2741 N N . THR A 1 353 ? 0.021 -23.641 -3.188 1 87.5 353 THR A N 1
ATOM 2742 C CA . THR A 1 353 ? -1.361 -24.078 -3.021 1 87.5 353 THR A CA 1
ATOM 2743 C C . THR A 1 353 ? -1.607 -25.391 -3.764 1 87.5 353 THR A C 1
ATOM 2745 O O . THR A 1 353 ? -2.756 -25.812 -3.936 1 87.5 353 THR A O 1
ATOM 2748 N N . ILE A 1 354 ? -0.655 -26.031 -4.141 1 91 354 ILE A N 1
ATOM 2749 C CA . ILE A 1 354 ? -0.73 -27.219 -4.992 1 91 354 ILE A CA 1
ATOM 2750 C C . ILE A 1 354 ? -1.478 -28.328 -4.266 1 91 354 ILE A C 1
ATOM 2752 O O . ILE A 1 354 ? -2.211 -29.109 -4.887 1 91 354 ILE A O 1
ATOM 2756 N N . PHE A 1 355 ? -1.458 -28.391 -2.982 1 92.56 355 PHE A N 1
ATOM 2757 C CA . PHE A 1 355 ? -2.059 -29.469 -2.189 1 92.56 355 PHE A CA 1
ATOM 2758 C C . PHE A 1 355 ? -3.57 -29.281 -2.102 1 92.56 355 PHE A C 1
ATOM 2760 O O . PHE A 1 355 ? -4.309 -30.266 -1.987 1 92.56 355 PHE A O 1
ATOM 2767 N N . PHE A 1 356 ? -3.928 -28.047 -2.141 1 90.69 356 PHE A N 1
ATOM 2768 C CA . PHE A 1 356 ? -5.359 -27.766 -2.125 1 90.69 356 PHE A CA 1
ATOM 2769 C C . PHE A 1 356 ? -6.039 -28.359 -3.352 1 90.69 356 PHE A C 1
ATOM 2771 O O . PHE A 1 356 ? -7.18 -28.828 -3.271 1 90.69 356 PHE A O 1
ATOM 2778 N N . ALA A 1 357 ? -5.355 -28.406 -4.418 1 92.31 357 ALA A N 1
ATOM 2779 C CA . ALA A 1 357 ? -5.934 -28.828 -5.691 1 92.31 357 ALA A CA 1
ATOM 2780 C C . ALA A 1 357 ? -6.387 -30.281 -5.633 1 92.31 357 ALA A C 1
ATOM 2782 O O . ALA A 1 357 ? -7.559 -30.578 -5.871 1 92.31 357 ALA A O 1
ATOM 2783 N N . HIS A 1 358 ? -5.504 -31.156 -5.281 1 92.31 358 HIS A N 1
ATOM 2784 C CA . HIS A 1 358 ? -5.891 -32.562 -5.273 1 92.31 358 HIS A CA 1
ATOM 2785 C C . HIS A 1 358 ? -6.902 -32.844 -4.168 1 92.31 358 HIS A C 1
ATOM 2787 O O . HIS A 1 358 ? -7.789 -33.688 -4.332 1 92.31 358 HIS A O 1
ATOM 2793 N N . GLU A 1 359 ? -6.758 -32.125 -3.037 1 92.31 359 GLU A N 1
ATOM 2794 C CA . GLU A 1 359 ? -7.695 -32.312 -1.937 1 92.31 359 GLU A CA 1
ATOM 2795 C C . GLU A 1 359 ? -9.117 -31.953 -2.35 1 92.31 359 GLU A C 1
ATOM 2797 O O . GLU A 1 359 ? -10.07 -32.688 -2.037 1 92.31 359 GLU A O 1
ATOM 2802 N N . ARG A 1 360 ? -9.188 -30.891 -3.047 1 91.81 360 ARG A N 1
ATOM 2803 C CA . ARG A 1 360 ? -10.5 -30.438 -3.508 1 91.81 360 ARG A CA 1
ATOM 2804 C C . ARG A 1 360 ? -11.062 -31.391 -4.566 1 91.81 360 ARG A C 1
ATOM 2806 O O . ARG A 1 360 ? -12.258 -31.672 -4.57 1 91.81 360 ARG A O 1
ATOM 2813 N N . ILE A 1 361 ? -10.273 -31.891 -5.457 1 92.94 361 ILE A N 1
ATOM 2814 C CA . ILE A 1 361 ? -10.695 -32.812 -6.492 1 92.94 361 ILE A CA 1
ATOM 2815 C C . ILE A 1 361 ? -11.242 -34.094 -5.852 1 92.94 361 ILE A C 1
ATOM 2817 O O . ILE A 1 361 ? -12.32 -34.562 -6.219 1 92.94 361 ILE A O 1
ATOM 2821 N N . LEU A 1 362 ? -10.562 -34.594 -4.855 1 91.94 362 LEU A N 1
ATOM 2822 C CA . LEU A 1 362 ? -10.984 -35.812 -4.168 1 91.94 362 LEU A CA 1
ATOM 2823 C C . LEU A 1 362 ? -12.312 -35.594 -3.449 1 91.94 362 LEU A C 1
ATOM 2825 O O . LEU A 1 362 ? -13.188 -36.469 -3.484 1 91.94 362 LEU A O 1
ATOM 2829 N N . SER A 1 363 ? -12.391 -34.438 -2.832 1 91.5 363 SER A N 1
ATOM 2830 C CA . SER A 1 363 ? -13.633 -34.125 -2.135 1 91.5 363 SER A CA 1
ATOM 2831 C C . SER A 1 363 ? -14.812 -34.062 -3.102 1 91.5 363 SER A C 1
ATOM 2833 O O . SER A 1 363 ? -15.906 -34.531 -2.777 1 91.5 363 SER A O 1
ATOM 2835 N N . LEU A 1 364 ? -14.602 -33.531 -4.25 1 90.38 364 LEU A N 1
ATOM 2836 C CA . LEU A 1 364 ? -15.672 -33.375 -5.234 1 90.38 364 LEU A CA 1
ATOM 2837 C C . LEU A 1 364 ? -16.031 -34.688 -5.887 1 90.38 364 LEU A C 1
ATOM 2839 O O . LEU A 1 364 ? -17.172 -34.875 -6.328 1 90.38 364 LEU A O 1
ATOM 2843 N N . ILE A 1 365 ? -15.117 -35.625 -6.039 1 88.81 365 ILE A N 1
ATOM 2844 C CA . ILE A 1 365 ? -15.367 -36.969 -6.578 1 88.81 365 ILE A CA 1
ATOM 2845 C C . ILE A 1 365 ? -16.234 -37.75 -5.598 1 88.81 365 ILE A C 1
ATOM 2847 O O . ILE A 1 365 ? -17.141 -38.469 -6.008 1 88.81 365 ILE A O 1
ATOM 2851 N N . ASP A 1 366 ? -16.016 -37.562 -4.285 1 82.44 366 ASP A N 1
ATOM 2852 C CA . ASP A 1 366 ? -16.734 -38.281 -3.24 1 82.44 366 ASP A CA 1
ATOM 2853 C C . ASP A 1 366 ? -18.172 -37.75 -3.096 1 82.44 366 ASP A C 1
ATOM 2855 O O . ASP A 1 366 ? -19.078 -38.5 -2.721 1 82.44 366 ASP A O 1
ATOM 2859 N N . ASP A 1 367 ? -18.359 -36.438 -3.213 1 71.31 367 ASP A N 1
ATOM 2860 C CA . ASP A 1 367 ? -19.703 -35.875 -3.104 1 71.31 367 ASP A CA 1
ATOM 2861 C C . ASP A 1 367 ? -20.656 -36.469 -4.129 1 71.31 367 ASP A C 1
ATOM 2863 O O . ASP A 1 367 ? -21.859 -36.5 -3.92 1 71.31 367 ASP A O 1
ATOM 2867 N N . GLU A 1 368 ? -20.266 -36.906 -5.355 1 55.78 368 GLU A N 1
ATOM 2868 C CA . GLU A 1 368 ? -21.109 -37.531 -6.352 1 55.78 368 GLU A CA 1
ATOM 2869 C C . GLU A 1 368 ? -21.297 -39.031 -6.039 1 55.78 368 GLU A C 1
ATOM 2871 O O . GLU A 1 368 ? -22.281 -39.625 -6.48 1 55.78 368 GLU A O 1
ATOM 2876 N N . SER A 1 369 ? -20.406 -39.625 -5.234 1 44.81 369 SER A N 1
ATOM 2877 C CA . SER A 1 369 ? -20.656 -41.031 -4.941 1 44.81 369 SER A CA 1
ATOM 2878 C C . SER A 1 369 ? -21.625 -41.188 -3.773 1 44.81 369 SER A C 1
ATOM 2880 O O . SER A 1 369 ? -21.609 -40.375 -2.838 1 44.81 369 SER A O 1
ATOM 2882 N N . MET B 1 1 ? 34.875 -2.891 78.75 1 22.61 1 MET B N 1
ATOM 2883 C CA . MET B 1 1 ? 33.438 -2.646 78.688 1 22.61 1 MET B CA 1
ATOM 2884 C C . MET B 1 1 ? 33.156 -1.152 78.688 1 22.61 1 MET B C 1
ATOM 2886 O O . MET B 1 1 ? 32 -0.732 78.938 1 22.61 1 MET B O 1
ATOM 2890 N N . PRO B 1 2 ? 34.25 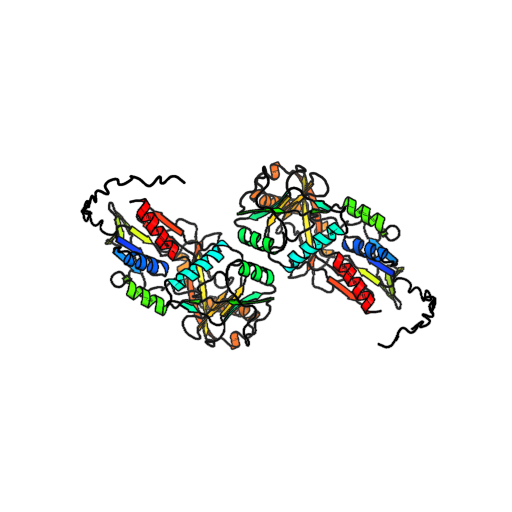-0.392 78.188 1 21.45 2 PRO B N 1
ATOM 2891 C CA . PRO B 1 2 ? 34.5 1.033 78.375 1 21.45 2 PRO B CA 1
ATOM 2892 C C . PRO B 1 2 ? 33.406 1.925 77.812 1 21.45 2 PRO B C 1
ATOM 2894 O O . P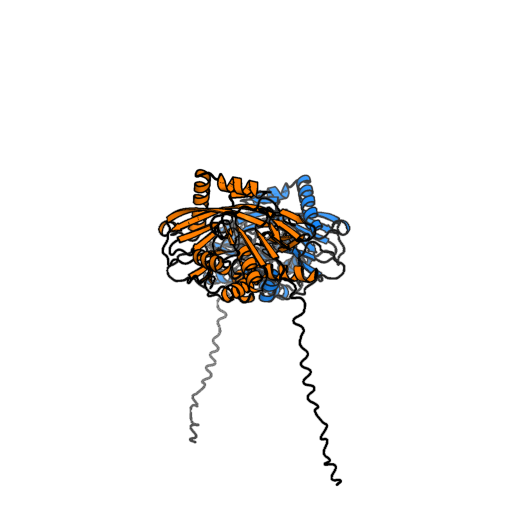RO B 1 2 ? 32.688 1.508 76.875 1 21.45 2 PRO B O 1
ATOM 2897 N N . ASN B 1 3 ? 32.906 2.9 78.625 1 19.86 3 ASN B N 1
ATOM 2898 C CA . ASN B 1 3 ? 31.828 3.863 78.812 1 19.86 3 ASN B CA 1
ATOM 2899 C C . ASN B 1 3 ? 31.812 4.883 77.688 1 19.86 3 ASN B C 1
ATOM 2901 O O . ASN B 1 3 ? 32.375 5.973 77.812 1 19.86 3 ASN B O 1
ATOM 2905 N N . LEU B 1 4 ? 32.281 4.434 76.375 1 21.16 4 LEU B N 1
ATOM 2906 C CA . LEU B 1 4 ? 32.812 5.355 75.375 1 21.16 4 LEU B CA 1
ATOM 2907 C C . LEU B 1 4 ? 31.734 6.344 74.938 1 21.16 4 LEU B C 1
ATOM 2909 O O . LEU B 1 4 ? 31.188 6.211 73.875 1 21.16 4 LEU B O 1
ATOM 2913 N N . GLU B 1 5 ? 30.875 6.797 75.875 1 18.92 5 GLU B N 1
ATOM 2914 C CA . GLU B 1 5 ? 29.594 7.457 75.75 1 18.92 5 GLU B CA 1
ATOM 2915 C C . GLU B 1 5 ? 29.75 8.828 75.062 1 18.92 5 GLU B C 1
ATOM 2917 O O . GLU B 1 5 ? 28.766 9.5 74.75 1 18.92 5 GLU B O 1
ATOM 2922 N N . LYS B 1 6 ? 31.094 9.328 75.25 1 24.66 6 LYS B N 1
ATOM 2923 C CA . LYS B 1 6 ? 31.109 10.773 75.375 1 24.66 6 LYS B CA 1
ATOM 2924 C C . LYS B 1 6 ? 30.438 11.461 74.188 1 24.66 6 LYS B C 1
ATOM 2926 O O . LYS B 1 6 ? 30.344 10.875 73.125 1 24.66 6 LYS B O 1
ATOM 2931 N N . GLU B 1 7 ? 30.078 12.82 74.375 1 20.16 7 GLU B N 1
ATOM 2932 C CA . GLU B 1 7 ? 29.203 13.969 74.188 1 20.16 7 GLU B CA 1
ATOM 2933 C C . GLU B 1 7 ? 29.516 14.641 72.812 1 20.16 7 GLU B C 1
ATOM 2935 O O . GLU B 1 7 ? 30.5 15.359 72.688 1 20.16 7 GLU B O 1
ATOM 2940 N N . PHE B 1 8 ? 29.641 13.82 71.75 1 22.28 8 PHE B N 1
ATOM 2941 C CA . PHE B 1 8 ? 30.016 14.391 70.438 1 22.28 8 PHE B CA 1
ATOM 2942 C C . PHE B 1 8 ? 29.109 15.57 70.062 1 22.28 8 PHE B C 1
ATOM 2944 O O . PHE B 1 8 ? 28 15.383 69.562 1 22.28 8 PHE B O 1
ATOM 2951 N N . HIS B 1 9 ? 29.031 16.578 71.062 1 20.34 9 HIS B N 1
ATOM 2952 C CA . HIS B 1 9 ? 28.141 17.734 71 1 20.34 9 HIS B CA 1
ATOM 2953 C C . HIS B 1 9 ? 28.469 18.578 69.75 1 20.34 9 HIS B C 1
ATOM 2955 O O . HIS B 1 9 ? 29.156 19.594 69.875 1 20.34 9 HIS B O 1
ATOM 2961 N N . ASN B 1 10 ? 29.078 17.938 68.688 1 23.22 10 ASN B N 1
ATOM 2962 C CA . ASN B 1 10 ? 29.641 18.844 67.75 1 23.22 10 ASN B CA 1
ATOM 2963 C C . ASN B 1 10 ? 28.625 19.891 67.25 1 23.22 10 ASN B C 1
ATOM 2965 O O . ASN B 1 10 ? 27.438 19.594 67.188 1 23.22 10 ASN B O 1
ATOM 2969 N N . GLY B 1 11 ? 28.922 21.188 67.625 1 21.41 11 GLY B N 1
ATOM 2970 C CA . GLY B 1 11 ? 28.344 22.516 67.438 1 21.41 11 GLY B CA 1
ATOM 2971 C C . GLY B 1 11 ? 27.859 22.75 66 1 21.41 11 GLY B C 1
ATOM 2972 O O . GLY B 1 11 ? 28.641 22.688 65.062 1 21.41 11 GLY B O 1
ATOM 2973 N N . VAL B 1 12 ? 26.703 22.219 65.625 1 25.05 12 VAL B N 1
ATOM 2974 C CA . VAL B 1 12 ? 25.953 22.391 64.375 1 25.05 12 VAL B CA 1
ATOM 2975 C C . VAL B 1 12 ? 25.812 23.875 64.062 1 25.05 12 VAL B C 1
ATOM 2977 O O . VAL B 1 12 ? 25.078 24.594 64.75 1 25.05 12 VAL B O 1
ATOM 2980 N N . ASN B 1 13 ? 26.984 24.594 64.25 1 23.83 13 ASN B N 1
ATOM 2981 C CA . ASN B 1 13 ? 26.781 26 63.906 1 23.83 13 ASN B CA 1
ATOM 2982 C C . ASN B 1 13 ? 25.969 26.156 62.625 1 23.83 13 ASN B C 1
ATOM 2984 O O . ASN B 1 13 ? 26.281 25.531 61.625 1 23.83 13 ASN B O 1
ATOM 2988 N N . GLY B 1 14 ? 24.719 26.344 62.812 1 22.33 14 GLY B N 1
ATOM 2989 C CA . GLY B 1 14 ? 23.641 26.609 61.875 1 22.33 14 GLY B CA 1
ATOM 2990 C C . GLY B 1 14 ? 23.953 27.734 60.906 1 22.33 14 GLY B C 1
ATOM 2991 O O . GLY B 1 14 ? 23.875 28.906 61.281 1 22.33 14 GLY B O 1
ATOM 2992 N N . LEU B 1 15 ? 25.219 27.688 60.281 1 24.58 15 LEU B N 1
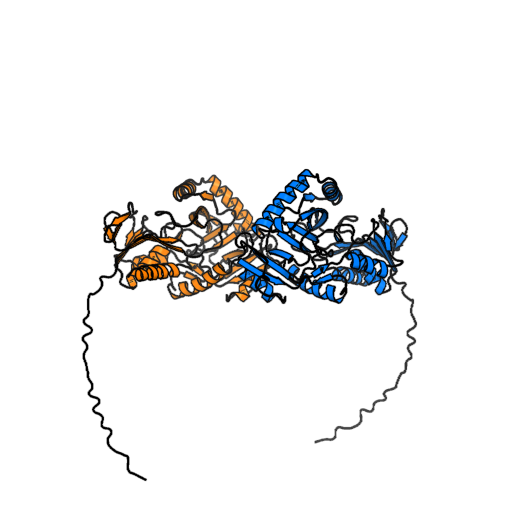ATOM 2993 C CA . LEU B 1 15 ? 25.469 28.812 59.406 1 24.58 15 LEU B CA 1
ATOM 2994 C C . LEU B 1 15 ? 24.266 29.078 58.5 1 24.58 15 LEU B C 1
ATOM 2996 O O . LEU B 1 15 ? 23.875 28.219 57.688 1 24.58 15 LEU B O 1
ATOM 3000 N N . ASN B 1 16 ? 23.312 29.766 59.094 1 24.09 16 ASN B N 1
ATOM 3001 C CA . ASN B 1 16 ? 22.156 30.344 58.406 1 24.09 16 ASN B CA 1
ATOM 3002 C C . ASN B 1 16 ? 22.578 31.25 57.25 1 24.09 16 ASN B C 1
ATOM 3004 O O . ASN B 1 16 ? 22.75 32.469 57.406 1 24.09 16 ASN B O 1
ATOM 3008 N N . GLY B 1 17 ? 23.766 31 56.594 1 25.12 17 GLY B N 1
ATOM 3009 C CA . GLY B 1 17 ? 24.125 31.984 55.594 1 25.12 17 GLY B CA 1
ATOM 3010 C C . GLY B 1 17 ? 22.984 32.312 54.656 1 25.12 17 GLY B C 1
ATOM 3011 O O . GLY B 1 17 ? 22.469 31.438 53.969 1 25.12 17 GLY B O 1
ATOM 3012 N N . ASN B 1 18 ? 22.141 33.219 55.094 1 26.22 18 ASN B N 1
ATOM 3013 C CA . ASN B 1 18 ? 21.172 33.906 54.25 1 26.22 18 ASN B CA 1
ATOM 3014 C C . ASN B 1 18 ? 21.766 34.312 52.906 1 26.22 18 ASN B C 1
ATOM 3016 O O . ASN B 1 18 ? 22.484 35.312 52.812 1 26.22 18 ASN B O 1
ATOM 3020 N N . THR B 1 19 ? 22.422 33.406 52.25 1 28.3 19 THR B N 1
ATOM 3021 C CA . THR B 1 19 ? 22.875 33.844 50.938 1 28.3 19 THR B CA 1
ATOM 3022 C C . THR B 1 19 ? 21.734 34.5 50.156 1 28.3 19 THR B C 1
ATOM 3024 O O . THR B 1 19 ? 20.75 33.844 49.812 1 28.3 19 THR B O 1
ATOM 3027 N N . LYS B 1 20 ? 21.531 35.781 50.406 1 27.94 20 LYS B N 1
ATOM 3028 C CA . LYS B 1 20 ? 20.766 36.594 49.5 1 27.94 20 LYS B CA 1
ATOM 3029 C C . LYS B 1 20 ? 21.047 36.25 48.031 1 27.94 20 LYS B C 1
ATOM 3031 O O . LYS B 1 20 ? 22.172 36.406 47.562 1 27.94 20 LYS B O 1
ATOM 3036 N N . ILE B 1 21 ? 20.484 35.219 47.625 1 29.59 21 ILE B N 1
ATOM 3037 C CA . ILE B 1 21 ? 20.391 35.031 46.188 1 29.59 21 ILE B CA 1
ATOM 3038 C C . ILE B 1 21 ? 20.172 36.406 45.5 1 29.59 21 ILE B C 1
ATOM 3040 O O . ILE B 1 21 ? 19.141 37.062 45.75 1 29.59 21 ILE B O 1
ATOM 3044 N N . GLU B 1 22 ? 21.219 37.219 45.562 1 28.22 22 GLU B N 1
ATOM 3045 C CA . GLU B 1 22 ? 21.094 38.406 44.719 1 28.22 22 GLU B CA 1
ATOM 3046 C C . GLU B 1 22 ? 20.203 38.125 43.5 1 28.22 22 GLU B C 1
ATOM 3048 O O . GLU B 1 22 ? 20.391 37.125 42.812 1 28.22 22 GLU B O 1
ATOM 3053 N N . ASN B 1 23 ? 18.938 38.469 43.594 1 33.53 23 ASN B N 1
ATOM 3054 C CA . ASN B 1 23 ? 17.984 38.625 42.5 1 33.53 23 ASN B CA 1
ATOM 3055 C C . ASN B 1 23 ? 18.672 39.156 41.219 1 33.53 23 ASN B C 1
ATOM 3057 O O . ASN B 1 23 ? 18.797 40.375 41.031 1 33.53 23 ASN B O 1
ATOM 3061 N N . ASP B 1 24 ? 19.922 38.812 40.969 1 34.69 24 ASP B N 1
ATOM 3062 C CA . ASP B 1 24 ? 20.766 39.25 39.844 1 34.69 24 ASP B CA 1
ATOM 3063 C C . ASP B 1 24 ? 19.906 39.656 38.656 1 34.69 24 ASP B C 1
ATOM 3065 O O . ASP B 1 24 ? 18.719 39.312 38.594 1 34.69 24 ASP B O 1
ATOM 3069 N N . GLY B 1 25 ? 20.609 40.062 37.469 1 35.84 25 GLY B N 1
ATOM 3070 C CA . GLY B 1 25 ? 20.156 40.656 36.219 1 35.84 25 GLY B CA 1
ATOM 3071 C C . GLY B 1 25 ? 18.922 39.969 35.656 1 35.84 25 GLY B C 1
ATOM 3072 O O . GLY B 1 25 ? 18.953 38.781 35.375 1 35.84 25 GLY B O 1
ATOM 3073 N N . CYS B 1 26 ? 17.844 40.188 36.125 1 38.06 26 CYS B N 1
ATOM 3074 C CA . CYS B 1 26 ? 16.578 39.875 35.469 1 38.06 26 CYS B CA 1
ATOM 3075 C C . CYS B 1 26 ? 16.75 39.75 33.969 1 38.06 26 CYS B C 1
ATOM 3077 O O . CYS B 1 26 ? 16.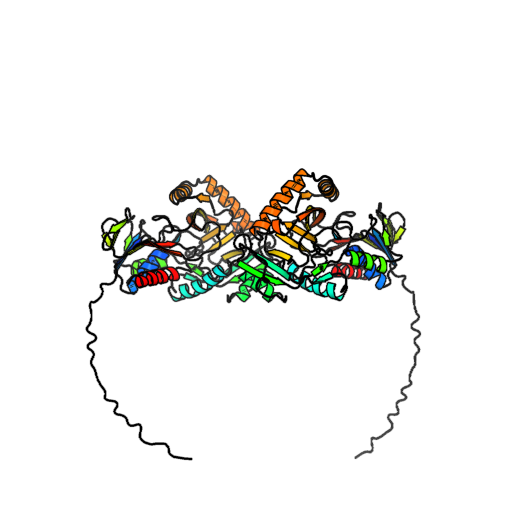922 40.781 33.281 1 38.06 26 CYS B O 1
ATOM 3079 N N . VAL B 1 27 ? 17.594 38.969 33.375 1 45.53 27 VAL B N 1
ATOM 3080 C CA . VAL B 1 27 ? 17.672 38.719 31.938 1 45.53 27 VAL B CA 1
ATOM 3081 C C . VAL B 1 27 ? 16.312 38.938 31.297 1 45.53 27 VAL B C 1
ATOM 3083 O O . VAL B 1 27 ? 15.305 38.375 31.734 1 45.53 27 VAL B O 1
ATOM 3086 N N . ASN B 1 28 ? 15.977 40.188 30.875 1 51.47 28 ASN B N 1
ATOM 3087 C CA . ASN B 1 28 ? 14.805 40.562 30.109 1 51.47 28 ASN B CA 1
ATOM 3088 C C . ASN B 1 28 ? 14.344 39.438 29.203 1 51.47 28 ASN B C 1
ATOM 3090 O O . ASN B 1 28 ? 15.133 38.875 28.453 1 51.47 28 ASN B O 1
ATOM 3094 N N . PRO B 1 29 ? 13.211 38.875 29.453 1 76.12 29 PRO B N 1
ATOM 3095 C CA . PRO B 1 29 ? 12.703 37.781 28.594 1 76.12 29 PRO B CA 1
ATOM 3096 C C . PRO B 1 29 ? 12.75 38.125 27.109 1 76.12 29 PRO B C 1
ATOM 3098 O O . PRO B 1 29 ? 12.617 39.312 26.75 1 76.12 29 PRO B O 1
ATOM 3101 N N . HIS B 1 30 ? 13.344 37.312 26.328 1 86.81 30 HIS B N 1
ATOM 3102 C CA . HIS B 1 30 ? 13.398 37.5 24.875 1 86.81 30 HIS B CA 1
ATOM 3103 C C . HIS B 1 30 ? 12.023 37.844 24.312 1 86.81 30 HIS B C 1
ATOM 3105 O O . HIS B 1 30 ? 11 37.438 24.859 1 86.81 30 HIS B O 1
ATOM 3111 N N . SER B 1 31 ? 12.039 38.781 23.422 1 95.81 31 SER B N 1
ATOM 3112 C CA . SER B 1 31 ? 10.828 39.125 22.688 1 95.81 31 SER B CA 1
ATOM 3113 C C . SER B 1 31 ? 10.742 38.375 21.359 1 95.81 31 SER B C 1
ATOM 3115 O O . SER B 1 31 ? 11.75 38.25 20.656 1 95.81 31 SER B O 1
ATOM 3117 N N . LEU B 1 32 ? 9.555 37.844 21.094 1 97.38 32 LEU B N 1
ATOM 3118 C CA . LEU B 1 32 ? 9.359 37.125 19.844 1 97.38 32 LEU B CA 1
ATOM 3119 C C . LEU B 1 32 ? 8.172 37.656 19.062 1 97.38 32 LEU B C 1
ATOM 3121 O O . LEU B 1 32 ? 7.109 37.906 19.641 1 97.38 32 LEU B O 1
ATOM 3125 N N . GLY B 1 33 ? 8.367 38 17.75 1 98 33 GLY B N 1
ATOM 3126 C CA . GLY B 1 33 ? 7.285 38.219 16.797 1 98 33 GLY B CA 1
ATOM 3127 C C . GLY B 1 33 ? 6.887 36.969 16.047 1 98 33 GLY B C 1
ATOM 3128 O O . GLY B 1 33 ? 7.734 36.281 15.469 1 98 33 GLY B O 1
ATOM 3129 N N . ILE B 1 34 ? 5.613 36.625 16.141 1 98.31 34 ILE B N 1
ATOM 3130 C CA . ILE B 1 34 ? 5.117 35.438 15.469 1 98.31 34 ILE B CA 1
ATOM 3131 C C . ILE B 1 34 ? 4.188 35.812 14.328 1 98.31 34 ILE B C 1
ATOM 3133 O O . ILE B 1 34 ? 3.281 36.625 14.508 1 98.31 34 ILE B O 1
ATOM 3137 N N . ILE B 1 35 ? 4.406 35.219 13.125 1 98.12 35 ILE B N 1
ATOM 3138 C CA . ILE B 1 35 ? 3.617 35.531 11.938 1 98.12 35 ILE B CA 1
ATOM 3139 C C . ILE B 1 35 ? 2.709 34.375 11.586 1 98.12 35 ILE B C 1
ATOM 3141 O O . ILE B 1 35 ? 3.186 33.25 11.336 1 98.12 35 ILE B O 1
ATOM 3145 N N . GLY B 1 36 ? 1.36 34.656 11.531 1 97.94 36 GLY B N 1
ATOM 3146 C CA . GLY B 1 36 ? 0.388 33.656 11.18 1 97.94 36 GLY B CA 1
ATOM 3147 C C . GLY B 1 36 ? -0.411 33.156 12.367 1 97.94 36 GLY B C 1
ATOM 3148 O O . GLY B 1 36 ? 0.146 32.531 13.289 1 97.94 36 GLY B O 1
ATOM 3149 N N . GLY B 1 37 ? -1.647 33.312 12.297 1 98.19 37 GLY B N 1
ATOM 3150 C CA . GLY B 1 37 ? -2.531 32.969 13.398 1 98.19 37 GLY B CA 1
ATOM 3151 C C . GLY B 1 37 ? -3.27 31.656 13.164 1 98.19 37 GLY B C 1
ATOM 3152 O O . GLY B 1 37 ? -4.465 31.562 13.453 1 98.19 37 GLY B O 1
ATOM 3153 N N . GLY B 1 38 ? -2.621 30.656 12.578 1 97.5 38 GLY B N 1
ATOM 3154 C CA . GLY B 1 38 ? -3.133 29.297 12.539 1 97.5 38 GLY B CA 1
ATOM 3155 C C . GLY B 1 38 ? -2.889 28.531 13.82 1 97.5 38 GLY B C 1
ATOM 3156 O O . GLY B 1 38 ? -2.484 29.109 14.836 1 97.5 38 GLY B O 1
ATOM 3157 N N . TRP B 1 39 ? -3.125 27.25 13.812 1 97.44 39 TRP B N 1
ATOM 3158 C CA . TRP B 1 39 ? -2.941 26.406 14.992 1 97.44 39 TRP B CA 1
ATOM 3159 C C . TRP B 1 39 ? -1.532 26.562 15.562 1 97.44 39 TRP B C 1
ATOM 3161 O O . TRP B 1 39 ? -1.357 26.75 16.766 1 97.44 39 TRP B O 1
ATOM 3171 N N . TYR B 1 40 ? -0.541 26.5 14.734 1 97.06 40 TYR B N 1
ATOM 3172 C CA . TYR B 1 40 ? 0.851 26.531 15.172 1 97.06 40 TYR B CA 1
ATOM 3173 C C . TYR B 1 40 ? 1.225 27.891 15.734 1 97.06 40 TYR B C 1
ATOM 3175 O O . TYR B 1 40 ? 1.803 27.984 16.812 1 97.06 40 TYR B O 1
ATOM 3183 N N . GLY B 1 41 ? 0.899 28.953 15 1 97.94 41 GLY B N 1
ATOM 3184 C CA . GLY B 1 41 ? 1.182 30.281 15.523 1 97.94 41 GLY B CA 1
ATOM 3185 C C . GLY B 1 41 ? 0.533 30.547 16.859 1 97.94 41 GLY B C 1
ATOM 3186 O O . GLY B 1 41 ? 1.171 31.078 17.781 1 97.94 41 GLY B O 1
ATOM 3187 N N . CYS B 1 42 ? -0.679 30.156 16.953 1 98.25 42 CYS B N 1
ATOM 3188 C CA . CYS B 1 42 ? -1.425 30.375 18.188 1 98.25 42 CYS B CA 1
ATOM 3189 C C . CYS B 1 42 ? -0.801 29.594 19.344 1 98.25 42 CYS B C 1
ATOM 3191 O O . CYS B 1 42 ? -0.578 30.141 20.422 1 98.25 42 CYS B O 1
ATOM 3193 N N . HIS B 1 43 ? -0.523 28.312 19.125 1 97.75 43 HIS B N 1
ATOM 3194 C CA . HIS B 1 43 ? 0.039 27.469 20.172 1 97.75 43 HIS B CA 1
ATOM 3195 C C . HIS B 1 43 ? 1.41 27.969 20.609 1 97.75 43 HIS B C 1
ATOM 3197 O O . HIS B 1 43 ? 1.687 28.062 21.797 1 97.75 43 HIS B O 1
ATOM 3203 N N . ILE B 1 44 ? 2.25 28.281 19.656 1 97.25 44 ILE B N 1
ATOM 3204 C CA . ILE B 1 44 ? 3.596 28.766 19.969 1 97.25 44 ILE B CA 1
ATOM 3205 C C . ILE B 1 44 ? 3.514 30.062 20.766 1 97.25 44 ILE B C 1
ATOM 3207 O O . ILE B 1 44 ? 4.16 30.188 21.812 1 97.25 44 ILE B O 1
ATOM 3211 N N . ALA B 1 45 ? 2.729 31 20.344 1 98.31 45 ALA B N 1
ATOM 3212 C CA . ALA B 1 45 ? 2.58 32.281 21 1 98.31 45 ALA B CA 1
ATOM 3213 C C . ALA B 1 45 ? 2.072 32.125 22.438 1 98.31 45 ALA B C 1
ATOM 3215 O O . ALA B 1 45 ? 2.643 32.656 23.375 1 98.31 45 ALA B O 1
ATOM 3216 N N . ALA B 1 46 ? 1.026 31.312 22.547 1 97.88 46 ALA B N 1
ATOM 3217 C CA . ALA B 1 46 ? 0.424 31.109 23.875 1 97.88 46 ALA B CA 1
ATOM 3218 C C . ALA B 1 46 ? 1.407 30.453 24.828 1 97.88 46 ALA B C 1
ATOM 3220 O O . ALA B 1 46 ? 1.493 30.828 26 1 97.88 46 ALA B O 1
ATOM 3221 N N . THR B 1 47 ? 2.088 29.469 24.328 1 96.5 47 THR B N 1
ATOM 3222 C CA . THR B 1 47 ? 3.043 28.734 25.156 1 96.5 47 THR B CA 1
ATOM 3223 C C . THR B 1 47 ? 4.191 29.641 25.578 1 96.5 47 THR B C 1
ATOM 3225 O O . THR B 1 47 ? 4.57 29.656 26.75 1 96.5 47 THR B O 1
ATOM 3228 N N . LEU B 1 48 ? 4.734 30.391 24.688 1 95.88 48 LEU B N 1
ATOM 3229 C CA . LEU B 1 48 ? 5.836 31.281 25 1 95.88 48 LEU B CA 1
ATOM 3230 C C . LEU B 1 48 ? 5.391 32.375 25.969 1 95.88 48 LEU B C 1
ATOM 3232 O O . LEU B 1 48 ? 6.133 32.719 26.891 1 95.88 48 LEU B O 1
ATOM 3236 N N . LEU B 1 49 ? 4.211 32.906 25.75 1 96.19 49 LEU B N 1
ATOM 3237 C CA . LEU B 1 49 ? 3.656 33.906 26.656 1 96.19 49 LEU B CA 1
ATOM 3238 C C . LEU B 1 49 ? 3.545 33.312 28.078 1 96.19 49 LEU B C 1
ATOM 3240 O O . LEU B 1 49 ? 3.895 34 29.047 1 96.19 49 LEU B O 1
ATOM 3244 N N . ALA B 1 50 ? 3.107 32.125 28.172 1 94 50 ALA B N 1
ATOM 3245 C CA . ALA B 1 50 ? 2.945 31.453 29.453 1 94 50 ALA B CA 1
ATOM 3246 C C . ALA B 1 50 ? 4.293 31.234 30.141 1 94 50 ALA B C 1
ATOM 3248 O O . ALA B 1 50 ? 4.379 31.188 31.359 1 94 50 ALA B O 1
ATOM 3249 N N . LEU B 1 51 ? 5.285 31.125 29.359 1 93.19 51 LEU B N 1
ATOM 3250 C CA . LEU B 1 51 ? 6.625 30.891 29.875 1 93.19 51 LEU B CA 1
ATOM 3251 C C . LEU B 1 51 ? 7.312 32.188 30.25 1 93.19 51 LEU B C 1
ATOM 3253 O O . LEU B 1 51 ? 8.453 32.188 30.703 1 93.19 51 LEU B O 1
ATOM 3257 N N . GLY B 1 52 ? 6.707 33.344 29.953 1 93.38 52 GLY B N 1
ATOM 3258 C CA . GLY B 1 52 ? 7.219 34.625 30.406 1 93.38 52 GLY B CA 1
ATOM 3259 C C . GLY B 1 52 ? 7.871 35.438 29.312 1 93.38 52 GLY B C 1
ATOM 3260 O O . GLY B 1 52 ? 8.344 36.562 29.562 1 93.38 52 GLY B O 1
ATOM 3261 N N . PHE B 1 53 ? 7.832 34.938 28.109 1 95.12 53 PHE B N 1
ATOM 3262 C CA . PHE B 1 53 ? 8.398 35.719 27 1 95.12 53 PHE B CA 1
ATOM 3263 C C . PHE B 1 53 ? 7.488 36.875 26.625 1 95.12 53 PHE B C 1
ATOM 3265 O O . PHE B 1 53 ? 6.289 36.844 26.906 1 95.12 53 PHE B O 1
ATOM 3272 N N . ARG B 1 54 ? 8.094 37.938 26.078 1 96.69 54 ARG B N 1
ATOM 3273 C CA . ARG B 1 54 ? 7.305 38.938 25.391 1 96.69 54 ARG B CA 1
ATOM 3274 C C . ARG B 1 54 ? 6.961 38.5 23.969 1 96.69 54 ARG B C 1
ATOM 3276 O O . ARG B 1 54 ? 7.852 38.188 23.188 1 96.69 54 ARG B O 1
ATOM 3283 N N . VAL B 1 55 ? 5.645 38.469 23.688 1 97.69 55 VAL B N 1
ATOM 3284 C CA . VAL B 1 55 ? 5.219 37.875 22.422 1 97.69 55 VAL B CA 1
ATOM 3285 C C . VAL B 1 55 ? 4.203 38.781 21.734 1 97.69 55 VAL B C 1
ATOM 3287 O O . VAL B 1 55 ? 3.408 39.438 22.406 1 97.69 55 VAL B O 1
ATOM 3290 N N . LYS B 1 56 ? 4.285 38.875 20.453 1 98.44 56 LYS B N 1
ATOM 3291 C CA . LYS B 1 56 ? 3.242 39.469 19.625 1 98.44 56 LYS B CA 1
ATOM 3292 C C . LYS B 1 56 ? 2.934 38.594 18.406 1 98.44 56 LYS B C 1
ATOM 3294 O O . LYS B 1 56 ? 3.842 38.188 17.688 1 98.44 56 LYS B O 1
ATOM 3299 N N . LEU B 1 57 ? 1.646 38.219 18.234 1 98.75 57 LEU B N 1
ATOM 3300 C CA . LEU B 1 57 ? 1.208 37.406 17.109 1 98.75 57 LEU B CA 1
ATOM 3301 C C . LEU B 1 57 ? 0.507 38.281 16.062 1 98.75 57 LEU B C 1
ATOM 3303 O O . LEU B 1 57 ? -0.427 39 16.375 1 98.75 57 LEU B O 1
ATOM 3307 N N . PHE B 1 58 ? 1.011 38.219 14.812 1 98.56 58 PHE B N 1
ATOM 3308 C CA . PHE B 1 58 ? 0.432 38.938 13.695 1 98.56 58 PHE B CA 1
ATOM 3309 C C . PHE B 1 58 ? -0.383 38 12.805 1 98.56 58 PHE B C 1
ATOM 3311 O O . PHE B 1 58 ? 0.129 37 12.32 1 98.56 58 PHE B O 1
ATOM 3318 N N . GLU B 1 59 ? -1.648 38.25 12.594 1 98.5 59 GLU B N 1
ATOM 3319 C CA . GLU B 1 59 ? -2.529 37.531 11.68 1 98.5 59 GLU B CA 1
ATOM 3320 C C . GLU B 1 59 ? -3.143 38.469 10.641 1 98.5 59 GLU B C 1
ATOM 3322 O O . GLU B 1 59 ? -3.703 39.5 10.992 1 98.5 59 GLU B O 1
ATOM 3327 N N . GLN B 1 60 ? -3.02 38.062 9.414 1 97.56 60 GLN B N 1
ATOM 3328 C CA . GLN B 1 60 ? -3.439 38.938 8.312 1 97.56 60 GLN B CA 1
ATOM 3329 C C . GLN B 1 60 ? -4.961 39.062 8.25 1 97.56 60 GLN B C 1
ATOM 3331 O O . GLN B 1 60 ? -5.496 40.062 7.773 1 97.56 60 GLN B O 1
ATOM 3336 N N . HIS B 1 61 ? -5.672 38.156 8.734 1 97.88 61 HIS B N 1
ATOM 3337 C CA . HIS B 1 61 ? -7.129 38.125 8.68 1 97.88 61 HIS B CA 1
ATOM 3338 C C . HIS B 1 61 ? -7.734 38.656 9.977 1 97.88 61 HIS B C 1
ATOM 3340 O O . HIS B 1 61 ? -7.027 38.844 10.969 1 97.88 61 HIS B O 1
ATOM 3346 N N . GLU B 1 62 ? -9.055 38.812 9.93 1 97.62 62 GLU B N 1
ATOM 3347 C CA . GLU B 1 62 ? -9.766 39.375 11.07 1 97.62 62 GLU B CA 1
ATOM 3348 C C . GLU B 1 62 ? -10.117 38.312 12.094 1 97.62 62 GLU B C 1
ATOM 3350 O O . GLU B 1 62 ? -10.641 38.594 13.164 1 97.62 62 GLU B O 1
ATOM 3355 N N . ARG B 1 63 ? -9.812 37.094 11.773 1 97.31 63 ARG B N 1
ATOM 3356 C CA . ARG B 1 63 ? -10.086 35.969 12.695 1 97.31 63 ARG B CA 1
ATOM 3357 C C . ARG B 1 63 ? -8.969 34.938 12.656 1 97.31 63 ARG B C 1
ATOM 3359 O O . ARG B 1 63 ? -8.289 34.781 11.641 1 97.31 63 ARG B O 1
ATOM 3366 N N . LEU B 1 64 ? -8.758 34.281 13.781 1 98.25 64 LEU B N 1
ATOM 3367 C CA . LEU B 1 64 ? -7.77 33.219 13.875 1 98.25 64 LEU B CA 1
ATOM 3368 C C . LEU B 1 64 ? -8.234 31.984 13.094 1 98.25 64 LEU B C 1
ATOM 3370 O O . LEU B 1 64 ? -9.43 31.812 12.836 1 98.25 64 LEU B O 1
ATOM 3374 N N . LEU B 1 65 ? -7.293 31.141 12.695 1 98.06 65 LEU B N 1
ATOM 3375 C CA . LEU B 1 65 ? -7.539 29.875 12.031 1 98.06 65 LEU B CA 1
ATOM 3376 C C . LEU B 1 65 ? -8.375 30.062 10.766 1 98.06 65 LEU B C 1
ATOM 3378 O O . LEU B 1 65 ? -9.297 29.297 10.5 1 98.06 65 LEU B O 1
ATOM 3382 N N . HIS B 1 66 ? -8.086 31.094 10.016 1 96.81 66 HIS B N 1
ATOM 3383 C CA . HIS B 1 66 ? -8.914 31.5 8.883 1 96.81 66 HIS B CA 1
ATOM 3384 C C . HIS B 1 66 ? -8.562 30.688 7.633 1 96.81 66 HIS B C 1
ATOM 3386 O O . HIS B 1 66 ? -9.445 30.359 6.836 1 96.81 66 HIS B O 1
ATOM 3392 N N . GLU B 1 67 ? -7.379 30.391 7.398 1 96.19 67 GLU B N 1
ATOM 3393 C CA . GLU B 1 67 ? -6.949 29.703 6.184 1 96.19 67 GLU B CA 1
ATOM 3394 C C . GLU B 1 67 ? -6.992 28.188 6.359 1 96.19 67 GLU B C 1
ATOM 3396 O O . GLU B 1 67 ? -8.016 27.641 6.758 1 96.19 67 GLU B O 1
ATOM 3401 N N . ALA B 1 68 ? -5.918 27.453 6.125 1 95.38 68 ALA B N 1
ATOM 3402 C CA . ALA B 1 68 ? -5.93 26 6.109 1 95.38 68 ALA B CA 1
ATOM 3403 C C . ALA B 1 68 ? -6.355 25.438 7.465 1 95.38 68 ALA B C 1
ATOM 3405 O O . ALA B 1 68 ? -7.012 24.391 7.535 1 95.38 68 ALA B O 1
ATOM 3406 N N . SER B 1 69 ? -5.98 26.109 8.539 1 96.25 69 SER B N 1
ATOM 3407 C CA . SER B 1 69 ? -6.297 25.625 9.883 1 96.25 69 SER B CA 1
ATOM 3408 C C . SER B 1 69 ? -7.805 25.609 10.125 1 96.25 69 SER B C 1
ATOM 3410 O O . SER B 1 69 ? -8.297 24.844 10.953 1 96.25 69 SER B O 1
ATOM 3412 N N . GLY B 1 70 ? -8.484 26.438 9.422 1 96.62 70 GLY B N 1
ATOM 3413 C CA . GLY B 1 70 ? -9.93 26.5 9.57 1 96.62 70 GLY B CA 1
ATOM 3414 C C . GLY B 1 70 ? -10.68 25.844 8.422 1 96.62 70 GLY B C 1
ATOM 3415 O O . GLY B 1 70 ? -11.906 25.875 8.375 1 96.62 70 GLY B O 1
ATOM 3416 N N . ASN B 1 71 ? -9.938 25.328 7.488 1 96.25 71 ASN B N 1
ATOM 3417 C CA . ASN B 1 71 ? -10.523 24.688 6.316 1 96.25 71 ASN B CA 1
ATOM 3418 C C . ASN B 1 71 ? -9.875 23.344 6.039 1 96.25 71 ASN B C 1
ATOM 3420 O O . ASN B 1 71 ? -8.906 23.25 5.289 1 96.25 71 ASN B O 1
ATOM 3424 N N . ASN B 1 72 ? -10.383 22.328 6.57 1 95.31 72 ASN B N 1
ATOM 3425 C CA . ASN B 1 72 ? -9.992 20.938 6.434 1 95.31 72 ASN B CA 1
ATOM 3426 C C . ASN B 1 72 ? -11.078 19.984 6.938 1 95.31 72 ASN B C 1
ATOM 3428 O O . ASN B 1 72 ? -12.25 20.375 7.012 1 95.31 72 ASN B O 1
ATOM 3432 N N . GLN B 1 73 ? -10.688 18.797 7.324 1 95.62 73 GLN B N 1
ATOM 3433 C CA . GLN B 1 73 ? -11.688 17.844 7.777 1 95.62 73 GLN B CA 1
ATOM 3434 C C . GLN B 1 73 ? -11.859 17.906 9.289 1 95.62 73 GLN B C 1
ATOM 3436 O O . GLN B 1 73 ? -12.695 17.188 9.852 1 95.62 73 GLN B O 1
ATOM 3441 N N . PHE B 1 74 ? -11.062 18.688 9.984 1 96.75 74 PHE B N 1
ATOM 3442 C CA . PHE B 1 74 ? -11.164 18.984 11.406 1 96.75 74 PHE B CA 1
ATOM 3443 C C . PHE B 1 74 ? -10.961 17.719 12.234 1 96.75 74 PHE B C 1
ATOM 3445 O O . PHE B 1 74 ? -11.484 17.609 13.344 1 96.75 74 PHE B O 1
ATOM 3452 N N . ARG B 1 75 ? -10.336 16.734 11.656 1 96.31 75 ARG B N 1
ATOM 3453 C CA . ARG B 1 75 ? -10.117 15.469 12.344 1 96.31 75 ARG B CA 1
ATOM 3454 C C . ARG B 1 75 ? -8.844 15.523 13.195 1 96.31 75 ARG B C 1
ATOM 3456 O O . ARG B 1 75 ? -7.785 15.922 12.711 1 96.31 75 ARG B O 1
ATOM 3463 N N . LEU B 1 76 ? -8.992 15.203 14.422 1 96.88 76 LEU B N 1
ATOM 3464 C CA . LEU B 1 76 ? -7.828 14.906 15.25 1 96.88 76 LEU B CA 1
ATOM 3465 C C . LEU B 1 76 ? -7.453 13.43 15.148 1 96.88 76 LEU B C 1
ATOM 3467 O O . LEU B 1 76 ? -8.125 12.57 15.727 1 96.88 76 LEU B O 1
ATOM 3471 N N . HIS B 1 77 ? -6.375 13.172 14.492 1 95.25 77 HIS B N 1
ATOM 3472 C CA . HIS B 1 77 ? -5.996 11.82 14.094 1 95.25 77 HIS B CA 1
ATOM 3473 C C . HIS B 1 77 ? -5.34 11.07 15.258 1 95.25 77 HIS B C 1
ATOM 3475 O O . HIS B 1 77 ? -4.555 11.656 16 1 95.25 77 HIS B O 1
ATOM 3481 N N . MET B 1 78 ? -5.652 9.836 15.359 1 95.44 78 MET B N 1
ATOM 3482 C CA . MET B 1 78 ? -5.047 8.977 16.375 1 95.44 78 MET B CA 1
ATOM 3483 C C . MET B 1 78 ? -4.133 7.934 15.719 1 95.44 78 MET B C 1
ATOM 3485 O O . MET B 1 78 ? -3.613 7.051 16.406 1 95.44 78 MET B O 1
ATOM 3489 N N . GLY B 1 79 ? -3.939 8.031 14.414 1 94.81 79 GLY B N 1
ATOM 3490 C CA . GLY B 1 79 ? -3.008 7.129 13.75 1 94.81 79 GLY B CA 1
ATOM 3491 C C . GLY B 1 79 ? -3.686 6.164 12.797 1 94.81 79 GLY B C 1
ATOM 3492 O O . GLY B 1 79 ? -3.037 5.594 11.922 1 94.81 79 GLY B O 1
ATOM 3493 N N . PHE B 1 80 ? -5.02 5.984 12.836 1 96.94 80 PHE B N 1
ATOM 3494 C CA . PHE B 1 80 ? -5.758 4.961 12.102 1 96.94 80 PHE B CA 1
ATOM 3495 C C . PHE B 1 80 ? -5.656 5.199 10.602 1 96.94 80 PHE B C 1
ATOM 3497 O O . PHE B 1 80 ? -5.754 4.254 9.812 1 96.94 80 PHE B O 1
ATOM 3504 N N . HIS B 1 81 ? -5.426 6.426 10.227 1 94.88 81 HIS B N 1
ATOM 3505 C CA . HIS B 1 81 ? -5.387 6.785 8.812 1 94.88 81 HIS B CA 1
ATOM 3506 C C . HIS B 1 81 ? -4.047 6.414 8.188 1 94.88 81 HIS B C 1
ATOM 3508 O O . HIS B 1 81 ? -3.91 6.398 6.965 1 94.88 81 HIS B O 1
ATOM 3514 N N . TYR B 1 82 ? -3.066 6.125 8.953 1 93.81 82 TYR B N 1
ATOM 3515 C CA . TYR B 1 82 ? -1.702 6.008 8.445 1 93.81 82 TYR B CA 1
ATOM 3516 C C . TYR B 1 82 ? -1.155 4.605 8.672 1 93.81 82 TYR B C 1
ATOM 3518 O O . TYR B 1 82 ? -0.049 4.438 9.188 1 93.81 82 TYR B O 1
ATOM 3526 N N . ALA B 1 83 ? -1.875 3.629 8.203 1 94.69 83 ALA B N 1
ATOM 3527 C CA . ALA B 1 83 ? -1.54 2.225 8.414 1 94.69 83 ALA B CA 1
ATOM 3528 C C . ALA B 1 83 ? -0.18 1.886 7.812 1 94.69 83 ALA B C 1
ATOM 3530 O O . ALA B 1 83 ? 0.58 1.099 8.383 1 94.69 83 ALA B O 1
ATOM 3531 N N . ARG B 1 84 ? 0.221 2.469 6.754 1 93.88 84 ARG B N 1
ATOM 3532 C CA . ARG B 1 84 ? 1.393 2.027 6.004 1 93.88 84 ARG B CA 1
ATOM 3533 C C . ARG B 1 84 ? 2.617 2.863 6.359 1 93.88 84 ARG B C 1
ATOM 3535 O O . ARG B 1 84 ? 3.686 2.693 5.766 1 93.88 84 ARG B O 1
ATOM 3542 N N . HIS B 1 85 ? 2.422 3.809 7.312 1 92.19 85 HIS B N 1
ATOM 3543 C CA . HIS B 1 85 ? 3.492 4.703 7.738 1 92.19 85 HIS B CA 1
ATOM 3544 C C . HIS B 1 85 ? 3.594 4.762 9.258 1 92.19 85 HIS B C 1
ATOM 3546 O O . HIS B 1 85 ? 2.965 5.609 9.891 1 92.19 85 HIS B O 1
ATOM 3552 N N . SER B 1 86 ? 4.508 4.004 9.758 1 92.38 86 SER B N 1
ATOM 3553 C CA . SER B 1 86 ? 4.586 3.803 11.203 1 92.38 86 SER B CA 1
ATOM 3554 C C . SER B 1 86 ? 4.965 5.094 11.922 1 92.38 86 SER B C 1
ATOM 3556 O O . SER B 1 86 ? 4.43 5.398 12.992 1 92.38 86 SER B O 1
ATOM 3558 N N . GLY B 1 87 ? 5.938 5.859 11.352 1 89.56 87 GLY B N 1
ATOM 3559 C CA . GLY B 1 87 ? 6.34 7.109 11.977 1 89.56 87 GLY B CA 1
ATOM 3560 C C . GLY B 1 87 ? 5.191 8.078 12.172 1 89.56 87 GLY B C 1
ATOM 3561 O O . GLY B 1 87 ? 5 8.609 13.266 1 89.56 87 GLY B O 1
ATOM 3562 N N . THR B 1 88 ? 4.414 8.242 11.141 1 91.25 88 THR B N 1
ATOM 3563 C CA . THR B 1 88 ? 3.275 9.148 11.211 1 91.25 88 THR B CA 1
ATOM 3564 C C . THR B 1 88 ? 2.195 8.594 12.133 1 91.25 88 THR B C 1
ATOM 3566 O O . THR B 1 88 ? 1.549 9.344 12.867 1 91.25 88 THR B O 1
ATOM 3569 N N . ARG B 1 89 ? 1.986 7.281 12.062 1 93.56 89 ARG B N 1
ATOM 3570 C CA . ARG B 1 89 ? 0.983 6.629 12.898 1 93.56 89 ARG B CA 1
ATOM 3571 C C . ARG B 1 89 ? 1.289 6.832 14.383 1 93.56 89 ARG B C 1
ATOM 3573 O O . ARG B 1 89 ? 0.416 7.23 15.148 1 93.56 89 ARG B O 1
ATOM 3580 N N . LEU B 1 90 ? 2.502 6.629 14.758 1 91.88 90 LEU B N 1
ATOM 3581 C CA . LEU B 1 90 ? 2.914 6.762 16.156 1 91.88 90 LEU B CA 1
ATOM 3582 C C . LEU B 1 90 ? 2.914 8.227 16.578 1 91.88 90 LEU B C 1
ATOM 3584 O O . LEU B 1 90 ? 2.506 8.547 17.703 1 91.88 90 LEU B O 1
ATOM 3588 N N . GLN B 1 91 ? 3.363 9.047 15.648 1 91.62 91 GLN B N 1
ATOM 3589 C CA . GLN B 1 91 ? 3.326 10.477 15.898 1 91.62 91 GLN B CA 1
ATOM 3590 C C . GLN B 1 91 ? 1.899 10.953 16.156 1 91.62 91 GLN B C 1
ATOM 3592 O O . GLN B 1 91 ? 1.657 11.75 17.062 1 91.62 91 GLN B O 1
ATOM 3597 N N . SER B 1 92 ? 0.976 10.516 15.383 1 93.81 92 SER B N 1
ATOM 3598 C CA . SER B 1 92 ? -0.424 10.898 15.531 1 93.81 92 SER B CA 1
ATOM 3599 C C . SER B 1 92 ? -1.007 10.383 16.844 1 93.81 92 SER B C 1
ATOM 3601 O O . SER B 1 92 ? -1.755 11.094 17.516 1 93.81 92 SER B O 1
ATOM 3603 N N . ARG B 1 93 ? -0.686 9.148 17.203 1 94.44 93 ARG B N 1
ATOM 3604 C CA . ARG B 1 93 ? -1.152 8.594 18.453 1 94.44 93 ARG B CA 1
ATOM 3605 C C . ARG B 1 93 ? -0.673 9.43 19.641 1 94.44 93 ARG B C 1
ATOM 3607 O O . ARG B 1 93 ? -1.477 9.852 20.469 1 94.44 93 ARG B O 1
ATOM 3614 N N . ASP B 1 94 ? 0.617 9.711 19.656 1 93.25 94 ASP B N 1
ATOM 3615 C CA . ASP B 1 94 ? 1.214 10.453 20.766 1 93.25 94 ASP B CA 1
ATOM 3616 C C . ASP B 1 94 ? 0.724 11.898 20.781 1 93.25 94 ASP B C 1
ATOM 3618 O O . ASP B 1 94 ? 0.429 12.445 21.844 1 93.25 94 ASP B O 1
ATOM 3622 N N . GLY B 1 95 ? 0.682 12.445 19.547 1 94.06 95 GLY B N 1
ATOM 3623 C CA . GLY B 1 95 ? 0.185 13.812 19.453 1 94.06 95 GLY B CA 1
ATOM 3624 C C . GLY B 1 95 ? -1.265 13.953 19.875 1 94.06 95 GLY B C 1
ATOM 3625 O O . GLY B 1 95 ? -1.644 14.953 20.484 1 94.06 95 GLY B O 1
ATOM 3626 N N . PHE B 1 96 ? -2.084 12.953 19.594 1 95.56 96 PHE B N 1
ATOM 3627 C CA . PHE B 1 96 ? -3.488 12.93 20 1 95.56 96 PHE B CA 1
ATOM 3628 C C . PHE B 1 96 ? -3.625 13 21.516 1 95.56 96 PHE B C 1
ATOM 3630 O O . PHE B 1 96 ? -4.371 13.836 22.031 1 95.56 96 PHE B O 1
ATOM 3637 N N . LEU B 1 97 ? -2.873 12.18 22.172 1 93.75 97 LEU B N 1
ATOM 3638 C CA . LEU B 1 97 ? -2.939 12.094 23.625 1 93.75 97 LEU B CA 1
ATOM 3639 C C . LEU B 1 97 ? -2.488 13.406 24.266 1 93.75 97 LEU B C 1
ATOM 3641 O O . LEU B 1 97 ? -3.143 13.914 25.188 1 93.75 97 LEU B O 1
ATOM 3645 N N . ARG B 1 98 ? -1.467 13.984 23.75 1 94.75 98 ARG B N 1
ATOM 3646 C CA . ARG B 1 98 ? -0.947 15.242 24.281 1 94.75 98 ARG B CA 1
ATOM 3647 C C . ARG B 1 98 ? -1.918 16.391 24.031 1 94.75 98 ARG B C 1
ATOM 3649 O O . ARG B 1 98 ? -2.098 17.25 24.891 1 94.75 98 ARG B O 1
ATOM 3656 N N . PHE B 1 99 ? -2.498 16.375 22.859 1 97 99 PHE B N 1
ATOM 3657 C CA . PHE B 1 99 ? -3.422 17.438 22.5 1 97 99 PHE B CA 1
ATOM 3658 C C . PHE B 1 99 ? -4.641 17.438 23.422 1 97 99 PHE B C 1
ATOM 3660 O O . PHE B 1 99 ? -5.047 18.484 23.922 1 97 99 PHE B O 1
ATOM 3667 N N . VAL B 1 100 ? -5.184 16.297 23.625 1 96.62 100 VAL B N 1
ATOM 3668 C CA . VAL B 1 100 ? -6.391 16.172 24.438 1 96.62 100 VAL B CA 1
ATOM 3669 C C . VAL B 1 100 ? -6.074 16.547 25.891 1 96.62 100 VAL B C 1
ATOM 3671 O O . VAL B 1 100 ? -6.914 17.125 26.578 1 96.62 100 VAL B O 1
ATOM 3674 N N . GLU B 1 101 ? -4.93 16.219 26.297 1 95.25 101 GLU B N 1
ATOM 3675 C CA . GLU B 1 101 ? -4.516 16.562 27.656 1 95.25 101 GLU B CA 1
ATOM 3676 C C . GLU B 1 101 ? -4.32 18.062 27.812 1 95.25 101 GLU B C 1
ATOM 3678 O O . GLU B 1 101 ? -4.793 18.656 28.781 1 95.25 101 GLU B O 1
ATOM 3683 N N . HIS B 1 102 ? -3.656 18.672 26.859 1 95.88 102 HIS B N 1
ATOM 3684 C CA . HIS B 1 102 ? -3.303 20.078 26.938 1 95.88 102 HIS B CA 1
ATOM 3685 C C . HIS B 1 102 ? -4.5 20.969 26.609 1 95.88 102 HIS B C 1
ATOM 3687 O O . HIS B 1 102 ? -4.668 22.047 27.203 1 95.88 102 HIS B O 1
ATOM 3693 N N . TYR B 1 103 ? -5.234 20.547 25.609 1 97.25 103 TYR B N 1
ATOM 3694 C CA . TYR B 1 103 ? -6.414 21.281 25.156 1 97.25 103 TYR B CA 1
ATOM 3695 C C . TYR B 1 103 ? -7.668 20.438 25.281 1 97.25 103 TYR B C 1
ATOM 3697 O O . TYR B 1 103 ? -8.32 20.125 24.281 1 97.25 103 TYR B O 1
ATOM 3705 N N . PRO B 1 104 ? -8.109 20.141 26.438 1 95.94 104 PRO B N 1
ATOM 3706 C CA . PRO B 1 104 ? -9.203 19.188 26.625 1 95.94 104 PRO B CA 1
ATOM 3707 C C . PRO B 1 104 ? -10.523 19.688 26.047 1 95.94 104 PRO B C 1
ATOM 3709 O O . PRO B 1 104 ? -11.398 18.875 25.719 1 95.94 104 PRO B O 1
ATOM 3712 N N . GLU B 1 105 ? -10.695 21 25.859 1 97.44 105 GLU B N 1
ATOM 3713 C CA . GLU B 1 105 ? -11.992 21.547 25.469 1 97.44 105 GLU B CA 1
ATOM 3714 C C . GLU B 1 105 ? -12.023 21.891 23.969 1 97.44 105 GLU B C 1
ATOM 3716 O O . GLU B 1 105 ? -13.039 22.359 23.453 1 97.44 105 GLU B O 1
ATOM 3721 N N . LEU B 1 106 ? -10.969 21.641 23.266 1 98.12 106 LEU B N 1
ATOM 3722 C CA . LEU B 1 106 ? -10.883 22.141 21.891 1 98.12 106 LEU B CA 1
ATOM 3723 C C . LEU B 1 106 ? -11.188 21.016 20.891 1 98.12 106 LEU B C 1
ATOM 3725 O O . LEU B 1 106 ? -10.977 21.188 19.688 1 98.12 106 LEU B O 1
ATOM 3729 N N . SER B 1 107 ? -11.625 19.875 21.344 1 97.94 107 SER B N 1
ATOM 3730 C CA . SER B 1 107 ? -12.078 18.766 20.516 1 97.94 107 SER B CA 1
ATOM 3731 C C . SER B 1 107 ? -13.164 17.953 21.219 1 97.94 107 SER B C 1
ATOM 3733 O O . SER B 1 107 ? -13.375 18.109 22.422 1 97.94 107 SER B O 1
ATOM 3735 N N . ARG B 1 108 ? -13.891 17.25 20.469 1 97.31 108 ARG B N 1
ATOM 3736 C CA . ARG B 1 108 ? -14.906 16.359 21.031 1 97.31 108 ARG B CA 1
ATOM 3737 C C . ARG B 1 108 ? -14.844 14.977 20.375 1 97.31 108 ARG B C 1
ATOM 3739 O O . ARG B 1 108 ? -14.547 14.859 19.188 1 97.31 108 ARG B O 1
ATOM 3746 N N . ILE B 1 109 ? -15.227 13.977 21.125 1 95.31 109 ILE B N 1
ATOM 3747 C CA . ILE B 1 109 ? -15.242 12.602 20.625 1 95.31 109 ILE B CA 1
ATOM 3748 C C . ILE B 1 109 ? -16.312 12.453 19.562 1 95.31 109 ILE B C 1
ATOM 3750 O O . ILE B 1 109 ? -17.422 12.992 19.703 1 95.31 109 ILE B O 1
ATOM 3754 N N . VAL B 1 110 ? -16 11.812 18.531 1 95.5 110 VAL B N 1
ATOM 3755 C CA . VAL B 1 110 ? -16.984 11.359 17.562 1 95.5 110 VAL B CA 1
ATOM 3756 C C . VAL B 1 110 ? -17.531 9.992 17.984 1 95.5 110 VAL B C 1
ATOM 3758 O O . VAL B 1 110 ? -16.828 8.992 17.922 1 95.5 110 VAL B O 1
ATOM 3761 N N . PRO B 1 111 ? -18.75 9.945 18.422 1 90.06 111 PRO B N 1
ATOM 3762 C CA . PRO B 1 111 ? -19.25 8.727 19.062 1 90.06 111 PRO B CA 1
ATOM 3763 C C . PRO B 1 111 ? -19.172 7.512 18.141 1 90.06 111 PRO B C 1
ATOM 3765 O O . PRO B 1 111 ? -18.812 6.418 18.594 1 90.06 111 PRO B O 1
ATOM 3768 N N . TYR B 1 112 ? -19.578 7.609 16.922 1 92.25 112 TYR B N 1
ATOM 3769 C CA . TYR B 1 112 ? -19.469 6.535 15.938 1 92.25 112 TYR B CA 1
ATOM 3770 C C . TYR B 1 112 ? -18.547 6.926 14.789 1 92.25 112 TYR B C 1
ATOM 3772 O O . TYR B 1 112 ? -19 7.527 13.805 1 92.25 112 TYR B O 1
ATOM 3780 N N . ASN B 1 113 ? -17.297 6.566 14.945 1 96.81 113 ASN B N 1
ATOM 3781 C CA . ASN B 1 113 ? -16.25 6.867 13.977 1 96.81 113 ASN B CA 1
ATOM 3782 C C . ASN B 1 113 ? -15.75 5.605 13.273 1 96.81 113 ASN B C 1
ATOM 3784 O O . ASN B 1 113 ? -14.922 4.875 13.82 1 96.81 113 ASN B O 1
ATOM 3788 N N . ILE B 1 114 ? -16.203 5.418 12.047 1 97.62 114 ILE B N 1
ATOM 3789 C CA . ILE B 1 114 ? -16.016 4.16 11.336 1 97.62 114 ILE B CA 1
ATOM 3790 C C . ILE B 1 114 ? -14.805 4.277 10.406 1 97.62 114 ILE B C 1
ATOM 3792 O O . ILE B 1 114 ? -14.688 5.242 9.648 1 97.62 114 ILE B O 1
ATOM 3796 N N . TYR B 1 115 ? -13.953 3.373 10.523 1 98.19 115 TYR B N 1
ATOM 3797 C CA . TYR B 1 115 ? -12.945 3.084 9.508 1 98.19 115 TYR B CA 1
ATOM 3798 C C . TYR B 1 115 ? -13.266 1.783 8.781 1 98.19 115 TYR B C 1
ATOM 3800 O O . TYR B 1 115 ? -13.414 0.733 9.414 1 98.19 115 TYR B O 1
ATOM 3808 N N . ALA B 1 116 ? -13.445 1.859 7.465 1 98.38 116 ALA B N 1
ATOM 3809 C CA . ALA B 1 116 ? -13.797 0.699 6.648 1 98.38 116 ALA B CA 1
ATOM 3810 C C . ALA B 1 116 ? -12.711 0.412 5.613 1 98.38 116 ALA B C 1
ATOM 3812 O O . ALA B 1 116 ? -12.141 1.336 5.027 1 98.38 116 ALA B O 1
ATOM 3813 N N . VAL B 1 117 ? -12.398 -0.868 5.41 1 97.94 117 VAL B N 1
ATOM 3814 C CA . VAL B 1 117 ? -11.406 -1.287 4.434 1 97.94 117 VAL B CA 1
ATOM 3815 C C . VAL B 1 117 ? -12.094 -1.868 3.203 1 97.94 117 VAL B C 1
ATOM 3817 O O . VAL B 1 117 ? -12.641 -2.971 3.254 1 97.94 117 VAL B O 1
ATOM 3820 N N . PRO B 1 118 ? -12.047 -1.147 2.102 1 96.75 118 PRO B N 1
ATOM 3821 C CA . PRO B 1 118 ? -12.688 -1.634 0.875 1 96.75 118 PRO B CA 1
ATOM 3822 C C . PRO B 1 118 ? -12.109 -2.969 0.402 1 96.75 118 PRO B C 1
ATOM 3824 O O . PRO B 1 118 ? -10.914 -3.213 0.537 1 96.75 118 PRO B O 1
ATOM 3827 N N . THR B 1 119 ? -12.914 -3.77 -0.211 1 91.94 119 THR B N 1
ATOM 3828 C CA . THR B 1 119 ? -12.539 -5.094 -0.699 1 91.94 119 THR B CA 1
ATOM 3829 C C . THR B 1 119 ? -11.586 -4.98 -1.883 1 91.94 119 THR B C 1
ATOM 3831 O O . THR B 1 119 ? -10.594 -5.711 -1.958 1 91.94 119 THR B O 1
ATOM 3834 N N . GLN B 1 120 ? -11.773 -4.039 -2.725 1 87.31 120 GLN B N 1
ATOM 3835 C CA . GLN B 1 120 ? -11.055 -4.027 -3.994 1 87.31 120 GLN B CA 1
ATOM 3836 C C . GLN B 1 120 ? -10.133 -2.82 -4.09 1 87.31 120 GLN B C 1
ATOM 3838 O O . GLN B 1 120 ? -9.047 -2.904 -4.676 1 87.31 120 GLN B O 1
ATOM 3843 N N . ASP B 1 121 ? -10.484 -1.778 -3.432 1 92.38 121 ASP B N 1
ATOM 3844 C CA . ASP B 1 121 ? -9.844 -0.504 -3.738 1 92.38 121 ASP B CA 1
ATOM 3845 C C . ASP B 1 121 ? -8.773 -0.165 -2.701 1 92.38 121 ASP B C 1
ATOM 3847 O O . ASP B 1 121 ? -7.984 0.758 -2.898 1 92.38 121 ASP B O 1
ATOM 3851 N N . SER B 1 122 ? -8.758 -0.899 -1.623 1 94.5 122 SER B N 1
ATOM 3852 C CA . SER B 1 122 ? -7.793 -0.598 -0.567 1 94.5 122 SER B CA 1
ATOM 3853 C C . SER B 1 122 ? -6.402 -1.111 -0.924 1 94.5 122 SER B C 1
ATOM 3855 O O . SER B 1 122 ? -6.266 -2.131 -1.604 1 94.5 122 SER B O 1
ATOM 3857 N N . LEU B 1 123 ? -5.41 -0.461 -0.446 1 93.38 123 LEU B N 1
ATOM 3858 C CA . LEU B 1 123 ? -4.023 -0.862 -0.654 1 93.38 123 LEU B CA 1
ATOM 3859 C C . LEU B 1 123 ? -3.615 -1.949 0.335 1 93.38 123 LEU B C 1
ATOM 3861 O O . LEU B 1 123 ? -2.52 -2.504 0.239 1 93.38 123 LEU B O 1
ATOM 3865 N N . LEU B 1 124 ? -4.449 -2.311 1.298 1 92.81 124 LEU B N 1
ATOM 3866 C CA . LEU B 1 124 ? -4.273 -3.408 2.242 1 92.81 124 LEU B CA 1
ATOM 3867 C C . LEU B 1 124 ? -5.598 -4.109 2.512 1 92.81 124 LEU B C 1
ATOM 3869 O O . LEU B 1 124 ? -6.66 -3.492 2.43 1 92.81 124 LEU B O 1
ATOM 3873 N N . ASP B 1 125 ? -5.539 -5.395 2.926 1 93.62 125 ASP B N 1
ATOM 3874 C CA . ASP B 1 125 ? -6.766 -6.07 3.33 1 93.62 125 ASP B CA 1
ATOM 3875 C C . ASP B 1 125 ? -7.074 -5.82 4.805 1 93.62 125 ASP B C 1
ATOM 3877 O O . ASP B 1 125 ? -6.227 -5.312 5.539 1 93.62 125 ASP B O 1
ATOM 3881 N N . TYR B 1 126 ? -8.227 -6.168 5.223 1 96.38 126 TYR B N 1
ATOM 3882 C CA . TYR B 1 126 ? -8.703 -5.805 6.551 1 96.38 126 TYR B CA 1
ATOM 3883 C C . TYR B 1 126 ? -7.891 -6.5 7.633 1 96.38 126 TYR B C 1
ATOM 3885 O O . TYR B 1 126 ? -7.566 -5.898 8.656 1 96.38 126 TYR B O 1
ATOM 3893 N N . ASN B 1 127 ? -7.574 -7.73 7.414 1 95.12 127 ASN B N 1
ATOM 3894 C CA . ASN B 1 127 ? -6.855 -8.461 8.461 1 95.12 127 ASN B CA 1
ATOM 3895 C C . ASN B 1 127 ? -5.457 -7.891 8.68 1 95.12 127 ASN B C 1
ATOM 3897 O O . ASN B 1 127 ? -4.977 -7.84 9.812 1 95.12 127 ASN B O 1
ATOM 3901 N N . THR B 1 128 ? -4.785 -7.492 7.625 1 95.31 128 THR B N 1
ATOM 3902 C CA . THR B 1 128 ? -3.5 -6.816 7.754 1 95.31 128 THR B CA 1
ATOM 3903 C C . THR B 1 128 ? -3.66 -5.477 8.461 1 95.31 128 THR B C 1
ATOM 3905 O O . THR B 1 128 ? -2.887 -5.148 9.367 1 95.31 128 THR B O 1
ATOM 3908 N N . TYR B 1 129 ? -4.688 -4.688 8.047 1 97.31 129 TYR B N 1
ATOM 3909 C CA . TYR B 1 129 ? -4.984 -3.408 8.688 1 97.31 129 TYR B CA 1
ATOM 3910 C C . TYR B 1 129 ? -5.203 -3.588 10.188 1 97.31 129 TYR B C 1
ATOM 3912 O O . TYR B 1 129 ? -4.609 -2.871 11 1 97.31 129 TYR B O 1
ATOM 3920 N N . LYS B 1 130 ? -5.984 -4.539 10.516 1 95.81 130 LYS B N 1
ATOM 3921 C CA . LYS B 1 130 ? -6.305 -4.84 11.906 1 95.81 130 LYS B CA 1
ATOM 3922 C C . LYS B 1 130 ? -5.047 -5.203 12.688 1 95.81 130 LYS B C 1
ATOM 3924 O O . LYS B 1 130 ? -4.859 -4.742 13.82 1 95.81 130 LYS B O 1
ATOM 3929 N N . ALA B 1 131 ? -4.199 -6.016 12.109 1 94.25 131 ALA B N 1
ATOM 3930 C CA . ALA B 1 131 ? -2.965 -6.422 12.781 1 94.25 131 ALA B CA 1
ATOM 3931 C C . ALA B 1 131 ? -2.062 -5.223 13.047 1 94.25 131 ALA B C 1
ATOM 3933 O O . ALA B 1 131 ? -1.451 -5.125 14.109 1 94.25 131 ALA B O 1
ATOM 3934 N N . ILE B 1 132 ? -1.939 -4.355 12.086 1 96 132 ILE B N 1
ATOM 3935 C CA . ILE B 1 132 ? -1.129 -3.15 12.234 1 96 132 ILE B CA 1
ATOM 3936 C C . ILE B 1 132 ? -1.667 -2.303 13.391 1 96 132 ILE B C 1
ATOM 3938 O O . ILE B 1 132 ? -0.908 -1.877 14.266 1 96 132 ILE B O 1
ATOM 3942 N N . MET B 1 133 ? -2.98 -2.043 13.383 1 96.44 133 MET B N 1
ATOM 3943 C CA . MET B 1 133 ? -3.574 -1.207 14.422 1 96.44 133 MET B CA 1
ATOM 3944 C C . MET B 1 133 ? -3.416 -1.854 15.797 1 96.44 133 MET B C 1
ATOM 3946 O O . MET B 1 133 ? -3.096 -1.176 16.781 1 96.44 133 MET B O 1
ATOM 3950 N N . ALA B 1 134 ? -3.605 -3.15 15.859 1 92.94 134 ALA B N 1
ATOM 3951 C CA . ALA B 1 134 ? -3.475 -3.871 17.125 1 92.94 134 ALA B CA 1
ATOM 3952 C C . ALA B 1 134 ? -2.059 -3.75 17.688 1 92.94 134 ALA B C 1
ATOM 3954 O O . ALA B 1 134 ? -1.864 -3.705 18.906 1 92.94 134 ALA B O 1
ATOM 3955 N N . SER B 1 135 ? -1.124 -3.633 16.828 1 90.88 135 SER B N 1
ATOM 3956 C CA . SER B 1 135 ? 0.271 -3.568 17.25 1 90.88 135 SER B CA 1
ATOM 3957 C C . SER B 1 135 ? 0.694 -2.133 17.531 1 90.88 135 SER B C 1
ATOM 3959 O O . SER B 1 135 ? 1.815 -1.89 17.984 1 90.88 135 SER B O 1
ATOM 3961 N N . SER B 1 136 ? -0.152 -1.152 17.344 1 92.5 136 SER B N 1
ATOM 3962 C CA . SER B 1 136 ? 0.224 0.254 17.438 1 92.5 136 SER B CA 1
ATOM 3963 C C . SER B 1 136 ? -0.213 0.858 18.766 1 92.5 136 SER B C 1
ATOM 3965 O O . SER B 1 136 ? 0.03 2.039 19.031 1 92.5 136 SER B O 1
ATOM 3967 N N . GLY B 1 137 ? -0.863 0.154 19.547 1 90 137 GLY B N 1
ATOM 3968 C CA . GLY B 1 137 ? -1.27 0.636 20.859 1 90 137 GLY B CA 1
ATOM 3969 C C . GLY B 1 137 ? -2.506 1.514 20.812 1 90 137 GLY B C 1
ATOM 3970 O O . GLY B 1 137 ? -2.688 2.383 21.672 1 90 137 GLY B O 1
ATOM 3971 N N . VAL B 1 138 ? -3.262 1.394 19.828 1 93.19 138 VAL B N 1
ATOM 3972 C CA . VAL B 1 138 ? -4.516 2.131 19.719 1 93.19 138 VAL B CA 1
ATOM 3973 C C . VAL B 1 138 ? -5.691 1.185 19.953 1 93.19 138 VAL B C 1
ATOM 3975 O O . VAL B 1 138 ? -5.641 0.016 19.562 1 93.19 138 VAL B O 1
ATOM 3978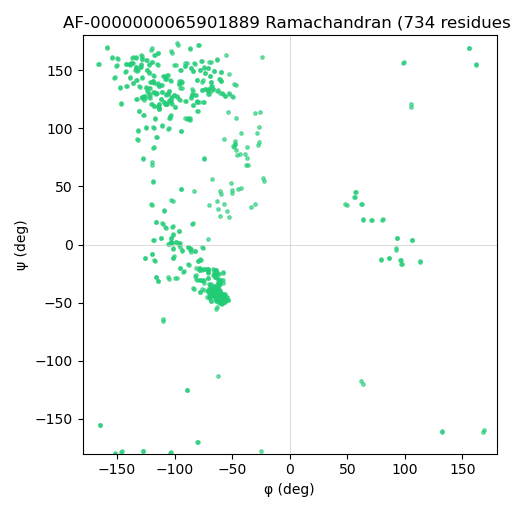 N N . ALA B 1 139 ? -6.734 1.689 20.547 1 92.69 139 ALA B N 1
ATOM 3979 C CA . ALA B 1 139 ? -7.914 0.883 20.844 1 92.69 139 ALA B CA 1
ATOM 3980 C C . ALA B 1 139 ? -8.977 1.038 19.766 1 92.69 139 ALA B C 1
ATOM 3982 O O . ALA B 1 139 ? -9.164 2.133 19.219 1 92.69 139 ALA B O 1
ATOM 3983 N N . PHE B 1 140 ? -9.625 -0.07 19.438 1 96.5 140 PHE B N 1
ATOM 3984 C CA . PHE B 1 140 ? -10.727 -0.072 18.484 1 96.5 140 PHE B CA 1
ATOM 3985 C C . PHE B 1 140 ? -11.672 -1.242 18.75 1 96.5 140 PHE B C 1
ATOM 3987 O O . PHE B 1 140 ? -11.328 -2.166 19.484 1 96.5 140 PHE B O 1
ATOM 3994 N N . THR B 1 141 ? -12.883 -1.157 18.25 1 95.38 141 THR B N 1
ATOM 3995 C CA . THR B 1 141 ? -13.836 -2.262 18.219 1 95.38 141 THR B CA 1
ATOM 3996 C C . THR B 1 141 ? -14.211 -2.625 16.797 1 95.38 141 THR B C 1
ATOM 3998 O O . THR B 1 141 ? -14.359 -1.745 15.938 1 95.38 141 THR B O 1
ATOM 4001 N N . GLU B 1 142 ? -14.352 -3.936 16.516 1 95.06 142 GLU B N 1
ATOM 4002 C CA . GLU B 1 142 ? -14.695 -4.367 15.164 1 95.06 142 GLU B CA 1
ATOM 4003 C C . GLU B 1 142 ? -16.203 -4.309 14.93 1 95.06 142 GLU B C 1
ATOM 4005 O O . GLU B 1 142 ? -16.984 -4.539 15.852 1 95.06 142 GLU B O 1
ATOM 4010 N N . GLY B 1 143 ? -16.516 -4.051 13.672 1 91.19 143 GLY B N 1
ATOM 4011 C CA . GLY B 1 143 ? -17.922 -4.027 13.281 1 91.19 143 GLY B CA 1
ATOM 4012 C C . GLY B 1 143 ? -18.5 -2.629 13.211 1 91.19 143 GLY B C 1
ATOM 4013 O O . GLY B 1 143 ? -17.938 -1.688 13.766 1 91.19 143 GLY B O 1
ATOM 4014 N N . ALA B 1 144 ? -19.5 -2.488 12.469 1 82.81 144 ALA B N 1
ATOM 4015 C CA . ALA B 1 144 ? -20.219 -1.222 12.328 1 82.81 144 ALA B CA 1
ATOM 4016 C C . ALA B 1 144 ? -21.406 -1.159 13.289 1 82.81 144 ALA B C 1
ATOM 4018 O O . ALA B 1 144 ? -21.984 -2.191 13.641 1 82.81 144 ALA B O 1
ATOM 4019 N N . PRO B 1 145 ? -21.719 0.108 13.703 1 82.38 145 PRO B N 1
ATOM 4020 C CA . PRO B 1 145 ? -22.969 0.242 14.461 1 82.38 145 PRO B CA 1
ATOM 4021 C C . PRO B 1 145 ? -24.188 -0.124 13.633 1 82.38 145 PRO B C 1
ATOM 4023 O O . PRO B 1 145 ? -24.141 -0.132 12.398 1 82.38 145 PRO B O 1
ATOM 4026 N N . ASP B 1 146 ? -25.188 -0.425 14.281 1 79.88 146 ASP B N 1
ATOM 4027 C CA . ASP B 1 146 ? -26.438 -0.767 13.625 1 79.88 146 ASP B CA 1
ATOM 4028 C C . ASP B 1 146 ? -26.953 0.401 12.789 1 79.88 146 ASP B C 1
ATOM 4030 O O . ASP B 1 146 ? -26.781 1.563 13.156 1 79.88 146 ASP B O 1
ATOM 4034 N N . GLY B 1 147 ? -27.516 0.133 11.656 1 78.69 147 GLY B N 1
ATOM 4035 C CA . GLY B 1 147 ? -28.219 1.136 10.875 1 78.69 147 GLY B CA 1
ATOM 4036 C C . GLY B 1 147 ? -27.375 1.752 9.781 1 78.69 147 GLY B C 1
ATOM 4037 O O . GLY B 1 147 ? -27.875 2.512 8.953 1 78.69 147 GLY B O 1
ATOM 4038 N N . VAL B 1 148 ? -26.109 1.535 9.828 1 83.94 148 VAL B N 1
ATOM 4039 C CA . VAL B 1 148 ? -25.281 2.107 8.766 1 83.94 148 VAL B CA 1
ATOM 4040 C C . VAL B 1 148 ? -24.969 1.037 7.723 1 83.94 148 VAL B C 1
ATOM 4042 O O . VAL B 1 148 ? -24.359 0.014 8.047 1 83.94 148 VAL B O 1
ATOM 4045 N N . HIS B 1 149 ? -25.406 1.28 6.555 1 90.5 149 HIS B N 1
ATOM 4046 C CA . HIS B 1 149 ? -25.203 0.324 5.469 1 90.5 149 HIS B CA 1
ATOM 4047 C C . HIS B 1 149 ? -23.953 0.667 4.656 1 90.5 149 HIS B C 1
ATOM 4049 O O . HIS B 1 149 ? -24.016 1.519 3.768 1 90.5 149 HIS B O 1
ATOM 4055 N N . ILE B 1 150 ? -22.891 0.062 4.918 1 95.62 150 ILE B N 1
ATOM 4056 C CA . ILE B 1 150 ? -21.641 0.21 4.172 1 95.62 150 ILE B CA 1
ATOM 4057 C C . ILE B 1 150 ? -21.406 -1.022 3.303 1 95.62 150 ILE B C 1
ATOM 4059 O O . ILE B 1 150 ? -21.5 -2.154 3.783 1 95.62 150 ILE B O 1
ATOM 4063 N N . THR B 1 151 ? -21.125 -0.794 2.033 1 96.38 151 THR B N 1
ATOM 4064 C CA . THR B 1 151 ? -21 -1.899 1.089 1 96.38 151 THR B CA 1
ATOM 4065 C C . THR B 1 151 ? -19.594 -1.971 0.517 1 96.38 151 THR B C 1
ATOM 4067 O O . THR B 1 151 ? -18.797 -1.038 0.678 1 96.38 151 THR B O 1
ATOM 4070 N N . ASN B 1 152 ? -19.25 -3.123 -0.067 1 96.5 152 ASN B N 1
ATOM 4071 C CA . ASN B 1 152 ? -18 -3.342 -0.806 1 96.5 152 ASN B CA 1
ATOM 4072 C C . ASN B 1 152 ? -16.781 -3.178 0.092 1 96.5 152 ASN B C 1
ATOM 4074 O O . ASN B 1 152 ? -15.766 -2.627 -0.333 1 96.5 152 ASN B O 1
ATOM 4078 N N . VAL B 1 153 ? -16.969 -3.602 1.342 1 96.38 153 VAL B N 1
ATOM 4079 C CA . VAL B 1 153 ? -15.867 -3.553 2.291 1 96.38 153 VAL B CA 1
ATOM 4080 C C . VAL B 1 153 ? -15.617 -4.945 2.867 1 96.38 153 VAL B C 1
ATOM 4082 O O . VAL B 1 153 ? -16.531 -5.762 2.951 1 96.38 153 VAL B O 1
ATOM 4085 N N . ASP B 1 154 ? -14.328 -5.203 3.236 1 93.19 154 ASP B N 1
ATOM 4086 C CA . ASP B 1 154 ? -13.93 -6.488 3.801 1 93.19 154 ASP B CA 1
ATOM 4087 C C . ASP B 1 154 ? -13.992 -6.461 5.328 1 93.19 154 ASP B C 1
ATOM 4089 O O . ASP B 1 154 ? -14.055 -7.508 5.969 1 93.19 154 ASP B O 1
ATOM 4093 N N . GLY B 1 155 ? -13.906 -5.266 5.902 1 96.5 155 GLY B N 1
ATOM 4094 C CA . GLY B 1 155 ? -13.93 -5.125 7.348 1 96.5 155 GLY B CA 1
ATOM 4095 C C . GLY B 1 155 ? -14.156 -3.697 7.805 1 96.5 155 GLY B C 1
ATOM 4096 O O . GLY B 1 155 ? -13.938 -2.754 7.043 1 96.5 155 GLY B O 1
ATOM 4097 N N . ILE B 1 156 ? -14.688 -3.625 9.031 1 97.06 156 ILE B N 1
ATOM 4098 C CA . ILE B 1 156 ? -15.039 -2.334 9.609 1 97.06 156 ILE B CA 1
ATOM 4099 C C . ILE B 1 156 ? -14.586 -2.285 11.07 1 97.06 156 ILE B C 1
ATOM 4101 O O . ILE B 1 156 ? -14.711 -3.273 11.797 1 97.06 156 ILE B O 1
ATOM 4105 N N . MET B 1 157 ? -14.047 -1.137 11.492 1 96.75 157 MET B N 1
ATOM 4106 C CA . MET B 1 157 ? -13.789 -0.913 12.914 1 96.75 157 MET B CA 1
ATOM 4107 C C . MET B 1 157 ? -14.289 0.461 13.344 1 96.75 157 MET B C 1
ATOM 4109 O O . MET B 1 157 ? -14.43 1.364 12.523 1 96.75 157 MET B O 1
ATOM 4113 N N . CYS B 1 158 ? -14.633 0.617 14.594 1 96.69 158 CYS B N 1
ATOM 4114 C CA . CYS B 1 158 ? -14.984 1.878 15.242 1 96.69 158 CYS B CA 1
ATOM 4115 C C . CYS B 1 158 ? -13.852 2.369 16.141 1 96.69 158 CYS B C 1
ATOM 4117 O O . CYS B 1 158 ? -13.273 1.589 16.891 1 96.69 158 CYS B O 1
ATOM 4119 N N . VAL B 1 159 ? -13.516 3.654 15.984 1 96.94 159 VAL B N 1
ATOM 4120 C CA . VAL B 1 159 ? -12.328 4.18 16.656 1 96.94 159 VAL B CA 1
ATOM 4121 C C . VAL B 1 159 ? -12.695 5.449 17.422 1 96.94 159 VAL B C 1
ATOM 4123 O O . VAL B 1 159 ? -13.672 6.125 17.094 1 96.94 159 VAL B O 1
ATOM 4126 N N . PRO B 1 160 ? -11.969 5.785 18.453 1 95.69 160 PRO B N 1
ATOM 4127 C CA . PRO B 1 160 ? -12.305 6.93 19.312 1 95.69 160 PRO B CA 1
ATOM 4128 C C . PRO B 1 160 ? -11.578 8.211 18.891 1 95.69 160 PRO B C 1
ATOM 4130 O O . PRO B 1 160 ? -11.031 8.922 19.734 1 95.69 160 PRO B O 1
ATOM 4133 N N . GLU B 1 161 ? -11.555 8.57 17.672 1 96.75 161 GLU B N 1
ATOM 4134 C CA . GLU B 1 161 ? -10.961 9.828 17.234 1 96.75 161 GLU B CA 1
ATOM 4135 C C . GLU B 1 161 ? -11.906 11 17.5 1 96.75 161 GLU B C 1
ATOM 4137 O O . GLU B 1 161 ? -13.031 10.805 17.969 1 96.75 161 GLU B O 1
ATOM 4142 N N . ARG B 1 162 ? -11.383 12.18 17.297 1 97.44 162 ARG B N 1
ATOM 4143 C CA . ARG B 1 162 ? -12.117 13.367 17.719 1 97.44 162 ARG B CA 1
ATOM 4144 C C . ARG B 1 162 ? -12.227 14.375 16.578 1 97.44 162 ARG B C 1
ATOM 4146 O O . ARG B 1 162 ? -11.547 14.25 15.555 1 97.44 162 ARG B O 1
ATOM 4153 N N . VAL B 1 163 ? -13.133 15.281 16.719 1 98.31 163 VAL B N 1
ATOM 4154 C CA . VAL B 1 163 ? -13.281 16.406 15.812 1 98.31 163 VAL B CA 1
ATOM 4155 C C . VAL B 1 163 ? -12.891 17.703 16.516 1 98.31 163 VAL B C 1
ATOM 4157 O O . VAL B 1 163 ? -13.195 17.891 17.703 1 98.31 163 VAL B O 1
ATOM 4160 N N . LEU B 1 164 ? -12.164 18.547 15.852 1 98.06 164 LEU B N 1
ATOM 4161 C CA . LEU B 1 164 ? -11.711 19.828 16.391 1 98.06 164 LEU B CA 1
ATOM 4162 C C . LEU B 1 164 ? -12.844 20.844 16.422 1 98.06 164 LEU B C 1
ATOM 4164 O O . LEU B 1 164 ? -13.648 20.906 15.484 1 98.06 164 LEU B O 1
ATOM 4168 N N . LEU B 1 165 ? -12.859 21.609 17.469 1 98.44 165 LEU B N 1
ATOM 4169 C CA . LEU B 1 165 ? -13.859 22.641 17.656 1 98.44 165 LEU B CA 1
ATOM 4170 C C . LEU B 1 165 ? -13.258 24.031 17.406 1 98.44 165 LEU B C 1
ATOM 4172 O O . LEU B 1 165 ? -12.719 24.641 18.328 1 98.44 165 LEU B O 1
ATOM 4176 N N . LEU B 1 166 ? -13.469 24.578 16.266 1 97.75 166 LEU B N 1
ATOM 4177 C CA . LEU B 1 166 ? -12.805 25.797 15.812 1 97.75 166 LEU B CA 1
ATOM 4178 C C . LEU B 1 166 ? -13.289 27 16.609 1 97.75 166 LEU B C 1
ATOM 4180 O O . LEU B 1 166 ? -12.492 27.891 16.938 1 97.75 166 LEU B O 1
ATOM 4184 N N . THR B 1 167 ? -14.594 27.062 16.781 1 97.94 167 THR B N 1
ATOM 4185 C CA . THR B 1 167 ? -15.148 28.188 17.516 1 97.94 167 THR B CA 1
ATOM 4186 C C . THR B 1 167 ? -14.531 28.281 18.922 1 97.94 167 THR B C 1
ATOM 4188 O O . THR B 1 167 ? -14.141 29.359 19.359 1 97.94 167 THR B O 1
ATOM 4191 N N . LYS B 1 168 ? -14.406 27.172 19.547 1 98.25 168 LYS B N 1
ATOM 4192 C CA . LYS B 1 168 ? -13.797 27.125 20.875 1 98.25 168 LYS B CA 1
ATOM 4193 C C . LYS B 1 168 ? -12.305 27.453 20.797 1 98.25 168 LYS B C 1
ATOM 4195 O O . LYS B 1 168 ? -11.773 28.141 21.688 1 98.25 168 LYS B O 1
ATOM 4200 N N . ALA B 1 169 ? -11.664 26.953 19.797 1 98.44 169 ALA B N 1
ATOM 4201 C CA . ALA B 1 169 ? -10.234 27.219 19.625 1 98.44 169 ALA B CA 1
ATOM 4202 C C . ALA B 1 169 ? -9.969 28.703 19.422 1 98.44 169 ALA B C 1
ATOM 4204 O O . ALA B 1 169 ? -9.062 29.266 20.031 1 98.44 169 ALA B O 1
ATOM 4205 N N . ARG B 1 170 ? -10.773 29.297 18.562 1 98.5 170 ARG B N 1
ATOM 4206 C CA . ARG B 1 170 ? -10.641 30.734 18.328 1 98.5 170 ARG B CA 1
ATOM 4207 C C . ARG B 1 170 ? -10.828 31.516 19.625 1 98.5 170 ARG B C 1
ATOM 4209 O O . ARG B 1 170 ? -10.008 32.375 19.953 1 98.5 170 ARG B O 1
ATOM 4216 N N . ALA B 1 171 ? -11.867 31.203 20.297 1 98.38 171 ALA B N 1
ATOM 4217 C CA . ALA B 1 171 ? -12.148 31.891 21.562 1 98.38 171 ALA B CA 1
ATOM 4218 C C . ALA B 1 171 ? -11.023 31.672 22.562 1 98.38 171 ALA B C 1
ATOM 4220 O O . ALA B 1 171 ? -10.602 32.625 23.25 1 98.38 171 ALA B O 1
ATOM 4221 N N . TYR B 1 172 ? -10.57 30.469 22.672 1 98.44 172 TYR B N 1
ATOM 4222 C CA . TYR B 1 172 ? -9.508 30.109 23.625 1 98.44 172 TYR B CA 1
ATOM 4223 C C . TYR B 1 172 ? -8.25 30.922 23.344 1 98.44 172 TYR B C 1
ATOM 4225 O O . TYR B 1 172 ? -7.684 31.531 24.25 1 98.44 172 TYR B O 1
ATOM 4233 N N . PHE B 1 173 ? -7.793 30.953 22.141 1 98.56 173 PHE B N 1
ATOM 4234 C CA . PHE B 1 173 ? -6.523 31.594 21.812 1 98.56 173 PHE B CA 1
ATOM 4235 C C . PHE B 1 173 ? -6.652 33.094 21.828 1 98.56 173 PHE B C 1
ATOM 4237 O O . PHE B 1 173 ? -5.703 33.812 22.172 1 98.56 173 PHE B O 1
ATOM 4244 N N . GLU B 1 174 ? -7.832 33.625 21.453 1 98.31 174 GLU B N 1
ATOM 4245 C CA . GLU B 1 174 ? -8.055 35.062 21.594 1 98.31 174 GLU B CA 1
ATOM 4246 C C . GLU B 1 174 ? -7.934 35.5 23.047 1 98.31 174 GLU B C 1
ATOM 4248 O O . GLU B 1 174 ? -7.375 36.562 23.344 1 98.31 174 GLU B O 1
ATOM 4253 N N . ALA B 1 175 ? -8.43 34.719 23.891 1 98.12 175 ALA B N 1
ATOM 4254 C CA . ALA B 1 175 ? -8.344 35 25.312 1 98.12 175 ALA B CA 1
ATOM 4255 C C . ALA B 1 175 ? -6.914 34.844 25.828 1 98.12 175 ALA B C 1
ATOM 4257 O O . ALA B 1 175 ? -6.406 35.688 26.562 1 98.12 175 ALA B O 1
ATOM 4258 N N . ALA B 1 176 ? -6.285 33.781 25.453 1 97.56 176 ALA B N 1
ATOM 4259 C CA . ALA B 1 176 ? -4.941 33.438 25.922 1 97.56 176 ALA B CA 1
ATOM 4260 C C . ALA B 1 176 ? -3.922 34.469 25.438 1 97.56 176 ALA B C 1
ATOM 4262 O O . ALA B 1 176 ? -2.908 34.719 26.094 1 97.56 176 ALA B O 1
ATOM 4263 N N . LEU B 1 177 ? -4.211 35.094 24.297 1 98.06 177 LEU B N 1
ATOM 4264 C CA . LEU B 1 177 ? -3.246 35.969 23.656 1 98.06 177 LEU B CA 1
ATOM 4265 C C . LEU B 1 177 ? -3.707 37.438 23.766 1 98.06 177 LEU B C 1
ATOM 4267 O O . LEU B 1 177 ? -3.283 38.281 22.969 1 98.06 177 LEU B O 1
ATOM 4271 N N . LYS B 1 178 ? -4.594 37.562 24.672 1 95.31 178 LYS B N 1
ATOM 4272 C CA . LYS B 1 178 ? -5.086 38.906 24.859 1 95.31 178 LYS B CA 1
ATOM 4273 C C . LYS B 1 178 ? -3.932 39.875 25.078 1 95.31 178 LYS B C 1
ATOM 4275 O O . LYS B 1 178 ? -3.055 39.656 25.906 1 95.31 178 LYS B O 1
ATOM 4280 N N . GLY B 1 179 ? -3.842 40.969 24.406 1 95.69 179 GLY B N 1
ATOM 4281 C CA . GLY B 1 179 ? -2.785 41.969 24.516 1 95.69 179 GLY B CA 1
ATOM 4282 C C . GLY B 1 179 ? -1.587 41.656 23.641 1 95.69 179 GLY B C 1
ATOM 4283 O O . GLY B 1 179 ? -0.727 42.5 23.422 1 95.69 179 GLY B O 1
ATOM 4284 N N . ALA B 1 180 ? -1.528 40.438 23.094 1 97.75 180 ALA B N 1
ATOM 4285 C CA . ALA B 1 180 ? -0.385 40 22.297 1 97.75 180 ALA B CA 1
ATOM 4286 C C . ALA B 1 180 ? -0.812 39.656 20.859 1 97.75 180 ALA B C 1
ATOM 4288 O O . ALA B 1 180 ? 0.002 39.188 20.062 1 97.75 180 ALA B O 1
ATOM 4289 N N . LEU B 1 181 ? -2.057 39.875 20.578 1 98.38 181 LEU B N 1
ATOM 4290 C CA . LEU B 1 181 ? -2.643 39.469 19.312 1 98.38 181 LEU B CA 1
ATOM 4291 C C . LEU B 1 181 ? -3.004 40.688 18.469 1 98.38 181 LEU B C 1
ATOM 4293 O O . LEU B 1 181 ? -3.656 41.625 18.953 1 98.38 181 LEU B O 1
ATOM 4297 N N . GLU B 1 182 ? -2.539 40.75 17.297 1 98.06 182 GLU B N 1
ATOM 4298 C CA . GLU B 1 182 ? -2.936 41.75 16.312 1 98.06 182 GLU B CA 1
ATOM 4299 C C . GLU B 1 182 ? -3.605 41.125 15.102 1 98.06 182 GLU B C 1
ATOM 4301 O O . GLU B 1 182 ? -2.928 40.594 14.219 1 98.06 182 GLU B O 1
ATOM 4306 N N . LEU B 1 183 ? -4.883 41.281 14.922 1 98 183 LEU B N 1
ATOM 4307 C CA . LEU B 1 183 ? -5.668 40.781 13.805 1 98 183 LEU B CA 1
ATOM 4308 C C . LEU B 1 183 ? -5.734 41.812 12.68 1 98 183 LEU B C 1
ATOM 4310 O O . LEU B 1 183 ? -5.566 43 12.914 1 98 183 LEU B O 1
ATOM 4314 N N . GLY B 1 184 ? -5.926 41.281 11.469 1 97.5 184 GLY B N 1
ATOM 4315 C CA . GLY B 1 184 ? -6.059 42.156 10.32 1 97.5 184 GLY B CA 1
ATOM 4316 C C . GLY B 1 184 ? -4.762 42.844 9.938 1 97.5 184 GLY B C 1
ATOM 4317 O O . GLY B 1 184 ? -4.77 43.906 9.344 1 97.5 184 GLY B O 1
ATOM 4318 N N . ARG B 1 185 ? -3.662 42.25 10.383 1 95.81 185 ARG B N 1
ATOM 4319 C CA . ARG B 1 185 ? -2.354 42.844 10.125 1 95.81 185 ARG B CA 1
ATOM 4320 C C . ARG B 1 185 ? -1.487 41.938 9.281 1 95.81 185 ARG B C 1
ATOM 4322 O O . ARG B 1 185 ? -0.778 41.062 9.82 1 95.81 185 ARG B O 1
ATOM 4329 N N . LYS B 1 186 ? -1.432 42.25 8.016 1 96.19 186 LYS B N 1
ATOM 4330 C CA . LYS B 1 186 ? -0.518 41.531 7.133 1 96.19 186 LYS B CA 1
ATOM 4331 C C . LYS B 1 186 ? 0.908 42.031 7.27 1 96.19 186 LYS B C 1
ATOM 4333 O O . LYS B 1 186 ? 1.154 43.25 7.094 1 96.19 186 LYS B O 1
ATOM 4338 N N . VAL B 1 187 ? 1.829 41.188 7.598 1 96.81 187 VAL B N 1
ATOM 4339 C CA . VAL B 1 187 ? 3.23 41.562 7.715 1 96.81 187 VAL B CA 1
ATOM 4340 C C . VAL B 1 187 ? 3.807 41.844 6.328 1 96.81 187 VAL B C 1
ATOM 4342 O O . VAL B 1 187 ? 3.729 41 5.434 1 96.81 187 VAL B O 1
ATOM 4345 N N . SER B 1 188 ? 4.473 43 6.188 1 94.75 188 SER B N 1
ATOM 4346 C CA . SER B 1 188 ? 4.934 43.438 4.875 1 94.75 188 SER B CA 1
ATOM 4347 C C . SER B 1 188 ? 6.445 43.25 4.734 1 94.75 188 SER B C 1
ATOM 4349 O O . SER B 1 188 ? 6.957 43.094 3.621 1 94.75 188 SER B O 1
ATOM 4351 N N . SER B 1 189 ? 7.102 43.344 5.902 1 93.94 189 SER B N 1
ATOM 4352 C CA . SER B 1 189 ? 8.555 43.281 5.805 1 93.94 189 SER B CA 1
ATOM 4353 C C . SER B 1 189 ? 9.172 42.719 7.086 1 93.94 189 SER B C 1
ATOM 4355 O O . SER B 1 189 ? 8.656 42.969 8.18 1 93.94 189 SER B O 1
ATOM 4357 N N . ILE B 1 190 ? 10.195 42 6.883 1 93.25 190 ILE B N 1
ATOM 4358 C CA . ILE B 1 190 ? 11.055 41.531 7.961 1 93.25 190 ILE B CA 1
ATOM 4359 C C . ILE B 1 190 ? 12.508 41.906 7.668 1 93.25 190 ILE B C 1
ATOM 4361 O O . ILE B 1 190 ? 13.008 41.656 6.57 1 93.25 190 ILE B O 1
ATOM 4365 N N . GLN B 1 191 ? 13.141 42.625 8.633 1 91.94 191 GLN B N 1
ATOM 4366 C CA . GLN B 1 191 ? 14.516 43.062 8.445 1 91.94 191 GLN B CA 1
ATOM 4367 C C . GLN B 1 191 ? 15.391 42.656 9.617 1 91.94 191 GLN B C 1
ATOM 4369 O O . GLN B 1 191 ? 15.023 42.844 10.773 1 91.94 191 GLN B O 1
ATOM 4374 N N . GLU B 1 192 ? 16.438 42 9.242 1 88.81 192 GLU B N 1
ATOM 4375 C CA . GLU B 1 192 ? 17.406 41.719 10.297 1 88.81 192 GLU B CA 1
ATOM 4376 C C . GLU B 1 192 ? 18.125 42.969 10.758 1 88.81 192 GLU B C 1
ATOM 4378 O O . GLU B 1 192 ? 18.469 43.844 9.938 1 88.81 192 GLU B O 1
ATOM 4383 N N . ALA B 1 193 ? 18.219 43.125 12.055 1 87.75 193 ALA B N 1
ATOM 4384 C CA . ALA B 1 193 ? 18.953 44.219 12.664 1 87.75 193 ALA B CA 1
ATOM 4385 C C . ALA B 1 193 ? 20.078 43.719 13.555 1 87.75 193 ALA B C 1
ATOM 4387 O O . ALA B 1 193 ? 20.188 42.5 13.781 1 87.75 193 ALA B O 1
ATOM 4388 N N . ASP B 1 194 ? 21.016 44.594 13.984 1 84.38 194 ASP B N 1
ATOM 4389 C CA . ASP B 1 194 ? 22.188 44.25 14.781 1 84.38 194 ASP B CA 1
ATOM 4390 C C . ASP B 1 194 ? 21.766 43.531 16.078 1 84.38 194 ASP B C 1
ATOM 4392 O O . ASP B 1 194 ? 22.406 42.562 16.484 1 84.38 194 ASP B O 1
ATOM 4396 N N . ASP B 1 195 ? 20.75 44.031 16.688 1 87.62 195 ASP B N 1
ATOM 4397 C CA . ASP B 1 195 ? 20.391 43.5 18 1 87.62 195 ASP B CA 1
ATOM 4398 C C . ASP B 1 195 ? 19.016 42.844 17.969 1 87.62 195 ASP B C 1
ATOM 4400 O O . ASP B 1 195 ? 18.375 42.688 19.016 1 87.62 195 ASP B O 1
ATOM 4404 N N . GLY B 1 196 ? 18.562 42.5 16.703 1 93.69 196 GLY B N 1
ATOM 4405 C CA . GLY B 1 196 ? 17.234 41.875 16.641 1 93.69 196 GLY B CA 1
ATOM 4406 C C . GLY B 1 196 ? 16.688 41.781 15.234 1 93.69 196 GLY B C 1
ATOM 4407 O O . GLY B 1 196 ? 17.453 41.719 14.273 1 93.69 196 GLY B O 1
ATOM 4408 N N . VAL B 1 197 ? 15.383 41.625 15.156 1 95.38 197 VAL B N 1
ATOM 4409 C CA . VAL B 1 197 ? 14.664 41.562 13.883 1 95.38 197 VAL B CA 1
ATOM 4410 C C . VAL B 1 197 ? 13.469 42.5 13.914 1 95.38 197 VAL B C 1
ATOM 4412 O O . VAL B 1 197 ? 12.766 42.594 14.93 1 95.38 197 VAL B O 1
ATOM 4415 N N . LEU B 1 198 ? 13.305 43.219 12.828 1 95.62 198 LEU B N 1
ATOM 4416 C CA . LEU B 1 198 ? 12.211 44.188 12.734 1 95.62 198 LEU B CA 1
ATOM 4417 C C . LEU B 1 198 ? 11.078 43.625 11.875 1 95.62 198 LEU B C 1
ATOM 4419 O O . LEU B 1 198 ? 11.312 43.125 10.766 1 95.62 198 LEU B O 1
ATOM 4423 N N . ILE B 1 199 ? 9.828 43.625 12.43 1 96.12 199 ILE B N 1
ATOM 4424 C CA . ILE B 1 199 ? 8.609 43.344 11.672 1 96.12 199 ILE B CA 1
ATOM 4425 C C . ILE B 1 199 ? 7.879 44.656 11.414 1 96.12 199 ILE B C 1
ATOM 4427 O O . ILE B 1 199 ? 7.324 45.281 12.336 1 96.12 199 ILE B O 1
ATOM 4431 N N . ASP B 1 200 ? 7.859 45.094 10.172 1 96.19 200 ASP B N 1
ATOM 4432 C CA . ASP B 1 200 ? 7.23 46.344 9.82 1 96.19 200 ASP B CA 1
ATOM 4433 C C . ASP B 1 200 ? 7.707 47.469 10.742 1 96.19 200 ASP B C 1
ATOM 4435 O O . ASP B 1 200 ? 6.898 48.281 11.234 1 96.19 200 ASP B O 1
ATOM 4439 N N . GLY B 1 201 ? 8.914 47.438 11.164 1 93.62 201 GLY B N 1
ATOM 4440 C CA . GLY B 1 201 ? 9.523 48.5 11.945 1 93.62 201 GLY B CA 1
ATOM 4441 C C . GLY B 1 201 ? 9.508 48.219 13.438 1 93.62 201 GLY B C 1
ATOM 4442 O O . GLY B 1 201 ? 10.188 48.906 14.211 1 93.62 201 GLY B O 1
ATOM 4443 N N . GLU B 1 202 ? 8.719 47.312 13.891 1 95.56 202 GLU B N 1
ATOM 4444 C CA . GLU B 1 202 ? 8.672 46.938 15.297 1 95.56 202 GLU B CA 1
ATOM 4445 C C . GLU B 1 202 ? 9.742 45.906 15.633 1 95.56 202 GLU B C 1
ATOM 4447 O O . GLU B 1 202 ? 9.875 44.906 14.93 1 95.56 202 GLU B O 1
ATOM 4452 N N . GLY B 1 203 ? 10.492 46.062 16.719 1 95.88 203 GLY B N 1
ATOM 4453 C CA . GLY B 1 203 ? 11.648 45.25 17.016 1 95.88 203 GLY B CA 1
ATOM 4454 C C . GLY B 1 203 ? 11.32 44.062 17.922 1 95.88 203 GLY B C 1
ATOM 4455 O O . GLY B 1 203 ? 10.531 44.188 18.859 1 95.88 203 GLY B O 1
ATOM 4456 N N . PHE B 1 204 ? 11.969 42.906 17.547 1 97.12 204 PHE B N 1
ATOM 4457 C CA . PHE B 1 204 ? 11.906 41.688 18.344 1 97.12 204 PHE B CA 1
ATOM 4458 C C . PHE B 1 204 ? 13.273 41.031 18.406 1 97.12 204 PHE B C 1
ATOM 4460 O O . PHE B 1 204 ? 14.133 41.25 17.547 1 97.12 204 PHE B O 1
ATOM 4467 N N . ASP B 1 205 ? 13.508 40.219 19.453 1 95.94 205 ASP B N 1
ATOM 4468 C CA . ASP B 1 205 ? 14.742 39.438 19.516 1 95.94 205 ASP B CA 1
ATOM 4469 C C . ASP B 1 205 ? 14.734 38.312 18.484 1 95.94 205 ASP B C 1
ATOM 4471 O O . ASP B 1 205 ? 15.766 38.031 17.859 1 95.94 205 ASP B O 1
ATOM 4475 N N . PHE B 1 206 ? 13.586 37.656 18.328 1 95.88 206 PHE B N 1
ATOM 4476 C CA . PHE B 1 206 ? 13.414 36.562 17.359 1 95.88 206 PHE B CA 1
ATOM 4477 C C . PHE B 1 206 ? 12.086 36.688 16.625 1 95.88 206 PHE B C 1
ATOM 4479 O O . PHE B 1 206 ? 11.164 37.344 17.125 1 95.88 206 PHE B O 1
ATOM 4486 N N . VAL B 1 207 ? 12.031 36.094 15.453 1 97.12 207 VAL B N 1
ATOM 4487 C CA . VAL B 1 207 ? 10.797 36 14.672 1 97.12 207 VAL B CA 1
ATOM 4488 C C . VAL B 1 207 ? 10.5 34.562 14.328 1 97.12 207 VAL B C 1
ATOM 4490 O O . VAL B 1 207 ? 11.414 33.781 14.031 1 97.12 207 VAL B O 1
ATOM 4493 N N . VAL B 1 208 ? 9.234 34.156 14.477 1 96.94 208 VAL B N 1
ATOM 4494 C CA . VAL B 1 208 ? 8.773 32.844 14.07 1 96.94 208 VAL B CA 1
ATOM 4495 C C . VAL B 1 208 ? 7.781 32.969 12.922 1 96.94 208 VAL B C 1
ATOM 4497 O O . VAL B 1 208 ? 6.73 33.594 13.07 1 96.94 208 VAL B O 1
ATOM 4500 N N . ASP B 1 209 ? 8.133 32.406 11.789 1 96.75 209 ASP B N 1
ATOM 4501 C CA . ASP B 1 209 ? 7.203 32.312 10.672 1 96.75 209 ASP B CA 1
ATOM 4502 C C . ASP B 1 209 ? 6.406 31 10.734 1 96.75 209 ASP B C 1
ATOM 4504 O O . ASP B 1 209 ? 6.934 29.922 10.43 1 96.75 209 ASP B O 1
ATOM 4508 N N . ALA B 1 210 ? 5.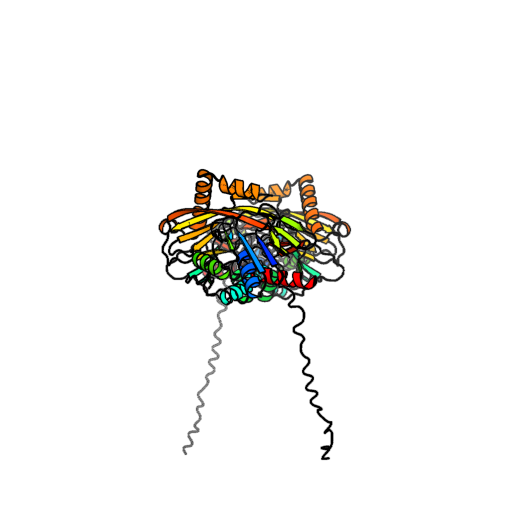137 31.094 11.047 1 96.56 210 ALA B N 1
ATOM 4509 C CA . ALA B 1 210 ? 4.25 29.938 11.148 1 96.56 210 ALA B CA 1
ATOM 4510 C C . ALA B 1 210 ? 3.242 29.906 10 1 96.56 210 ALA B C 1
ATOM 4512 O O . ALA B 1 210 ? 2.125 29.406 10.156 1 96.56 210 ALA B O 1
ATOM 4513 N N . THR B 1 211 ? 3.621 30.469 8.836 1 94.75 211 THR B N 1
ATOM 4514 C CA . THR B 1 211 ? 2.703 30.594 7.707 1 94.75 211 THR B CA 1
ATOM 4515 C C . THR B 1 211 ? 2.875 29.422 6.738 1 94.75 211 THR B C 1
ATOM 4517 O O . THR B 1 211 ? 2.25 29.391 5.676 1 94.75 211 THR B O 1
ATOM 4520 N N . TRP B 1 212 ? 3.73 28.484 7.004 1 91.19 212 TRP B N 1
ATOM 4521 C CA . TRP B 1 212 ? 3.969 27.266 6.234 1 91.19 212 TRP B CA 1
ATOM 4522 C C . TRP B 1 212 ? 4.328 27.594 4.789 1 91.19 212 TRP B C 1
ATOM 4524 O O . TRP B 1 212 ? 3.748 27.047 3.855 1 91.19 212 TRP B O 1
ATOM 4534 N N . GLY B 1 213 ? 5.23 28.594 4.652 1 88.25 213 GLY B N 1
ATOM 4535 C CA . GLY B 1 213 ? 5.805 28.922 3.355 1 88.25 213 GLY B CA 1
ATOM 4536 C C . GLY B 1 213 ? 5.047 30.016 2.625 1 88.25 213 GLY B C 1
ATOM 4537 O O . GLY B 1 213 ? 5.375 30.344 1.483 1 88.25 213 GLY B O 1
ATOM 4538 N N . HIS B 1 214 ? 4.094 30.594 3.236 1 90.69 214 HIS B N 1
ATOM 4539 C CA . HIS B 1 214 ? 3.305 31.609 2.561 1 90.69 214 HIS B CA 1
ATOM 4540 C C . HIS B 1 214 ? 3.938 33 2.729 1 90.69 214 HIS B C 1
ATOM 4542 O O . HIS B 1 214 ? 3.588 33.938 2.01 1 90.69 214 HIS B O 1
ATOM 4548 N N . TYR B 1 215 ? 4.828 33.094 3.693 1 89.44 215 TYR B N 1
ATOM 4549 C CA . TYR B 1 215 ? 5.562 34.344 3.852 1 89.44 215 TYR B CA 1
ATOM 4550 C C . TYR B 1 215 ? 7.027 34.188 3.469 1 89.44 215 TYR B C 1
ATOM 4552 O O . TYR B 1 215 ? 7.477 34.688 2.439 1 89.44 215 TYR B O 1
ATOM 4560 N N . MET B 1 216 ? 7.719 33.312 4.289 1 85.75 216 MET B N 1
ATOM 4561 C CA . MET B 1 216 ? 9.109 33.031 3.973 1 85.75 216 MET B CA 1
ATOM 4562 C C . MET B 1 216 ? 9.234 31.688 3.26 1 85.75 216 MET B C 1
ATOM 4564 O O . MET B 1 216 ? 8.43 30.781 3.484 1 85.75 216 MET B O 1
ATOM 4568 N N . ASP B 1 217 ? 10.336 31.594 2.479 1 83.31 217 ASP B N 1
ATOM 4569 C CA . ASP B 1 217 ? 10.641 30.312 1.855 1 83.31 217 ASP B CA 1
ATOM 4570 C C . ASP B 1 217 ? 11.078 29.281 2.898 1 83.31 217 ASP B C 1
ATOM 4572 O O . ASP B 1 217 ? 11.758 29.625 3.865 1 83.31 217 ASP B O 1
ATOM 4576 N N . LEU B 1 218 ? 10.68 28.109 2.609 1 85 218 LEU B N 1
ATOM 4577 C CA . LEU B 1 218 ? 11.047 27.016 3.502 1 85 218 LEU B CA 1
ATOM 4578 C C . LEU B 1 218 ? 12.367 26.375 3.074 1 85 218 LEU B C 1
ATOM 4580 O O . LEU B 1 218 ? 12.773 26.516 1.919 1 85 218 LEU B O 1
ATOM 4584 N N . ASP B 1 219 ? 13.055 25.734 4.039 1 81.81 219 ASP B N 1
ATOM 4585 C CA . ASP B 1 219 ? 14.328 25.062 3.787 1 81.81 219 ASP B CA 1
ATOM 4586 C C . ASP B 1 219 ? 14.117 23.656 3.256 1 81.81 219 ASP B C 1
ATOM 4588 O O . ASP B 1 219 ? 14.969 22.781 3.443 1 81.81 219 ASP B O 1
ATOM 4592 N N . LEU B 1 220 ? 13 23.344 2.766 1 82 220 LEU B N 1
ATOM 4593 C CA . LEU B 1 220 ? 12.703 22.047 2.145 1 82 220 LEU B CA 1
ATOM 4594 C C . LEU B 1 220 ? 11.852 22.234 0.893 1 82 220 LEU B C 1
ATOM 4596 O O . LEU B 1 220 ? 11.164 23.25 0.748 1 82 220 LEU B O 1
ATOM 4600 N N . GLN B 1 221 ? 11.992 21.281 0.086 1 86 221 GLN B N 1
ATOM 4601 C CA . GLN B 1 221 ? 11.172 21.328 -1.119 1 86 221 GLN B CA 1
ATOM 4602 C C . GLN B 1 221 ? 9.719 20.969 -0.812 1 86 221 GLN B C 1
ATOM 4604 O O . GLN B 1 221 ? 9.445 19.922 -0.217 1 86 221 GLN B O 1
ATOM 4609 N N . VAL B 1 222 ? 8.859 21.938 -1.165 1 89.19 222 VAL B N 1
ATOM 4610 C CA . VAL B 1 222 ? 7.441 21.734 -0.876 1 89.19 222 VAL B CA 1
ATOM 4611 C C . VAL B 1 222 ? 6.613 21.969 -2.135 1 89.19 222 VAL B C 1
ATOM 4613 O O . VAL B 1 222 ? 7.105 22.562 -3.105 1 89.19 222 VAL B O 1
ATOM 4616 N N . ILE B 1 223 ? 5.461 21.438 -2.09 1 91.81 223 ILE B N 1
ATOM 4617 C CA . ILE B 1 223 ? 4.426 21.766 -3.062 1 91.81 223 ILE B CA 1
ATOM 4618 C C . ILE B 1 223 ? 3.219 22.375 -2.35 1 91.81 223 ILE B C 1
ATOM 4620 O O . ILE B 1 223 ? 2.939 22.047 -1.195 1 91.81 223 ILE B O 1
ATOM 4624 N N . TYR B 1 224 ? 2.627 23.281 -3.074 1 94.19 224 TYR B N 1
ATOM 4625 C CA . TYR B 1 224 ? 1.391 23.891 -2.596 1 94.19 224 TYR B CA 1
ATOM 4626 C C . TYR B 1 224 ? 0.187 23.344 -3.355 1 94.19 224 TYR B C 1
ATOM 4628 O O . TYR B 1 224 ? 0.134 23.422 -4.586 1 94.19 224 TYR B O 1
ATOM 4636 N N . GLU B 1 225 ? -0.749 22.812 -2.562 1 95.69 225 GLU B N 1
ATOM 4637 C CA . GLU B 1 225 ? -1.899 22.172 -3.189 1 95.69 225 GLU B CA 1
ATOM 4638 C C . GLU B 1 225 ? -3.189 22.922 -2.885 1 95.69 225 GLU B C 1
ATOM 4640 O O . GLU B 1 225 ? -3.543 23.125 -1.72 1 95.69 225 GLU B O 1
ATOM 4645 N N . ALA B 1 226 ? -3.828 23.422 -3.955 1 98.12 226 ALA B N 1
ATOM 4646 C CA . ALA B 1 226 ? -5.195 23.906 -3.791 1 98.12 226 ALA B CA 1
ATOM 4647 C C . ALA B 1 226 ? -6.176 22.75 -3.633 1 98.12 226 ALA B C 1
ATOM 4649 O O . ALA B 1 226 ? -6.102 21.75 -4.363 1 98.12 226 ALA B O 1
ATOM 4650 N N . THR B 1 227 ? -7.043 22.875 -2.658 1 98.12 227 THR B N 1
ATOM 4651 C CA . THR B 1 227 ? -7.91 21.734 -2.365 1 98.12 227 THR B CA 1
ATOM 4652 C C . THR B 1 227 ? -9.375 22.188 -2.303 1 98.12 227 THR B C 1
ATOM 4654 O O . THR B 1 227 ? -9.664 23.359 -2.059 1 98.12 227 THR B O 1
ATOM 4657 N N . LEU B 1 228 ? -10.219 21.234 -2.607 1 98.62 228 LEU B N 1
ATOM 4658 C CA . LEU B 1 228 ? -11.664 21.359 -2.527 1 98.62 228 LEU B CA 1
ATOM 4659 C C . LEU B 1 228 ? -12.266 20.219 -1.703 1 98.62 228 LEU B C 1
ATOM 4661 O O . LEU B 1 228 ? -12.125 19.047 -2.059 1 98.62 228 LEU B O 1
ATOM 4665 N N . LEU B 1 229 ? -12.789 20.547 -0.555 1 98.69 229 LEU B N 1
ATOM 4666 C CA . LEU B 1 229 ? -13.703 19.656 0.156 1 98.69 229 LEU B CA 1
ATOM 4667 C C . LEU B 1 229 ? -15.148 20.125 -0.005 1 98.69 229 LEU B C 1
ATOM 4669 O O . LEU B 1 229 ? -15.398 21.219 -0.511 1 98.69 229 LEU B O 1
ATOM 4673 N N . LEU B 1 230 ? -16.062 19.25 0.358 1 98.88 230 LEU B N 1
ATOM 4674 C CA . LEU B 1 230 ? -17.469 19.578 0.211 1 98.88 230 LEU B CA 1
ATOM 4675 C C . LEU B 1 230 ? -18.188 19.5 1.554 1 98.88 230 LEU B C 1
ATOM 4677 O O . LEU B 1 230 ? -17.938 18.594 2.344 1 98.88 230 LEU B O 1
ATOM 4681 N N . TYR B 1 231 ? -19.078 20.438 1.803 1 98.88 231 TYR B N 1
ATOM 4682 C CA . TYR B 1 231 ? -19.938 20.422 2.982 1 98.88 231 TYR B CA 1
ATOM 4683 C C . TYR B 1 231 ? -21.297 19.812 2.658 1 98.88 231 TYR B C 1
ATOM 4685 O O . TYR B 1 231 ? -21.875 20.094 1.601 1 98.88 231 TYR B O 1
ATOM 4693 N N . TYR B 1 232 ? -21.734 19.031 3.541 1 98.88 232 TYR B N 1
ATOM 4694 C CA . TYR B 1 232 ? -23.062 18.422 3.438 1 98.88 232 TYR B CA 1
ATOM 4695 C C . TYR B 1 232 ? -23.828 18.562 4.75 1 98.88 232 TYR B C 1
ATOM 4697 O O . TYR B 1 232 ? -23.219 18.562 5.828 1 98.88 232 TYR B O 1
ATOM 4705 N N . GLU B 1 233 ? -25.109 18.641 4.652 1 98.75 233 GLU B N 1
ATOM 4706 C CA . GLU B 1 233 ? -26.016 18.547 5.797 1 98.75 233 GLU B CA 1
ATOM 4707 C C . GLU B 1 233 ? -26.641 17.156 5.902 1 98.75 233 GLU B C 1
ATOM 4709 O O . GLU B 1 233 ? -27.109 16.609 4.906 1 98.75 233 GLU B O 1
ATOM 4714 N N . GLY B 1 234 ? -26.547 16.578 7.066 1 97.69 234 GLY B N 1
ATOM 4715 C CA . GLY B 1 234 ? -27.109 15.258 7.34 1 97.69 234 GLY B CA 1
ATOM 4716 C C . GLY B 1 234 ? -27.5 15.07 8.797 1 97.69 234 GLY B C 1
ATOM 4717 O O . GLY B 1 234 ? -27.484 16.016 9.578 1 97.69 234 GLY B O 1
ATOM 4718 N N . PRO B 1 235 ? -28.016 13.898 9.133 1 96 235 PRO B N 1
ATOM 4719 C CA . PRO B 1 235 ? -28.375 13.664 10.531 1 96 235 PRO B CA 1
ATOM 4720 C C . PRO B 1 235 ? -27.203 13.828 11.484 1 96 235 PRO B C 1
ATOM 4722 O O . PRO B 1 235 ? -26.156 13.195 11.297 1 96 235 PRO B O 1
ATOM 4725 N N . PRO B 1 236 ? -27.391 14.602 12.531 1 95.81 236 PRO B N 1
ATOM 4726 C CA . PRO B 1 236 ? -26.281 14.883 13.438 1 95.81 236 PRO B CA 1
ATOM 4727 C C . PRO B 1 236 ? -25.672 13.617 14.047 1 95.81 236 PRO B C 1
ATOM 4729 O O . PRO B 1 236 ? -24.484 13.602 14.391 1 95.81 236 PRO B O 1
ATOM 4732 N N . GLU B 1 237 ? -26.438 12.594 14.086 1 93.19 237 GLU B N 1
ATOM 4733 C CA . GLU B 1 237 ? -25.969 11.383 14.758 1 93.19 237 GLU B CA 1
ATOM 4734 C C . GLU B 1 237 ? -25.359 10.406 13.766 1 93.19 237 GLU B C 1
ATOM 4736 O O . GLU B 1 237 ? -24.938 9.305 14.141 1 93.19 237 GLU B O 1
ATOM 4741 N N . PHE B 1 238 ? -25.375 10.766 12.484 1 94.88 238 PHE B N 1
ATOM 4742 C CA . PHE B 1 238 ? -24.781 9.875 11.5 1 94.88 238 PHE B CA 1
ATOM 4743 C C . PHE B 1 238 ? -23.297 9.648 11.797 1 94.88 238 PHE B C 1
ATOM 4745 O O . PHE B 1 238 ? -22.594 10.578 12.18 1 94.88 238 PHE B O 1
ATOM 4752 N N . PRO B 1 239 ? -22.812 8.453 11.617 1 95.81 239 PRO B N 1
ATOM 4753 C CA . PRO B 1 239 ? -21.406 8.172 11.93 1 95.81 239 PRO B CA 1
ATOM 4754 C C . PRO B 1 239 ? -20.438 8.82 10.938 1 95.81 239 PRO B C 1
ATOM 4756 O O . PRO B 1 239 ? -20.812 9.094 9.797 1 95.81 239 PRO B O 1
ATOM 4759 N N . ALA B 1 240 ? -19.234 9.109 11.43 1 97.5 240 ALA B N 1
ATOM 4760 C CA . ALA B 1 240 ? -18.125 9.375 10.508 1 97.5 240 ALA B CA 1
ATOM 4761 C C . ALA B 1 240 ? -17.734 8.109 9.758 1 97.5 240 ALA B C 1
ATOM 4763 O O . ALA B 1 240 ? -17.719 7.016 10.336 1 97.5 240 ALA B O 1
ATOM 4764 N N . VAL B 1 241 ? -17.438 8.211 8.5 1 97.88 241 VAL B N 1
ATOM 4765 C CA . VAL B 1 241 ? -17.016 7.059 7.695 1 97.88 241 VAL B CA 1
ATOM 4766 C C . VAL B 1 241 ? -15.75 7.398 6.918 1 97.88 241 VAL B C 1
ATOM 4768 O O . VAL B 1 241 ? -15.758 8.297 6.07 1 97.88 241 VAL B O 1
ATOM 4771 N N . THR B 1 242 ? -14.703 6.746 7.227 1 98.5 242 THR B N 1
ATOM 4772 C CA . THR B 1 242 ? -13.438 6.895 6.52 1 98.5 242 THR B CA 1
ATOM 4773 C C . THR B 1 242 ? -13.023 5.578 5.867 1 98.5 242 THR B C 1
ATOM 4775 O O . THR B 1 242 ? -12.891 4.555 6.543 1 98.5 242 THR B O 1
ATOM 4778 N N . LEU B 1 243 ? -12.906 5.598 4.543 1 98.5 243 LEU B N 1
ATOM 4779 C CA . LEU B 1 243 ? -12.398 4.438 3.816 1 98.5 243 LEU B CA 1
ATOM 4780 C C . LEU B 1 243 ? -10.875 4.441 3.781 1 98.5 243 LEU B C 1
ATOM 4782 O O . LEU B 1 243 ? -10.258 5.465 3.477 1 98.5 243 LEU B O 1
ATOM 4786 N N . VAL B 1 244 ? -10.305 3.326 4.152 1 97.12 244 VAL B N 1
ATOM 4787 C CA . VAL B 1 244 ? -8.852 3.219 4.203 1 97.12 244 VAL B CA 1
ATOM 4788 C C . VAL B 1 244 ? -8.406 1.915 3.545 1 97.12 244 VAL B C 1
ATOM 4790 O O . VAL B 1 244 ? -9.172 0.946 3.496 1 97.12 244 VAL B O 1
ATOM 4793 N N . ASP B 1 245 ? -7.16 1.776 3.145 1 93.88 245 ASP B N 1
ATOM 4794 C CA . ASP B 1 245 ? -6.082 2.734 2.91 1 93.88 245 ASP B CA 1
ATOM 4795 C C . ASP B 1 245 ? -5.887 2.988 1.417 1 93.88 245 ASP B C 1
ATOM 4797 O O . ASP B 1 245 ? -5.988 2.064 0.607 1 93.88 245 ASP B O 1
ATOM 4801 N N . GLY B 1 246 ? -5.637 4.172 1.056 1 93.5 246 GLY B N 1
ATOM 4802 C CA . GLY B 1 246 ? -5.391 4.469 -0.347 1 93.5 246 GLY B CA 1
ATOM 4803 C C . GLY B 1 246 ? -6.172 5.668 -0.847 1 93.5 246 GLY B C 1
ATOM 4804 O O . GLY B 1 246 ? -6.547 6.543 -0.063 1 93.5 246 GLY B O 1
ATOM 4805 N N . PRO B 1 247 ? -6.336 5.789 -2.182 1 95.69 247 PRO B N 1
ATOM 4806 C CA . PRO B 1 247 ? -7.043 6.918 -2.783 1 95.69 247 PRO B CA 1
ATOM 4807 C C . PRO B 1 247 ? -8.555 6.828 -2.607 1 95.69 247 PRO B C 1
ATOM 4809 O O . PRO B 1 247 ? -9.281 6.578 -3.574 1 95.69 247 PRO B O 1
ATOM 4812 N N . LEU B 1 248 ? -8.984 7.082 -1.399 1 97.94 248 LEU B N 1
ATOM 4813 C CA . LEU B 1 248 ? -10.367 6.816 -1.004 1 97.94 248 LEU B CA 1
ATOM 4814 C C . LEU B 1 248 ? -11 8.062 -0.393 1 97.94 248 LEU B C 1
ATOM 4816 O O . LEU B 1 248 ? -10.445 9.156 -0.474 1 97.94 248 LEU B O 1
ATOM 4820 N N . ALA B 1 249 ? -12.266 7.902 0.049 1 98.5 249 ALA B N 1
ATOM 4821 C CA . ALA B 1 249 ? -13.047 9.047 0.498 1 98.5 249 ALA B CA 1
ATOM 4822 C C . ALA B 1 249 ? -13.352 8.953 1.989 1 98.5 249 ALA B C 1
ATOM 4824 O O . ALA B 1 249 ? -13.18 7.895 2.6 1 98.5 249 ALA B O 1
ATOM 4825 N N . SER B 1 250 ? -13.773 10.086 2.547 1 98.62 250 SER B N 1
ATOM 4826 C CA . SER B 1 250 ? -14.148 10.164 3.955 1 98.62 250 SER B CA 1
ATOM 4827 C C . SER B 1 250 ? -15.266 11.188 4.172 1 98.62 250 SER B C 1
ATOM 4829 O O . SER B 1 250 ? -15.266 12.258 3.561 1 98.62 250 SER B O 1
ATOM 4831 N N . VAL B 1 251 ? -16.219 10.805 4.945 1 98.44 251 VAL B N 1
ATOM 4832 C CA . VAL B 1 251 ? -17.266 11.68 5.457 1 98.44 251 VAL B CA 1
ATOM 4833 C C . VAL B 1 251 ? -17.047 11.93 6.945 1 98.44 251 VAL B C 1
ATOM 4835 O O . VAL B 1 251 ? -17.062 10.992 7.75 1 98.44 251 VAL B O 1
ATOM 4838 N N . TYR B 1 252 ? -16.891 13.148 7.297 1 98.62 252 TYR B N 1
ATOM 4839 C CA . TYR B 1 252 ? -16.516 13.445 8.672 1 98.62 252 TYR B CA 1
ATOM 4840 C C . TYR B 1 252 ? -17.281 14.648 9.203 1 98.62 252 TYR B C 1
ATOM 4842 O O . TYR B 1 252 ? -17.5 15.625 8.477 1 98.62 252 TYR B O 1
ATOM 4850 N N . PRO B 1 253 ? -17.656 14.648 10.445 1 98.31 253 PRO B N 1
ATOM 4851 C CA . PRO B 1 253 ? -18.438 15.75 11 1 98.31 253 PRO B CA 1
ATOM 4852 C C . PRO B 1 253 ? -17.594 17 11.273 1 98.31 253 PRO B C 1
ATOM 4854 O O . PRO B 1 253 ? -16.375 16.906 11.367 1 98.31 253 PRO B O 1
ATOM 4857 N N . THR B 1 254 ? -18.281 18.094 11.328 1 98.12 254 THR B N 1
ATOM 4858 C CA . THR B 1 254 ? -17.688 19.344 11.797 1 98.12 254 THR B CA 1
ATOM 4859 C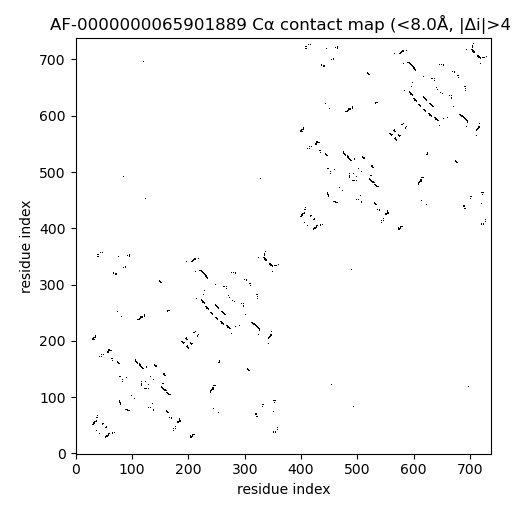 C . THR B 1 254 ? -18.156 19.656 13.219 1 98.12 254 THR B C 1
ATOM 4861 O O . THR B 1 254 ? -18.859 18.844 13.844 1 98.12 254 THR B O 1
ATOM 4864 N N . GLU B 1 255 ? -17.688 20.734 13.688 1 97.19 255 GLU B N 1
ATOM 4865 C CA . GLU B 1 255 ? -18.125 21.156 15.016 1 97.19 255 GLU B CA 1
ATOM 4866 C C . GLU B 1 255 ? -19.625 21.484 15.031 1 97.19 255 GLU B C 1
ATOM 4868 O O . GLU B 1 255 ? -20.266 21.438 16.078 1 97.19 255 GLU B O 1
ATOM 4873 N N . VAL B 1 256 ? -20.203 21.812 13.867 1 96.94 256 VAL B N 1
ATOM 4874 C CA . VAL B 1 256 ? -21.625 22.125 13.75 1 96.94 256 VAL B CA 1
ATOM 4875 C C . VAL B 1 256 ? -22.438 20.844 13.609 1 96.94 256 VAL B C 1
ATOM 4877 O O . VAL B 1 256 ? -22.266 20.109 12.633 1 96.94 256 VAL B O 1
ATOM 4880 N N . PRO B 1 257 ? -23.359 20.625 14.562 1 96.38 257 PRO B N 1
ATOM 4881 C CA . PRO B 1 257 ? -24.156 19.406 14.445 1 96.38 257 PRO B CA 1
ATOM 4882 C C . PRO B 1 257 ? -24.891 19.297 13.117 1 96.38 257 PRO B C 1
ATOM 4884 O O . PRO B 1 257 ? -25.531 20.266 12.688 1 96.38 257 PRO B O 1
ATOM 4887 N N . GLY B 1 258 ? -24.703 18.188 12.484 1 97.56 258 GLY B N 1
ATOM 4888 C CA . GLY B 1 258 ? -25.422 17.938 11.242 1 97.56 258 GLY B CA 1
ATOM 4889 C C . GLY B 1 258 ? -24.656 18.375 10.008 1 97.56 258 GLY B C 1
ATOM 4890 O O . GLY B 1 258 ? -25.141 18.203 8.883 1 97.56 258 GLY B O 1
ATOM 4891 N N . VAL B 1 259 ? -23.547 18.984 10.188 1 98.5 259 VAL B N 1
ATOM 4892 C CA . VAL B 1 259 ? -22.734 19.391 9.047 1 98.5 259 VAL B CA 1
ATOM 4893 C C . VAL B 1 259 ? -21.5 18.5 8.938 1 98.5 259 VAL B C 1
ATOM 4895 O O . VAL B 1 259 ? -20.781 18.297 9.914 1 98.5 259 VAL B O 1
ATOM 4898 N N . PHE B 1 260 ? -21.328 17.969 7.73 1 98.75 260 PHE B N 1
ATOM 4899 C CA . PHE B 1 260 ? -20.25 17.031 7.461 1 98.75 260 PHE B CA 1
ATOM 4900 C C . PHE B 1 260 ? -19.375 17.516 6.305 1 98.75 260 PHE B C 1
ATOM 4902 O O . PHE B 1 260 ? -19.812 18.359 5.512 1 98.75 260 PHE B O 1
ATOM 4909 N N . THR B 1 261 ? -18.172 17 6.27 1 98.81 261 THR B N 1
ATOM 4910 C CA . THR B 1 261 ? -17.297 17.203 5.121 1 98.81 261 THR B CA 1
ATOM 4911 C C . THR B 1 261 ? -17.156 15.898 4.328 1 98.81 261 THR B C 1
ATOM 4913 O O . THR B 1 261 ? -17.172 14.812 4.898 1 98.81 261 THR B O 1
ATOM 4916 N N . LEU B 1 262 ? -17.078 16.031 3.047 1 98.94 262 LEU B N 1
ATOM 4917 C CA . LEU B 1 262 ? -16.703 14.938 2.148 1 98.94 262 LEU B CA 1
ATOM 4918 C C . LEU B 1 262 ? -15.367 15.219 1.472 1 98.94 262 LEU B C 1
ATOM 4920 O O . LEU B 1 262 ? -15.188 16.281 0.852 1 98.94 262 LEU B O 1
ATOM 4924 N N . SER B 1 263 ? -14.414 14.359 1.66 1 98.56 263 SER B N 1
ATOM 4925 C CA . SER B 1 263 ? -13.117 14.438 0.992 1 98.56 263 SER B CA 1
ATOM 4926 C C . SER B 1 263 ? -12.859 13.188 0.151 1 98.56 263 SER B C 1
ATOM 4928 O O . SER B 1 263 ? -13.523 12.164 0.33 1 98.56 263 SER B O 1
ATOM 4930 N N . SER B 1 264 ? -12.031 13.32 -0.791 1 98.5 264 SER B N 1
ATOM 4931 C CA . SER B 1 264 ? -11.586 12.266 -1.693 1 98.5 264 SER B CA 1
ATOM 4932 C C . SER B 1 264 ? -10.133 12.461 -2.1 1 98.5 264 SER B C 1
ATOM 4934 O O . SER B 1 264 ? -9.781 13.484 -2.689 1 98.5 264 SER B O 1
ATOM 4936 N N . VAL B 1 265 ? -9.352 11.469 -1.798 1 96.38 265 VAL B N 1
ATOM 4937 C CA . VAL B 1 265 ? -7.922 11.594 -2.059 1 96.38 265 VAL B CA 1
ATOM 4938 C C . VAL B 1 265 ? -7.691 11.945 -3.527 1 96.38 265 VAL B C 1
ATOM 4940 O O . VAL B 1 265 ? -6.949 12.883 -3.838 1 96.38 265 VAL B O 1
ATOM 4943 N N . PRO B 1 266 ? -8.328 11.336 -4.477 1 96.75 266 PRO B N 1
ATOM 4944 C CA . PRO B 1 266 ? -8.055 11.648 -5.879 1 96.75 266 PRO B CA 1
ATOM 4945 C C . PRO B 1 266 ? -8.727 12.938 -6.34 1 96.75 266 PRO B C 1
ATOM 4947 O O . PRO B 1 266 ? -8.273 13.57 -7.297 1 96.75 266 PRO B O 1
ATOM 4950 N N . HIS B 1 267 ? -9.766 13.383 -5.625 1 98.25 267 HIS B N 1
ATOM 4951 C CA . HIS B 1 267 ? -10.57 14.43 -6.242 1 98.25 267 HIS B CA 1
ATOM 4952 C C . HIS B 1 267 ? -10.531 15.711 -5.414 1 98.25 267 HIS B C 1
ATOM 4954 O O . HIS B 1 267 ? -10.922 16.781 -5.898 1 98.25 267 HIS B O 1
ATOM 4960 N N . THR B 1 268 ? -10.062 15.664 -4.219 1 98.06 268 THR B N 1
ATOM 4961 C CA . THR B 1 268 ? -9.922 16.844 -3.363 1 98.06 268 THR B CA 1
ATOM 4962 C C . THR B 1 268 ? -8.922 17.828 -3.957 1 98.06 268 THR B C 1
ATOM 4964 O O . THR B 1 268 ? -9.148 19.031 -3.938 1 98.06 268 THR B O 1
ATOM 4967 N N . PRO B 1 269 ? -7.809 17.359 -4.582 1 97.25 269 PRO B N 1
ATOM 4968 C CA . PRO B 1 269 ? -6.836 18.297 -5.145 1 97.25 269 PRO B CA 1
ATOM 4969 C C . PRO B 1 269 ? -7.355 19.016 -6.387 1 97.25 269 PRO B C 1
ATOM 4971 O O . PRO B 1 269 ? -7.953 18.391 -7.266 1 97.25 269 PRO B O 1
ATOM 4974 N N . LEU B 1 270 ? -7.188 20.281 -6.402 1 97.81 270 LEU B N 1
ATOM 4975 C CA . LEU B 1 270 ? -7.516 21.094 -7.562 1 97.81 270 LEU B CA 1
ATOM 4976 C C . LEU B 1 270 ? -6.285 21.328 -8.43 1 97.81 270 LEU B C 1
ATOM 4978 O O . LEU B 1 270 ? -6.41 21.703 -9.602 1 97.81 270 LEU B O 1
ATOM 4982 N N . GLY B 1 271 ? -5.16 21.141 -7.82 1 96.44 271 GLY B N 1
ATOM 4983 C CA . GLY B 1 271 ? -3.879 21.344 -8.484 1 96.44 271 GLY B CA 1
ATOM 4984 C C . GLY B 1 271 ? -2.723 21.5 -7.512 1 96.44 271 GLY B C 1
ATOM 4985 O O . GLY B 1 271 ? -2.918 21.906 -6.363 1 96.44 271 GLY B O 1
ATOM 4986 N N . GLN B 1 272 ? -1.564 21.172 -8.008 1 95.25 272 GLN B N 1
ATOM 4987 C CA . GLN B 1 272 ? -0.326 21.344 -7.254 1 95.25 272 GLN B CA 1
ATOM 4988 C C . GLN B 1 272 ? 0.586 22.375 -7.918 1 95.25 272 GLN B C 1
ATOM 4990 O O . GLN B 1 272 ? 0.689 22.422 -9.148 1 95.25 272 GLN B O 1
ATOM 4995 N N . PHE B 1 273 ? 1.188 23.219 -7.055 1 96.06 273 PHE B N 1
ATOM 4996 C CA . PHE B 1 273 ? 1.924 24.359 -7.598 1 96.06 273 PHE B CA 1
ATOM 4997 C C . PHE B 1 273 ? 3.258 24.531 -6.883 1 96.06 273 PHE B C 1
ATOM 4999 O O . PHE B 1 273 ? 3.43 24.062 -5.754 1 96.06 273 PHE B O 1
ATOM 5006 N N . LYS B 1 274 ? 4.148 25.266 -7.555 1 93.12 274 LYS B N 1
ATOM 5007 C CA . LYS B 1 274 ? 5.488 25.484 -7.02 1 93.12 274 LYS B CA 1
ATOM 5008 C C . LYS B 1 274 ? 5.492 26.609 -5.984 1 93.12 274 LYS B C 1
ATOM 5010 O O . LYS B 1 274 ? 6.309 26.609 -5.062 1 93.12 274 LYS B O 1
ATOM 5015 N N . THR B 1 275 ? 4.559 27.562 -6.172 1 94.31 275 THR B N 1
ATOM 5016 C CA . THR B 1 275 ? 4.535 28.703 -5.254 1 94.31 275 THR B CA 1
ATOM 5017 C C . THR B 1 275 ? 3.176 28.812 -4.566 1 94.31 275 THR B C 1
ATOM 5019 O O . THR B 1 275 ? 2.156 28.391 -5.125 1 94.31 275 THR B O 1
ATOM 5022 N N . ALA B 1 276 ? 3.215 29.406 -3.412 1 94.31 276 ALA B N 1
ATOM 5023 C CA . ALA B 1 276 ? 1.979 29.656 -2.674 1 94.31 276 ALA B CA 1
ATOM 5024 C C . ALA B 1 276 ? 1.041 30.562 -3.453 1 94.31 276 ALA B C 1
ATOM 5026 O O . ALA B 1 276 ? -0.178 30.375 -3.436 1 94.31 276 ALA B O 1
ATOM 5027 N N . ALA B 1 277 ? 1.592 31.516 -4.117 1 95 277 ALA B N 1
ATOM 5028 C CA . ALA B 1 277 ? 0.806 32.469 -4.879 1 95 277 ALA B CA 1
ATOM 5029 C C . ALA B 1 277 ? 0.015 31.781 -5.988 1 95 277 ALA B C 1
ATOM 5031 O O . ALA B 1 277 ? -1.157 32.094 -6.207 1 95 277 ALA B O 1
ATOM 5032 N N . GLU B 1 278 ? 0.643 30.875 -6.641 1 96.75 278 GLU B N 1
ATOM 5033 C CA . GLU B 1 278 ? -0.023 30.125 -7.703 1 96.75 278 GLU B CA 1
ATOM 5034 C C . GLU B 1 278 ? -1.165 29.281 -7.152 1 96.75 278 GLU B C 1
ATOM 5036 O O . GLU B 1 278 ? -2.232 29.203 -7.762 1 96.75 278 GLU B O 1
ATOM 5041 N N . ALA B 1 279 ? -0.925 28.703 -6.047 1 97.19 279 ALA B N 1
ATOM 5042 C CA . ALA B 1 279 ? -1.944 27.859 -5.422 1 97.19 279 ALA B CA 1
ATOM 5043 C C . ALA B 1 279 ? -3.143 28.688 -4.977 1 97.19 279 ALA B C 1
ATOM 5045 O O . ALA B 1 279 ? -4.293 28.281 -5.145 1 97.19 279 ALA B O 1
ATOM 5046 N N . ARG B 1 280 ? -2.883 29.844 -4.434 1 96.81 280 ARG B N 1
ATOM 5047 C CA . ARG B 1 280 ? -3.959 30.75 -4.012 1 96.81 280 ARG B CA 1
ATOM 5048 C C . ARG B 1 280 ? -4.777 31.219 -5.211 1 96.81 280 ARG B C 1
ATOM 5050 O O . ARG B 1 280 ? -6.004 31.312 -5.133 1 96.81 280 ARG B O 1
ATOM 5057 N N . ALA B 1 281 ? -4.082 31.484 -6.27 1 97.19 281 ALA B N 1
ATOM 5058 C CA . ALA B 1 281 ? -4.773 31.906 -7.484 1 97.19 281 ALA B CA 1
ATOM 5059 C C . ALA B 1 281 ? -5.695 30.797 -7.996 1 97.19 281 ALA B C 1
ATOM 5061 O O . ALA B 1 281 ? -6.816 31.078 -8.43 1 97.19 281 ALA B O 1
ATOM 5062 N N . ALA B 1 282 ? -5.195 29.609 -7.93 1 97.38 282 ALA B N 1
ATOM 5063 C CA . ALA B 1 282 ? -5.992 28.469 -8.359 1 97.38 282 ALA B CA 1
ATOM 5064 C C . ALA B 1 282 ? -7.199 28.266 -7.449 1 97.38 282 ALA B C 1
ATOM 5066 O O . ALA B 1 282 ? -8.305 27.984 -7.922 1 97.38 282 ALA B O 1
ATOM 5067 N N . ARG B 1 283 ? -6.965 28.391 -6.191 1 97.31 283 ARG B N 1
ATOM 5068 C CA . ARG B 1 283 ? -8.039 28.266 -5.211 1 97.31 283 ARG B CA 1
ATOM 5069 C C . ARG B 1 283 ? -9.109 29.328 -5.434 1 97.31 283 ARG B C 1
ATOM 5071 O O . ARG B 1 283 ? -10.305 29 -5.496 1 97.31 283 ARG B O 1
ATOM 5078 N N . ASP B 1 284 ? -8.664 30.531 -5.598 1 97 284 ASP B N 1
ATOM 5079 C CA . ASP B 1 284 ? -9.578 31.672 -5.695 1 97 284 ASP B CA 1
ATOM 5080 C C . ASP B 1 284 ? -10.273 31.703 -7.055 1 97 284 ASP B C 1
ATOM 5082 O O . ASP B 1 284 ? -11.359 32.281 -7.191 1 97 284 ASP B O 1
ATOM 5086 N N . GLY B 1 285 ? -9.711 31.078 -8 1 97.44 285 GLY B N 1
ATOM 5087 C CA . GLY B 1 285 ? -10.219 31.156 -9.359 1 97.44 285 GLY B CA 1
ATOM 5088 C C . GLY B 1 285 ? -10.992 29.922 -9.789 1 97.44 285 GLY B C 1
ATOM 5089 O O . GLY B 1 285 ? -11.375 29.797 -10.945 1 97.44 285 GLY B O 1
ATOM 5090 N N . VAL B 1 286 ? -11.195 29.031 -8.883 1 97.81 286 VAL B N 1
ATOM 5091 C CA . VAL B 1 286 ? -11.867 27.797 -9.266 1 97.81 286 VAL B CA 1
ATOM 5092 C C . VAL B 1 286 ? -13.281 28.109 -9.758 1 97.81 286 VAL B C 1
ATOM 5094 O O . VAL B 1 286 ? -14.008 28.875 -9.117 1 97.81 286 VAL B O 1
ATOM 5097 N N . SER B 1 287 ? -13.703 27.562 -10.883 1 97.56 287 SER B N 1
ATOM 5098 C CA . SER B 1 287 ? -15 27.844 -11.484 1 97.56 287 SER B CA 1
ATOM 5099 C C . SER B 1 287 ? -16.094 26.984 -10.859 1 97.56 287 SER B C 1
ATOM 5101 O O . SER B 1 287 ? -15.828 25.891 -10.367 1 97.56 287 SER B O 1
ATOM 5103 N N . PRO B 1 288 ? -17.312 27.484 -10.953 1 97.12 288 PRO B N 1
ATOM 5104 C CA . PRO B 1 288 ? -18.438 26.656 -10.5 1 97.12 288 PRO B CA 1
ATOM 5105 C C . PRO B 1 288 ? -18.547 25.344 -11.273 1 97.12 288 PRO B C 1
ATOM 5107 O O . PRO B 1 288 ? -18.953 24.328 -10.703 1 97.12 288 PRO B O 1
ATOM 5110 N N . ALA B 1 289 ? -18.172 25.328 -12.461 1 97.94 289 ALA B N 1
ATOM 5111 C CA . ALA B 1 289 ? -18.219 24.109 -13.273 1 97.94 289 ALA B CA 1
ATOM 5112 C C . ALA B 1 289 ? -17.234 23.078 -12.742 1 97.94 289 ALA B C 1
ATOM 5114 O O . ALA B 1 289 ? -17.547 21.875 -12.719 1 97.94 289 ALA B O 1
ATOM 5115 N N . THR B 1 290 ? -16.031 23.516 -12.406 1 98.12 290 THR B N 1
ATOM 5116 C CA . THR B 1 290 ? -15.031 22.625 -11.844 1 98.12 290 THR B CA 1
ATOM 5117 C C . THR B 1 290 ? -15.516 22.031 -10.516 1 98.12 290 THR B C 1
ATOM 5119 O O . THR B 1 290 ? -15.352 20.844 -10.258 1 98.12 290 THR B O 1
ATOM 5122 N N . ILE B 1 291 ? -16.125 22.891 -9.727 1 98.38 291 ILE B N 1
ATOM 5123 C CA . ILE B 1 291 ? -16.641 22.453 -8.438 1 98.38 291 ILE B CA 1
ATOM 5124 C C . ILE B 1 291 ? -17.719 21.391 -8.648 1 98.38 291 ILE B C 1
ATOM 5126 O O . ILE B 1 291 ? -17.719 20.359 -7.98 1 98.38 291 ILE B O 1
ATOM 5130 N N . SER B 1 292 ? -18.562 21.609 -9.594 1 98.44 292 SER B N 1
ATOM 5131 C CA . SER B 1 292 ? -19.641 20.672 -9.891 1 98.44 292 SER B CA 1
ATOM 5132 C C . SER B 1 292 ? -19.094 19.344 -10.391 1 98.44 292 SER B C 1
ATOM 5134 O O . SER B 1 292 ? -19.609 18.281 -10.031 1 98.44 292 SER B O 1
ATOM 5136 N N . ALA B 1 293 ? -18.141 19.422 -11.195 1 98.56 293 ALA B N 1
ATOM 5137 C CA . ALA B 1 293 ? -17.531 18.203 -11.734 1 98.56 293 ALA B CA 1
ATOM 5138 C C . ALA B 1 293 ? -16.859 17.391 -10.633 1 98.56 293 ALA B C 1
ATOM 5140 O O . ALA B 1 293 ? -17 16.172 -10.578 1 98.56 293 ALA B O 1
ATOM 5141 N N . LYS B 1 294 ? -16.125 18.047 -9.789 1 98.56 294 LYS B N 1
ATOM 5142 C CA . LYS B 1 294 ? -15.477 17.391 -8.672 1 98.56 294 LYS B CA 1
ATOM 5143 C C . LYS B 1 294 ? -16.5 16.797 -7.707 1 98.56 294 LYS B C 1
ATOM 5145 O O . LYS B 1 294 ? -16.312 15.695 -7.184 1 98.56 294 LYS B O 1
ATOM 5150 N N . ARG B 1 295 ? -17.547 17.547 -7.477 1 98.75 295 ARG B N 1
ATOM 5151 C CA . ARG B 1 295 ? -18.609 17.062 -6.613 1 98.75 295 ARG B CA 1
ATOM 5152 C C . ARG B 1 295 ? -19.188 15.758 -7.152 1 98.75 295 ARG B C 1
ATOM 5154 O O . ARG B 1 295 ? -19.375 14.797 -6.402 1 98.75 295 ARG B O 1
ATOM 5161 N N . ALA B 1 296 ? -19.422 15.711 -8.422 1 98.81 296 ALA B N 1
ATOM 5162 C CA . ALA B 1 296 ? -20 14.516 -9.047 1 98.81 296 ALA B CA 1
ATOM 5163 C C . ALA B 1 296 ? -19.078 13.312 -8.859 1 98.81 296 ALA B C 1
ATOM 5165 O O . ALA B 1 296 ? -19.531 12.211 -8.555 1 98.81 296 ALA B O 1
ATOM 5166 N N . LEU B 1 297 ? -17.812 13.531 -8.992 1 98.75 297 LEU B N 1
ATOM 5167 C CA . LEU B 1 297 ? -16.844 12.461 -8.852 1 98.75 297 LEU B CA 1
ATOM 5168 C C . LEU B 1 297 ? -16.75 12 -7.406 1 98.75 297 LEU B C 1
ATOM 5170 O O . LEU B 1 297 ? -16.656 10.797 -7.137 1 98.75 297 LEU B O 1
ATOM 5174 N N . MET B 1 298 ? -16.766 12.914 -6.516 1 98.81 298 MET B N 1
ATOM 5175 C CA . MET B 1 298 ? -16.688 12.586 -5.098 1 98.81 298 MET B CA 1
ATOM 5176 C C . MET B 1 298 ? -17.938 11.836 -4.641 1 98.81 298 MET B C 1
ATOM 5178 O O . MET B 1 298 ? -17.844 10.867 -3.889 1 98.81 298 MET B O 1
ATOM 5182 N N . GLU B 1 299 ? -19.062 12.305 -5.105 1 98.88 299 GLU B N 1
ATOM 5183 C CA . GLU B 1 299 ? -20.312 11.648 -4.758 1 98.88 299 GLU B CA 1
ATOM 5184 C C . GLU B 1 299 ? -20.391 10.242 -5.34 1 98.88 299 GLU B C 1
ATOM 5186 O O . GLU B 1 299 ? -20.859 9.312 -4.676 1 98.88 299 GLU B O 1
ATOM 5191 N N . GLU B 1 300 ? -19.938 10.117 -6.555 1 98.62 300 GLU B N 1
ATOM 5192 C CA . GLU B 1 300 ? -19.891 8.789 -7.16 1 98.62 300 GLU B CA 1
ATOM 5193 C C . GLU B 1 300 ? -19 7.84 -6.348 1 98.62 300 GLU B C 1
ATOM 5195 O O . GLU B 1 300 ? -19.391 6.695 -6.094 1 98.62 300 GLU B O 1
ATOM 5200 N N . GLN B 1 301 ? -17.891 8.305 -5.949 1 98.56 301 GLN B N 1
ATOM 5201 C CA . GLN B 1 301 ? -16.969 7.473 -5.191 1 98.56 301 GLN B CA 1
ATOM 5202 C C . GLN B 1 301 ? -17.578 7.059 -3.85 1 98.56 301 GLN B C 1
ATOM 5204 O O . GLN B 1 301 ? -17.562 5.875 -3.496 1 98.56 301 GLN B O 1
ATOM 5209 N N . ILE B 1 302 ? -18.156 8.047 -3.109 1 98.62 302 ILE B N 1
ATOM 5210 C CA . ILE B 1 302 ? -18.625 7.723 -1.77 1 98.62 302 ILE B CA 1
ATOM 5211 C C . ILE B 1 302 ? -19.875 6.836 -1.864 1 98.62 302 ILE B C 1
ATOM 5213 O O . ILE B 1 302 ? -20.078 5.961 -1.022 1 98.62 302 ILE B O 1
ATOM 5217 N N . MET B 1 303 ? -20.656 6.949 -2.908 1 98.44 303 MET B N 1
ATOM 5218 C CA . MET B 1 303 ? -21.875 6.176 -3.07 1 98.44 303 MET B CA 1
ATOM 5219 C C . MET B 1 303 ? -21.562 4.711 -3.352 1 98.44 303 MET B C 1
ATOM 5221 O O . MET B 1 303 ? -22.391 3.834 -3.078 1 98.44 303 MET B O 1
ATOM 5225 N N . HIS B 1 304 ? -20.406 4.492 -3.846 1 98 304 HIS B N 1
ATOM 5226 C CA . HIS B 1 304 ? -19.984 3.115 -4.047 1 98 304 HIS B CA 1
ATOM 5227 C C . HIS B 1 304 ? -19.906 2.363 -2.723 1 98 304 HIS B C 1
ATOM 5229 O O . HIS B 1 304 ? -20.125 1.151 -2.678 1 98 304 HIS B O 1
ATOM 5235 N N . TYR B 1 305 ? -19.719 3.064 -1.645 1 97.94 305 TYR B N 1
ATOM 5236 C CA . TYR B 1 305 ? -19.547 2.445 -0.335 1 97.94 305 TYR B CA 1
ATOM 5237 C C . TYR B 1 305 ? -20.703 2.787 0.585 1 97.94 305 TYR B C 1
ATOM 5239 O O . TYR B 1 305 ? -21.016 2.031 1.511 1 97.94 305 TYR B O 1
ATOM 5247 N N . LEU B 1 306 ? -21.266 3.955 0.404 1 97.12 306 LEU B N 1
ATOM 5248 C CA . LEU B 1 306 ? -22.453 4.418 1.102 1 97.12 306 LEU B CA 1
ATOM 5249 C C . LEU B 1 306 ? -23.594 4.691 0.117 1 97.12 306 LEU B C 1
ATOM 5251 O O . LEU B 1 306 ? -23.938 5.848 -0.136 1 97.12 306 LEU B O 1
ATOM 5255 N N . PRO B 1 307 ? -24.297 3.693 -0.26 1 97 307 PRO B N 1
ATOM 5256 C CA . PRO B 1 307 ? -25.281 3.854 -1.333 1 97 307 PRO B CA 1
ATOM 5257 C C . PRO B 1 307 ? -26.406 4.816 -0.962 1 97 307 PRO B C 1
ATOM 5259 O O . PRO B 1 307 ? -27.047 5.383 -1.846 1 97 307 PRO B O 1
ATOM 5262 N N . THR B 1 308 ? -26.688 5.07 0.286 1 95.12 308 THR B N 1
ATOM 5263 C CA . THR B 1 308 ? -27.797 5.934 0.71 1 95.12 308 THR B CA 1
ATOM 5264 C C . THR B 1 308 ? -27.297 7.352 0.975 1 95.12 308 THR B C 1
ATOM 5266 O O . THR B 1 308 ? -28 8.164 1.577 1 95.12 308 THR B O 1
ATOM 5269 N N . PHE B 1 309 ? -26.109 7.66 0.588 1 97.94 309 PHE B N 1
ATOM 5270 C CA . PHE B 1 309 ? -25.484 8.938 0.922 1 97.94 309 PHE B CA 1
ATOM 5271 C C . PHE B 1 309 ? -26.344 10.102 0.447 1 97.94 309 PHE B C 1
ATOM 5273 O O . PHE B 1 309 ? -26.641 11.016 1.22 1 97.94 309 PHE B O 1
ATOM 5280 N N . LEU B 1 310 ? -26.781 10.086 -0.794 1 98 310 LEU B N 1
ATOM 5281 C CA . LEU B 1 310 ? -27.484 11.227 -1.36 1 98 310 LEU B CA 1
ATOM 5282 C C . LEU B 1 310 ? -28.938 11.266 -0.873 1 98 310 LEU B C 1
ATOM 5284 O O . LEU B 1 310 ? -29.625 12.281 -1.024 1 98 310 LEU B O 1
ATOM 5288 N N . GLU B 1 311 ? -29.344 10.219 -0.295 1 97.06 311 GLU B N 1
ATOM 5289 C CA . GLU B 1 311 ? -30.641 10.211 0.374 1 97.06 311 GLU B CA 1
ATOM 5290 C C . GLU B 1 311 ? -30.547 10.805 1.776 1 97.06 311 GLU B C 1
ATOM 5292 O O . GLU B 1 311 ? -31.516 11.352 2.297 1 97.06 311 GLU B O 1
ATOM 5297 N N . THR B 1 312 ? -29.359 10.68 2.322 1 96.75 312 THR B N 1
ATOM 5298 C CA . THR B 1 312 ? -29.141 11.039 3.721 1 96.75 312 THR B CA 1
ATOM 5299 C C . THR B 1 312 ? -28.547 12.438 3.836 1 96.75 312 THR B C 1
ATOM 5301 O O . THR B 1 312 ? -28.797 13.141 4.816 1 96.75 312 THR B O 1
ATOM 5304 N N . PHE B 1 313 ? -27.797 12.836 2.785 1 98.31 313 PHE B N 1
ATOM 5305 C CA . PHE B 1 313 ? -27.031 14.07 2.867 1 98.31 313 PHE B CA 1
ATOM 5306 C C . PHE B 1 313 ? -27.422 15.031 1.748 1 98.31 313 PHE B C 1
ATOM 5308 O O . PHE B 1 313 ? -27.688 14.602 0.625 1 98.31 313 PHE B O 1
ATOM 5315 N N . ARG B 1 314 ? -27.328 16.344 2.119 1 98.56 314 ARG B N 1
ATOM 5316 C CA . ARG B 1 314 ? -27.578 17.406 1.154 1 98.56 314 ARG B CA 1
ATOM 5317 C C . ARG B 1 314 ? -26.375 18.344 1.033 1 98.56 314 ARG B C 1
ATOM 5319 O O . ARG B 1 314 ? -25.844 18.812 2.041 1 98.56 314 ARG B O 1
ATOM 5326 N N . TYR B 1 315 ? -26.047 18.562 -0.228 1 98.75 315 TYR B N 1
ATOM 5327 C CA . TYR B 1 315 ? -24.906 19.438 -0.497 1 98.75 315 TYR B CA 1
ATOM 5328 C C . TYR B 1 315 ? -25.219 20.875 -0.064 1 98.75 315 TYR B C 1
ATOM 5330 O O . TYR B 1 315 ? -26.266 21.422 -0.39 1 98.75 315 TYR B O 1
ATOM 5338 N N . ILE B 1 316 ? -24.172 21.531 0.704 1 98.25 316 ILE B N 1
ATOM 5339 C CA . ILE B 1 316 ? -24.469 22.891 1.156 1 98.25 316 ILE B CA 1
ATOM 5340 C C . ILE B 1 316 ? -23.359 23.844 0.693 1 98.25 316 ILE B C 1
ATOM 5342 O O . ILE B 1 316 ? -23.5 25.062 0.819 1 98.25 316 ILE B O 1
ATOM 5346 N N . GLY B 1 317 ? -22.203 23.359 0.193 1 98.19 317 GLY B N 1
ATOM 5347 C CA . GLY B 1 317 ? -21.219 24.266 -0.393 1 98.19 317 GLY B CA 1
ATOM 5348 C C . GLY B 1 317 ? -19.812 23.719 -0.36 1 98.19 317 GLY B C 1
ATOM 5349 O O . GLY B 1 317 ? -19.547 22.688 0.267 1 98.19 317 GLY B O 1
ATOM 5350 N N . PRO B 1 318 ? -18.906 24.406 -1.085 1 98.5 318 PRO B N 1
ATOM 5351 C CA . PRO B 1 318 ? -17.5 23.984 -1.139 1 98.5 318 PRO B CA 1
ATOM 5352 C C . PRO B 1 318 ? -16.672 24.547 0.012 1 98.5 318 PRO B C 1
ATOM 5354 O O . PRO B 1 318 ? -17.062 25.547 0.626 1 98.5 318 PRO B O 1
ATOM 5357 N N . GLN B 1 319 ? -15.695 23.891 0.38 1 98.44 319 GLN B N 1
ATOM 5358 C CA . GLN B 1 319 ? -14.609 24.359 1.238 1 98.44 319 GLN B CA 1
ATOM 5359 C C . GLN B 1 319 ? -13.289 24.422 0.474 1 98.44 319 GLN B C 1
ATOM 5361 O O . GLN B 1 319 ? -12.781 23.391 0.024 1 98.44 319 GLN B O 1
ATOM 5366 N N . LEU B 1 320 ? -12.758 25.578 0.345 1 98.31 320 LEU B N 1
ATOM 5367 C CA . LEU B 1 320 ? -11.523 25.75 -0.412 1 98.31 320 LEU B CA 1
ATOM 5368 C C . LEU B 1 320 ? -10.359 26.078 0.515 1 98.31 320 LEU B C 1
ATOM 5370 O O . LEU B 1 320 ? -10.531 26.781 1.514 1 98.31 320 LEU B O 1
ATOM 5374 N N . ALA B 1 321 ? -9.188 25.578 0.162 1 97.88 321 ALA B N 1
ATOM 5375 C CA . ALA B 1 321 ? -7.996 25.812 0.971 1 97.88 321 ALA B CA 1
ATOM 5376 C C . ALA B 1 321 ? -6.727 25.609 0.154 1 97.88 321 ALA B C 1
ATOM 5378 O O . ALA B 1 321 ? -6.785 25.172 -1 1 97.88 321 ALA B O 1
ATOM 5379 N N . VAL B 1 322 ? -5.621 26 0.726 1 96.75 322 VAL B N 1
ATOM 5380 C CA . VAL B 1 322 ? -4.289 25.688 0.224 1 96.75 322 VAL B CA 1
ATOM 5381 C C . VAL B 1 322 ? -3.5 24.922 1.291 1 96.75 322 VAL B C 1
ATOM 5383 O O . VAL B 1 322 ? -3.412 25.375 2.438 1 96.75 322 VAL B O 1
ATOM 5386 N N . LYS B 1 323 ? -2.99 23.781 0.875 1 93.62 323 LYS B N 1
ATOM 5387 C CA . LYS B 1 323 ? -2.17 22.969 1.771 1 93.62 323 LYS B CA 1
ATOM 5388 C C . LYS B 1 323 ? -0.723 22.906 1.289 1 93.62 323 LYS B C 1
ATOM 5390 O O . LYS B 1 323 ? -0.468 22.797 0.087 1 93.62 323 LYS B O 1
ATOM 5395 N N . THR B 1 324 ? 0.183 23.047 2.24 1 92.25 324 THR B N 1
ATOM 5396 C CA . THR B 1 324 ? 1.604 22.891 1.959 1 92.25 324 THR B CA 1
ATOM 5397 C C . THR B 1 324 ? 2.064 21.469 2.299 1 92.25 324 THR B C 1
ATOM 5399 O O . THR B 1 324 ? 1.848 21 3.414 1 92.25 324 THR B O 1
ATOM 5402 N N . LYS B 1 325 ? 2.674 20.766 1.322 1 88.62 325 LYS B N 1
ATOM 5403 C CA . LYS B 1 325 ? 3.131 19.406 1.515 1 88.62 325 LYS B CA 1
ATOM 5404 C C . LYS B 1 325 ? 4.59 19.25 1.095 1 88.62 325 LYS B C 1
ATOM 5406 O O . LYS B 1 325 ? 5.027 19.859 0.117 1 88.62 325 LYS B O 1
ATOM 5411 N N . PRO B 1 326 ? 5.32 18.406 1.852 1 84.38 326 PRO B N 1
ATOM 5412 C CA . PRO B 1 326 ? 6.668 18.109 1.366 1 84.38 326 PRO B CA 1
ATOM 5413 C C . PRO B 1 326 ? 6.66 17.344 0.044 1 84.38 326 PRO B C 1
ATOM 5415 O O . PRO B 1 326 ? 5.781 16.5 -0.185 1 84.38 326 PRO B O 1
ATOM 5418 N N . LEU B 1 327 ? 7.66 17.562 -0.754 1 81.06 327 LEU B N 1
ATOM 5419 C CA . LEU B 1 327 ? 7.777 16.875 -2.029 1 81.06 327 LEU B CA 1
ATOM 5420 C C . LEU B 1 327 ? 8.234 15.43 -1.819 1 81.06 327 LEU B C 1
ATOM 5422 O O . LEU B 1 327 ? 9.211 15.18 -1.108 1 81.06 327 LEU B O 1
ATOM 5426 N N . GLY B 1 328 ? 7.633 14.391 -2.426 1 68.06 328 GLY B N 1
ATOM 5427 C CA . GLY B 1 328 ? 8.078 13.008 -2.467 1 68.06 328 GLY B CA 1
ATOM 5428 C C . GLY B 1 328 ? 7.754 12.242 -1.2 1 68.06 328 GLY B C 1
ATOM 5429 O O . GLY B 1 328 ? 7.961 11.031 -1.134 1 68.06 328 GLY B O 1
ATOM 5430 N N . ALA B 1 329 ? 7.375 12.898 -0.185 1 59.59 329 ALA B N 1
ATOM 5431 C CA . ALA B 1 329 ? 7.102 12.195 1.069 1 59.59 329 ALA B CA 1
ATOM 5432 C C . ALA B 1 329 ? 5.719 12.555 1.604 1 59.59 329 ALA B C 1
ATOM 5434 O O . ALA B 1 329 ? 5.59 13.062 2.721 1 59.59 329 ALA B O 1
ATOM 5435 N N . TYR B 1 330 ? 4.82 12.008 0.969 1 58.5 330 TYR B N 1
ATOM 5436 C CA . TYR B 1 330 ? 3.51 12.617 1.177 1 58.5 330 TYR B CA 1
ATOM 5437 C C . TYR B 1 330 ? 2.914 12.18 2.51 1 58.5 330 TYR B C 1
ATOM 5439 O O . TYR B 1 330 ? 2.129 12.914 3.115 1 58.5 330 TYR B O 1
ATOM 5447 N N . ASP B 1 331 ? 3.445 11.023 2.965 1 67.81 331 ASP B N 1
ATOM 5448 C CA . ASP B 1 331 ? 2.818 10.586 4.207 1 67.81 331 ASP B CA 1
ATOM 5449 C C . ASP B 1 331 ? 3.711 10.883 5.41 1 67.81 331 ASP B C 1
ATOM 5451 O O . ASP B 1 331 ? 3.322 10.648 6.555 1 67.81 331 ASP B O 1
ATOM 5455 N N . ASP B 1 332 ? 4.82 11.508 5.078 1 69.31 332 ASP B N 1
ATOM 5456 C CA . ASP B 1 332 ? 5.613 12.062 6.172 1 69.31 332 ASP B CA 1
ATOM 5457 C C . ASP B 1 332 ? 5.039 13.398 6.645 1 69.31 332 ASP B C 1
ATOM 5459 O O . ASP B 1 332 ? 5.062 14.383 5.91 1 69.31 332 ASP B O 1
ATOM 5463 N N . ARG B 1 333 ? 4.578 13.406 7.836 1 71.38 333 ARG B N 1
ATOM 5464 C CA . ARG B 1 333 ? 3.908 14.586 8.367 1 71.38 333 ARG B CA 1
ATOM 5465 C C . ARG B 1 333 ? 4.625 15.102 9.609 1 71.38 333 ARG B C 1
ATOM 5467 O O . ARG B 1 333 ? 3.992 15.641 10.523 1 71.38 333 ARG B O 1
ATOM 5474 N N . SER B 1 334 ? 5.941 14.953 9.555 1 75.88 334 SER B N 1
ATOM 5475 C CA . SER B 1 334 ? 6.746 15.414 10.688 1 75.88 334 SER B CA 1
ATOM 5476 C C . SER B 1 334 ? 6.836 16.938 10.719 1 75.88 334 SER B C 1
ATOM 5478 O O . SER B 1 334 ? 6.656 17.594 9.695 1 75.88 334 SER B O 1
ATOM 5480 N N . CYS B 1 335 ? 6.91 17.438 11.906 1 84.75 335 CYS B N 1
ATOM 5481 C CA . CYS B 1 335 ? 7.09 18.875 12.086 1 84.75 335 CYS B CA 1
ATOM 5482 C C . CYS B 1 335 ? 8.555 19.266 11.938 1 84.75 335 CYS B C 1
ATOM 5484 O O . CYS B 1 335 ? 9.438 18.641 12.531 1 84.75 335 CYS B O 1
ATOM 5486 N N . ARG B 1 336 ? 8.789 20.25 11.109 1 86.06 336 ARG B N 1
ATOM 5487 C CA . ARG B 1 336 ? 10.141 20.75 10.891 1 86.06 336 ARG B CA 1
ATOM 5488 C C . ARG B 1 336 ? 10.258 22.203 11.336 1 86.06 336 ARG B C 1
ATOM 5490 O O . ARG B 1 336 ? 9.375 23.016 11.055 1 86.06 336 ARG B O 1
ATOM 5497 N N . VAL B 1 337 ? 11.297 22.484 12.141 1 91.38 337 VAL B N 1
ATOM 5498 C CA . VAL B 1 337 ? 11.633 23.844 12.562 1 91.38 337 VAL B CA 1
ATOM 5499 C C . VAL B 1 337 ? 13.047 24.188 12.102 1 91.38 337 VAL B C 1
ATOM 5501 O O . VAL B 1 337 ? 14 23.469 12.406 1 91.38 337 VAL B O 1
ATOM 5504 N N . SER B 1 338 ? 13.109 25.203 11.344 1 91.44 338 SER B N 1
ATOM 5505 C CA . SER B 1 338 ? 14.422 25.656 10.883 1 91.44 338 SER B CA 1
ATOM 5506 C C . SER B 1 338 ? 14.758 27.031 11.43 1 91.44 338 SER B C 1
ATOM 5508 O O . SER B 1 338 ? 13.859 27.812 11.75 1 91.44 338 SER B O 1
ATOM 5510 N N . ARG B 1 339 ? 16.062 27.297 11.516 1 91.81 339 ARG B N 1
ATOM 5511 C CA . ARG B 1 339 ? 16.547 28.578 12.008 1 91.81 339 ARG B CA 1
ATOM 5512 C C . ARG B 1 339 ? 17.547 29.203 11.055 1 91.81 339 ARG B C 1
ATOM 5514 O O . ARG B 1 339 ? 18.484 28.531 10.609 1 91.81 339 ARG B O 1
ATOM 5521 N N . ARG B 1 340 ? 17.281 30.344 10.734 1 88.75 340 ARG B N 1
ATOM 5522 C CA . ARG B 1 340 ? 18.219 31.188 10.008 1 88.75 340 ARG B CA 1
ATOM 5523 C C . ARG B 1 340 ? 18.469 32.5 10.758 1 88.75 340 ARG B C 1
ATOM 5525 O O . ARG B 1 340 ? 17.688 33.438 10.656 1 88.75 340 ARG B O 1
ATOM 5532 N N . GLY B 1 341 ? 19.609 32.594 11.492 1 89.19 341 GLY B N 1
ATOM 5533 C CA . GLY B 1 341 ? 19.828 33.719 12.359 1 89.19 341 GLY B CA 1
ATOM 5534 C C . GLY B 1 341 ? 18.797 33.844 13.477 1 89.19 341 GLY B C 1
ATOM 5535 O O . GLY B 1 341 ? 18.641 32.906 14.266 1 89.19 341 GLY B O 1
ATOM 5536 N N . ARG B 1 342 ? 18.062 34.938 13.453 1 93 342 ARG B N 1
ATOM 5537 C CA . ARG B 1 342 ? 17.078 35.188 14.508 1 93 342 ARG B CA 1
ATOM 5538 C C . ARG B 1 342 ? 15.664 34.875 14.016 1 93 342 ARG B C 1
ATOM 5540 O O . ARG B 1 342 ? 14.68 35.188 14.68 1 93 342 ARG B O 1
ATOM 5547 N N . MET B 1 343 ? 15.633 34.156 12.898 1 93.31 343 MET B N 1
ATOM 5548 C CA . MET B 1 343 ? 14.344 33.812 12.305 1 93.31 343 MET B CA 1
ATOM 5549 C C . MET B 1 343 ? 14.102 32.312 12.32 1 93.31 343 MET B C 1
ATOM 5551 O O . MET B 1 343 ? 14.977 31.531 11.93 1 93.31 343 MET B O 1
ATOM 5555 N N . PHE B 1 344 ? 12.914 31.969 12.805 1 94.38 344 PHE B N 1
ATOM 5556 C CA . PHE B 1 344 ? 12.484 30.578 12.781 1 94.38 344 PHE B CA 1
ATOM 5557 C C . PHE B 1 344 ? 11.383 30.375 11.742 1 94.38 344 PHE B C 1
ATOM 5559 O O . PHE B 1 344 ? 10.539 31.25 11.547 1 94.38 344 PHE B O 1
ATOM 5566 N N . SER B 1 345 ? 11.43 29.25 11.086 1 94.19 345 SER B N 1
ATOM 5567 C CA . SER B 1 345 ? 10.336 28.812 10.227 1 94.19 345 SER B CA 1
ATOM 5568 C C . SER B 1 345 ? 9.797 27.453 10.664 1 94.19 345 SER B C 1
ATOM 5570 O O . SER B 1 345 ? 10.57 26.547 11 1 94.19 345 SER B O 1
ATOM 5572 N N . VAL B 1 346 ? 8.477 27.375 10.703 1 92.88 346 VAL B N 1
ATOM 5573 C CA . VAL B 1 346 ? 7.812 26.156 11.141 1 92.88 346 VAL B CA 1
ATOM 5574 C C . VAL B 1 346 ? 6.953 25.609 10 1 92.88 346 VAL B C 1
ATOM 5576 O O . VAL B 1 346 ? 6.258 26.359 9.312 1 92.88 346 VAL B O 1
ATOM 5579 N N . MET B 1 347 ? 7.133 24.297 9.758 1 88.56 347 MET B N 1
ATOM 5580 C CA . MET B 1 347 ? 6.277 23.594 8.797 1 88.56 347 MET B CA 1
ATOM 5581 C C . MET B 1 347 ? 5.945 22.188 9.289 1 88.56 347 MET B C 1
ATOM 5583 O O . MET B 1 347 ? 6.801 21.516 9.852 1 88.56 347 MET B O 1
ATOM 5587 N N . SER B 1 348 ? 4.691 21.859 9.133 1 80.31 348 SER B N 1
ATOM 5588 C CA . SER B 1 348 ? 4.273 20.516 9.5 1 80.31 348 SER B CA 1
ATOM 5589 C C . SER B 1 348 ? 3.166 20.016 8.586 1 80.31 348 SER B C 1
ATOM 5591 O O . SER B 1 348 ? 2.922 20.594 7.52 1 80.31 348 SER B O 1
ATOM 5593 N N . GLY B 1 349 ? 2.725 18.75 8.945 1 74.94 349 GLY B N 1
ATOM 5594 C CA . GLY B 1 349 ? 1.639 18.188 8.148 1 74.94 349 GLY B CA 1
ATOM 5595 C C . GLY B 1 349 ? 0.396 17.891 8.969 1 74.94 349 GLY B C 1
ATOM 5596 O O . GLY B 1 349 ? -0.66 17.578 8.406 1 74.94 349 GLY B O 1
ATOM 5597 N N . LYS B 1 350 ? 0.564 18.031 10.281 1 85.56 350 LYS B N 1
ATOM 5598 C CA . LYS B 1 350 ? -0.573 17.656 11.117 1 85.56 350 LYS B CA 1
ATOM 5599 C C . LYS B 1 350 ? -0.59 18.469 12.414 1 85.56 350 LYS B C 1
ATOM 5601 O O . LYS B 1 350 ? 0.456 18.922 12.883 1 85.56 350 LYS B O 1
ATOM 5606 N N . ILE B 1 351 ? -1.75 18.656 13.016 1 90 351 ILE B N 1
ATOM 5607 C CA . ILE B 1 351 ? -1.935 19.422 14.25 1 90 351 ILE B CA 1
ATOM 5608 C C . ILE B 1 351 ? -1.336 18.656 15.422 1 90 351 ILE B C 1
ATOM 5610 O O . ILE B 1 351 ? -0.978 19.266 16.438 1 90 351 ILE B O 1
ATOM 5614 N N . ASP B 1 352 ? -1.191 17.375 15.234 1 83 352 ASP B N 1
ATOM 5615 C CA . ASP B 1 352 ? -0.762 16.562 16.359 1 83 352 ASP B CA 1
ATOM 5616 C C . ASP B 1 352 ? 0.731 16.734 16.625 1 83 352 ASP B C 1
ATOM 5618 O O . ASP B 1 352 ? 1.254 16.219 17.625 1 83 352 ASP B O 1
ATOM 5622 N N . THR B 1 353 ? 1.393 17.484 15.852 1 87.38 353 THR B N 1
ATOM 5623 C CA . THR B 1 353 ? 2.812 17.734 16.078 1 87.38 353 THR B CA 1
ATOM 5624 C C . THR B 1 353 ? 3.039 19.172 16.562 1 87.38 353 THR B C 1
ATOM 5626 O O . THR B 1 353 ? 4.176 19.641 16.594 1 87.38 353 THR B O 1
ATOM 5629 N N . ILE B 1 354 ? 2.086 19.812 16.969 1 90.81 354 ILE B N 1
ATOM 5630 C CA . ILE B 1 354 ? 2.115 21.219 17.328 1 90.81 354 ILE B CA 1
ATOM 5631 C C . ILE B 1 354 ? 3.049 21.438 18.516 1 90.81 354 ILE B C 1
ATOM 5633 O O . ILE B 1 354 ? 3.732 22.469 18.594 1 90.81 354 ILE B O 1
ATOM 5637 N N . PHE B 1 355 ? 3.229 20.5 19.359 1 92.44 355 PHE B N 1
ATOM 5638 C CA . PHE B 1 355 ? 4.023 20.625 20.578 1 92.44 355 PHE B CA 1
ATOM 5639 C C . PHE B 1 355 ? 5.516 20.547 20.266 1 92.44 355 PHE B C 1
ATOM 5641 O O . PHE B 1 355 ? 6.336 21.141 20.969 1 92.44 355 PHE B O 1
ATOM 5648 N N . PHE B 1 356 ? 5.77 19.812 19.234 1 90.62 356 PHE B N 1
ATOM 5649 C CA . PHE B 1 356 ? 7.16 19.719 18.812 1 90.62 356 PHE B CA 1
ATOM 5650 C C . PHE B 1 356 ? 7.688 21.078 18.391 1 90.62 356 PHE B C 1
ATOM 5652 O O . PHE B 1 356 ? 8.859 21.391 18.594 1 90.62 356 PHE B O 1
ATOM 5659 N N . ALA B 1 357 ? 6.855 21.875 17.844 1 92.19 357 ALA B N 1
ATOM 5660 C CA . ALA B 1 357 ? 7.258 23.156 17.281 1 92.19 357 ALA B CA 1
ATOM 5661 C C . ALA B 1 357 ? 7.824 24.094 18.344 1 92.19 357 ALA B C 1
ATOM 5663 O O . ALA B 1 357 ? 8.961 24.547 18.234 1 92.19 357 ALA B O 1
ATOM 5664 N N . HIS B 1 358 ? 7.07 24.312 19.391 1 92.25 358 HIS B N 1
ATOM 5665 C CA . HIS B 1 358 ? 7.559 25.25 20.406 1 92.25 358 HIS B CA 1
ATOM 5666 C C . HIS B 1 358 ? 8.75 24.656 21.156 1 92.25 358 HIS B C 1
ATOM 5668 O O . HIS B 1 358 ? 9.656 25.391 21.562 1 92.25 358 HIS B O 1
ATOM 5674 N N . GLU B 1 359 ? 8.734 23.328 21.344 1 92.44 359 GLU B N 1
ATOM 5675 C CA . GLU B 1 359 ? 9.844 22.688 22.047 1 92.44 359 GLU B CA 1
ATOM 5676 C C . GLU B 1 359 ? 11.156 22.859 21.281 1 92.44 359 GLU B C 1
ATOM 5678 O O . GLU B 1 359 ? 12.195 23.141 21.875 1 92.44 359 GLU B O 1
ATOM 5683 N N . ARG B 1 360 ? 11.031 22.703 20.016 1 91.75 360 ARG B N 1
ATOM 5684 C CA . ARG B 1 360 ? 12.219 22.859 19.172 1 91.75 360 ARG B CA 1
ATOM 5685 C C . ARG B 1 360 ? 12.68 24.312 19.141 1 91.75 360 ARG B C 1
ATOM 5687 O O . ARG B 1 360 ? 13.883 24.594 19.156 1 91.75 360 ARG B O 1
ATOM 5694 N N . ILE B 1 361 ? 11.805 25.266 19.078 1 92.75 361 ILE B N 1
ATOM 5695 C CA . ILE B 1 361 ? 12.125 26.688 19.078 1 92.75 361 ILE B CA 1
ATOM 5696 C C . ILE B 1 361 ? 12.859 27.047 20.359 1 92.75 361 ILE B C 1
ATOM 5698 O O . ILE B 1 361 ? 13.906 27.703 20.328 1 92.75 361 ILE B O 1
ATOM 5702 N N . LEU B 1 362 ? 12.383 26.578 21.484 1 91.75 362 LEU B N 1
ATOM 5703 C CA . LEU B 1 362 ? 12.992 26.859 22.781 1 91.75 362 LEU B CA 1
ATOM 5704 C C . LEU B 1 362 ? 14.398 26.266 22.859 1 91.75 362 LEU B C 1
ATOM 5706 O O . LEU B 1 362 ? 15.32 26.922 23.359 1 91.75 362 LEU B O 1
ATOM 5710 N N . SER B 1 363 ? 14.492 25.062 22.344 1 91.38 363 SER B N 1
ATOM 5711 C CA . SER B 1 363 ? 15.797 24.406 22.344 1 91.38 363 SER B CA 1
ATOM 5712 C C . SER B 1 363 ? 16.797 25.188 21.516 1 91.38 363 SER B C 1
ATOM 5714 O O . SER B 1 363 ? 17.969 25.328 21.906 1 91.38 363 SER B O 1
ATOM 5716 N N . LEU B 1 364 ? 16.375 25.734 20.422 1 90.31 364 LEU B N 1
ATOM 5717 C CA . LEU B 1 364 ? 17.25 26.438 19.5 1 90.31 364 LEU B CA 1
ATOM 5718 C C . LEU B 1 364 ? 17.609 27.828 20.047 1 90.31 364 LEU B C 1
ATOM 5720 O O . LEU B 1 364 ? 18.672 28.359 19.734 1 90.31 364 LEU B O 1
ATOM 5724 N N . ILE B 1 365 ? 16.766 28.469 20.812 1 88.44 365 ILE B N 1
ATOM 5725 C CA . ILE B 1 365 ? 17.031 29.75 21.453 1 88.44 365 ILE B CA 1
ATOM 5726 C C . ILE B 1 365 ? 18.078 29.578 22.547 1 88.44 365 ILE B C 1
ATOM 5728 O O . ILE B 1 365 ? 18.984 30.422 22.688 1 88.44 365 ILE B O 1
ATOM 5732 N N . ASP B 1 366 ? 18.062 28.438 23.234 1 82 366 ASP B N 1
ATOM 5733 C CA . ASP B 1 366 ? 18.984 28.156 24.344 1 82 366 ASP B CA 1
ATOM 5734 C C . ASP B 1 366 ? 20.375 27.812 23.812 1 82 366 ASP B C 1
ATOM 5736 O O . ASP B 1 366 ? 21.375 28.078 24.484 1 82 366 ASP B O 1
ATOM 5740 N N . ASP B 1 367 ? 20.453 27.094 22.719 1 70.69 367 ASP B N 1
ATOM 5741 C CA . ASP B 1 367 ? 21.734 26.719 22.125 1 70.69 367 ASP B CA 1
ATOM 5742 C C . ASP B 1 367 ? 22.562 27.969 21.797 1 70.69 367 ASP B C 1
ATOM 5744 O O . ASP B 1 367 ? 23.797 27.906 21.766 1 70.69 367 ASP B O 1
ATOM 5748 N N . GLU B 1 368 ? 22.016 29.141 21.406 1 55.38 368 GLU B N 1
ATOM 5749 C CA . GLU B 1 368 ? 22.75 30.375 21.141 1 55.38 368 GLU B CA 1
ATOM 5750 C C . GLU B 1 368 ? 23.109 31.078 22.438 1 55.38 368 GLU B C 1
ATOM 5752 O O . GLU B 1 368 ? 24.062 31.875 22.469 1 55.38 368 GLU B O 1
ATOM 5757 N N . SER B 1 369 ? 22.391 30.797 23.531 1 44.56 369 SER B N 1
ATOM 5758 C CA . SER B 1 369 ? 22.781 31.484 24.75 1 44.56 369 SER B CA 1
ATOM 5759 C C . SER B 1 369 ? 23.938 30.766 25.453 1 44.56 369 SER B C 1
ATOM 5761 O O . SER B 1 369 ? 24 29.531 25.422 1 44.56 369 SER B O 1
#